Protein AF-A0A559KLM0-F1 (afdb_monomer_lite)

Foldseek 3Di:
DDDDDDDDDPPDDQDKDKDKAFADPPDPLVVQQVVLLVQLVVQDPQLSLQAWHFPDWDDDDRIIMTIGHDFQDFQCCQLQVPDVSDDPVSLAAADFPRFCCPDPVSVQLLSNL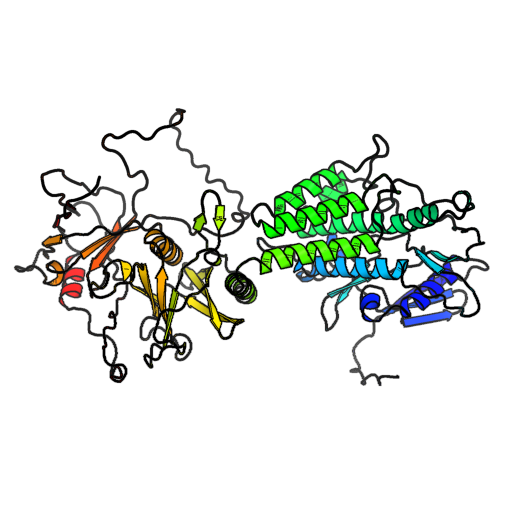SNLQCSQAVGDDPDPPDDFDKGKAQQAQDRRQWTWDQDPVGTHTHGHDSSQMDIDGDDQPDQDAHDDDHYDQALFAPDGQDHSVVRRDPDVQVSLLRQLGVLSSSLVVVLSVLCSRLPHDSVVLCVQSPTYQFDVVVTDGRPSSVVSLVVQLVSCVLPVLSNQLSVLVSVLSCLSRPNPSSSHDGSVRSSVSNVVSVVSSVVVLVVQDQLLNVQVVVCVVPDDQWFWFFDDPDPHTDWQQPAFDKWKWKAFQQQRHTPDPDPDTATKGKTKTKHWDQDPPRDIFMKIKMKMWGDDPNHTDIDIDIDGVVFKDKAQCLLVDDPPDPDCWRKMKIAGDPPPDDPPRGRIIIIMIHNDPVSVQLVVCLVVVWRKDDKAWWQFPAFDQPPDPDGDPLNVFTKIKIFTAHHGGHTRGDDDPPPDDPPDDDDDDDDDDDDDDDDDDDDDDPGDTQWMWMDTDFAWIWIWGDDDDDQDFDDDDWTWGWDWPPDDDDTDIDTDDDDDDDDDPDSPDRDDDDDDPHPVSVVVSVVRVRPTTTTTITGDDPPDDD

pLDDT: mean 70.78, std 21.33, range [21.31, 98.31]

Radius of gyration: 35.07 Å; chains: 1; bounding box: 89×69×97 Å

Structure (mmCIF, N/CA/C/O backbone):
data_AF-A0A559KLM0-F1
#
_entry.id   AF-A0A559KLM0-F1
#
loop_
_atom_site.group_PDB
_atom_site.id
_atom_site.type_symbol
_atom_site.label_atom_id
_atom_site.label_alt_id
_atom_site.label_comp_id
_atom_site.label_asym_id
_atom_site.label_entity_id
_atom_site.label_seq_id
_atom_site.pdbx_PDB_ins_code
_atom_site.Cartn_x
_atom_site.Cartn_y
_atom_site.Cartn_z
_atom_site.occupancy
_atom_site.B_iso_or_equiv
_atom_site.auth_seq_id
_atom_site.auth_comp_id
_atom_site.auth_asym_id
_atom_site.auth_atom_id
_atom_site.pdbx_PDB_model_num
ATOM 1 N N . MET A 1 1 ? 24.019 -26.223 -15.779 1.00 30.78 1 MET A N 1
ATOM 2 C CA . MET A 1 1 ? 23.376 -27.305 -14.999 1.00 30.78 1 MET A CA 1
ATOM 3 C C . MET A 1 1 ? 22.006 -27.590 -15.626 1.00 30.78 1 MET A C 1
ATOM 5 O O . MET A 1 1 ? 21.117 -26.761 -15.515 1.00 30.78 1 MET A O 1
ATOM 9 N N . ARG A 1 2 ? 21.847 -28.670 -16.411 1.00 29.47 2 ARG A N 1
ATOM 10 C CA . ARG A 1 2 ? 20.581 -28.976 -17.115 1.00 29.47 2 ARG A CA 1
ATOM 11 C C . ARG A 1 2 ? 19.594 -29.620 -16.131 1.00 29.47 2 ARG A C 1
ATOM 13 O O . ARG A 1 2 ? 19.721 -30.808 -15.844 1.00 29.47 2 ARG A O 1
ATOM 20 N N . LYS A 1 3 ? 18.629 -28.861 -15.599 1.00 29.83 3 LYS A N 1
ATOM 21 C CA . LYS A 1 3 ? 17.483 -29.450 -14.883 1.00 29.83 3 LYS A CA 1
ATOM 22 C C . LYS A 1 3 ? 16.663 -30.267 -15.889 1.00 29.83 3 LYS A C 1
ATOM 24 O O . LYS A 1 3 ? 16.209 -29.733 -16.896 1.00 29.83 3 LYS A O 1
ATOM 29 N N . ARG A 1 4 ? 16.506 -31.571 -15.633 1.00 29.88 4 ARG A N 1
ATOM 30 C CA . ARG A 1 4 ? 15.588 -32.448 -16.377 1.00 29.88 4 ARG A CA 1
ATOM 31 C C . ARG A 1 4 ? 14.166 -31.901 -16.220 1.00 29.88 4 ARG A C 1
ATOM 33 O O . ARG A 1 4 ? 13.649 -31.885 -15.104 1.00 29.88 4 ARG A O 1
ATOM 40 N N . MET A 1 5 ? 13.551 -31.462 -17.319 1.00 32.47 5 MET A N 1
ATOM 41 C CA . MET A 1 5 ? 12.112 -31.188 -17.358 1.00 32.47 5 MET A CA 1
ATOM 42 C C . MET A 1 5 ? 11.365 -32.488 -17.033 1.00 32.47 5 MET A C 1
ATOM 44 O O . MET A 1 5 ? 11.674 -33.541 -17.596 1.00 32.47 5 MET A O 1
ATOM 48 N N . LYS A 1 6 ? 10.421 -32.427 -16.088 1.00 35.66 6 LYS A N 1
ATOM 49 C CA . LYS A 1 6 ? 9.492 -33.532 -15.824 1.00 35.66 6 LYS A CA 1
ATOM 50 C C . LYS A 1 6 ? 8.566 -33.710 -17.042 1.00 35.66 6 LYS A C 1
ATOM 52 O O . LYS A 1 6 ? 8.265 -32.716 -17.701 1.00 35.66 6 LYS A O 1
ATOM 57 N N . PRO A 1 7 ? 8.123 -34.938 -17.359 1.00 36.59 7 PRO A N 1
ATOM 58 C CA . PRO A 1 7 ? 7.191 -35.164 -18.459 1.00 36.59 7 PRO A CA 1
ATOM 59 C C . PRO A 1 7 ? 5.838 -34.512 -18.137 1.00 36.59 7 PRO A C 1
ATOM 61 O O . PRO A 1 7 ? 5.246 -34.794 -17.096 1.00 36.59 7 PRO A O 1
ATOM 64 N N . TYR A 1 8 ? 5.386 -33.617 -19.016 1.00 48.41 8 TYR A N 1
ATOM 65 C CA . TYR A 1 8 ? 4.086 -32.947 -18.924 1.00 48.41 8 TYR A CA 1
ATOM 66 C C . TYR A 1 8 ? 2.962 -33.873 -19.407 1.00 48.41 8 TYR A C 1
ATOM 68 O O . TYR A 1 8 ? 3.176 -34.732 -20.265 1.00 48.41 8 TYR A O 1
ATOM 76 N N . SER A 1 9 ? 1.761 -33.702 -18.844 1.00 43.91 9 SER A N 1
ATOM 77 C CA . SER A 1 9 ? 0.566 -34.438 -19.268 1.00 43.91 9 SER A CA 1
ATOM 78 C C . SER A 1 9 ? 0.174 -34.059 -20.705 1.00 43.91 9 SER A C 1
ATOM 80 O O . SER A 1 9 ? 0.348 -32.921 -21.136 1.00 43.91 9 SER A O 1
ATOM 82 N N . THR A 1 10 ? -0.342 -35.018 -21.468 1.00 48.59 10 THR A N 1
ATOM 83 C CA . THR A 1 10 ? -0.428 -35.001 -22.940 1.00 48.59 10 THR A CA 1
ATOM 84 C C . THR A 1 10 ? -1.430 -34.014 -23.564 1.00 48.59 10 THR A C 1
ATOM 86 O O . THR A 1 10 ? -1.634 -34.077 -24.771 1.00 48.59 10 THR A O 1
ATOM 89 N N . ASN A 1 11 ? -2.042 -33.101 -22.797 1.00 49.06 11 ASN A N 1
ATOM 90 C CA . ASN A 1 11 ? -3.088 -32.186 -23.289 1.00 49.06 11 ASN A CA 1
ATOM 91 C C . ASN A 1 11 ? -2.858 -30.687 -23.004 1.00 49.06 11 ASN A C 1
ATOM 93 O O . ASN A 1 11 ? -3.698 -29.871 -23.384 1.00 49.06 11 ASN A O 1
ATOM 97 N N . GLU A 1 12 ? -1.744 -30.284 -22.388 1.00 51.97 12 GLU A N 1
ATOM 98 C CA . GLU A 1 12 ? -1.441 -28.858 -22.201 1.00 51.97 12 GLU A CA 1
ATOM 99 C C . GLU A 1 12 ? -0.777 -28.278 -23.458 1.00 51.97 12 GLU A C 1
ATOM 101 O O . GLU A 1 12 ? 0.349 -28.628 -23.816 1.00 51.97 12 GLU A O 1
ATOM 106 N N . LYS A 1 13 ? -1.480 -27.378 -24.157 1.00 61.09 13 LYS A N 1
ATOM 107 C CA . LYS A 1 13 ? -0.882 -26.593 -25.244 1.00 61.09 13 LYS A CA 1
ATOM 108 C C . LYS A 1 13 ? 0.149 -25.639 -24.640 1.00 61.09 13 LYS A C 1
ATOM 110 O O . LYS A 1 13 ? -0.221 -24.700 -23.944 1.00 61.09 13 LYS A O 1
ATOM 115 N N . LEU A 1 14 ? 1.429 -25.853 -24.936 1.00 77.81 14 LEU A N 1
ATOM 116 C CA . LEU A 1 14 ? 2.477 -24.886 -24.611 1.00 77.81 14 LEU A CA 1
ATOM 117 C C . LEU A 1 14 ? 2.347 -23.679 -25.546 1.00 77.81 14 LEU A C 1
ATOM 119 O O . LEU A 1 14 ? 2.505 -23.808 -26.762 1.00 77.81 14 LEU A O 1
ATOM 123 N N . LEU A 1 15 ? 2.030 -22.517 -24.977 1.00 85.44 15 LEU A N 1
ATOM 124 C CA . LEU A 1 15 ? 1.928 -21.257 -25.706 1.00 85.44 15 LEU A CA 1
ATOM 125 C C . LEU A 1 15 ? 3.243 -20.480 -25.598 1.00 85.44 15 LEU A C 1
ATOM 127 O O . LEU A 1 15 ? 3.822 -20.357 -24.520 1.00 85.44 15 LEU A O 1
ATOM 131 N N . PHE A 1 16 ? 3.683 -19.923 -26.724 1.00 89.69 16 PHE A N 1
ATOM 132 C CA . PHE A 1 16 ? 4.866 -19.070 -26.813 1.00 89.69 16 PHE A CA 1
ATOM 133 C C . PHE A 1 16 ? 4.546 -17.819 -27.625 1.00 89.69 16 PHE A C 1
ATOM 135 O O . PHE A 1 16 ? 3.725 -17.863 -28.544 1.00 89.69 16 PHE A O 1
ATOM 142 N N . ALA A 1 17 ? 5.225 -16.719 -27.315 1.00 90.81 17 ALA A N 1
ATOM 143 C CA . ALA A 1 17 ? 5.199 -15.521 -28.139 1.00 90.81 17 ALA A CA 1
ATOM 144 C C . ALA A 1 17 ? 6.374 -15.557 -29.127 1.00 90.81 17 ALA A C 1
ATOM 146 O O . ALA A 1 17 ? 7.518 -15.799 -28.741 1.00 90.81 17 ALA A O 1
ATOM 147 N N . LEU A 1 18 ? 6.090 -15.322 -30.410 1.00 90.94 18 LEU A N 1
ATOM 148 C CA . LEU A 1 18 ? 7.088 -15.314 -31.477 1.00 90.94 18 LEU A CA 1
ATOM 149 C C . LEU A 1 18 ? 7.119 -13.943 -32.155 1.00 90.94 18 LEU A C 1
ATOM 151 O O . LEU A 1 18 ? 6.232 -13.618 -32.946 1.00 90.94 18 LEU A O 1
ATOM 155 N N . LYS A 1 19 ? 8.166 -13.158 -31.898 1.00 88.62 19 LYS A N 1
ATOM 156 C CA . LYS A 1 19 ? 8.429 -11.915 -32.633 1.00 88.62 19 LYS A CA 1
ATOM 157 C C . LYS A 1 19 ? 9.272 -12.247 -33.860 1.00 88.62 19 LYS A C 1
ATOM 159 O O . LYS A 1 19 ? 10.334 -12.853 -33.739 1.00 88.62 19 LYS A O 1
ATOM 164 N N . SER A 1 20 ? 8.783 -11.886 -35.042 1.00 86.50 20 SER A N 1
ATOM 165 C CA . SER A 1 20 ? 9.447 -12.167 -36.320 1.00 86.50 20 SER A CA 1
ATOM 166 C C . SER A 1 20 ? 9.809 -10.858 -37.004 1.00 86.50 20 SER A C 1
ATOM 168 O O . SER A 1 20 ? 8.928 -10.041 -37.260 1.00 86.50 20 SER A O 1
ATOM 170 N N . VAL A 1 21 ? 11.086 -10.667 -37.317 1.00 82.00 21 VAL A N 1
ATOM 171 C CA . VAL A 1 21 ? 11.597 -9.444 -37.942 1.00 82.00 21 VAL A CA 1
ATOM 172 C C . VAL A 1 21 ? 12.304 -9.816 -39.240 1.00 82.00 21 VAL A C 1
ATOM 174 O O . VAL A 1 21 ? 13.202 -10.654 -39.228 1.00 82.00 21 VAL A O 1
ATOM 177 N N . LYS A 1 22 ? 11.893 -9.225 -40.369 1.00 81.25 22 LYS A N 1
ATOM 178 C CA . LYS A 1 22 ? 12.541 -9.467 -41.669 1.00 81.25 22 LYS A CA 1
ATOM 179 C C . LYS A 1 22 ? 13.984 -8.990 -41.622 1.00 81.25 22 LYS A C 1
ATOM 181 O O . LYS A 1 22 ? 14.200 -7.835 -41.303 1.00 81.25 22 LYS A O 1
ATOM 186 N N . ILE A 1 23 ? 14.931 -9.836 -41.996 1.00 74.69 23 ILE A N 1
ATOM 187 C CA . ILE A 1 23 ? 16.349 -9.514 -42.124 1.00 74.69 23 ILE A CA 1
ATOM 188 C C . ILE A 1 23 ? 16.502 -8.539 -43.284 1.00 74.69 23 ILE A C 1
ATOM 190 O O . ILE A 1 23 ? 16.386 -8.908 -44.450 1.00 74.69 23 ILE A O 1
ATOM 194 N N . ILE A 1 24 ? 16.769 -7.287 -42.940 1.00 70.00 24 ILE A N 1
ATOM 195 C CA . ILE A 1 24 ? 17.165 -6.259 -43.892 1.00 70.00 24 ILE A CA 1
ATOM 196 C C . ILE A 1 24 ? 18.697 -6.187 -43.814 1.00 70.00 24 ILE A C 1
ATOM 198 O O . ILE A 1 24 ? 19.219 -6.027 -42.704 1.00 70.00 24 ILE A O 1
ATOM 202 N N . PRO A 1 25 ? 19.427 -6.351 -44.935 1.00 60.38 25 PRO A N 1
ATOM 203 C CA . PRO A 1 25 ? 20.871 -6.130 -44.965 1.00 60.38 25 PRO A CA 1
ATOM 204 C C . PRO A 1 25 ? 21.199 -4.760 -44.355 1.00 60.38 25 PRO A C 1
ATOM 206 O O . PRO A 1 25 ? 20.518 -3.783 -44.649 1.00 60.38 25 PRO A O 1
ATOM 209 N N . ASP A 1 26 ? 22.187 -4.715 -43.461 1.00 56.53 26 ASP A N 1
ATOM 210 C CA . ASP A 1 26 ? 22.660 -3.500 -42.779 1.00 56.53 26 ASP A CA 1
ATOM 211 C C . ASP A 1 26 ? 21.679 -2.807 -41.810 1.00 56.53 26 ASP A C 1
ATOM 213 O O . ASP A 1 26 ? 21.937 -1.681 -41.393 1.00 56.53 26 ASP A O 1
ATOM 217 N N . ALA A 1 27 ? 20.590 -3.457 -41.373 1.00 57.47 27 ALA A N 1
ATOM 218 C CA . ALA A 1 27 ? 19.706 -2.892 -40.344 1.00 57.47 27 ALA A CA 1
ATOM 219 C C . ALA A 1 27 ? 20.290 -3.057 -38.918 1.00 57.47 27 ALA A C 1
ATOM 221 O O . ALA A 1 27 ? 20.264 -4.167 -38.373 1.00 57.47 27 ALA A O 1
ATOM 222 N N . PRO A 1 28 ? 20.742 -1.976 -38.244 1.00 58.75 28 PRO A N 1
ATOM 223 C CA . PRO A 1 28 ? 21.412 -2.067 -36.939 1.00 58.75 28 PRO A CA 1
ATOM 224 C C . PRO A 1 28 ? 20.482 -2.566 -35.822 1.00 58.75 28 PRO A C 1
ATOM 226 O O . PRO A 1 28 ? 20.919 -3.242 -34.894 1.00 58.75 28 PRO A O 1
ATOM 229 N N . LEU A 1 29 ? 19.182 -2.276 -35.944 1.00 55.81 29 LEU A N 1
ATOM 230 C CA . LEU A 1 29 ? 18.163 -2.497 -34.912 1.00 55.81 29 LEU A CA 1
ATOM 231 C C . LEU A 1 29 ? 17.943 -3.984 -34.573 1.00 55.81 29 LEU A C 1
ATOM 233 O O . LEU A 1 29 ? 17.704 -4.323 -33.418 1.00 55.81 29 LEU A O 1
ATOM 237 N N . MET A 1 30 ? 18.064 -4.893 -35.550 1.00 58.47 30 MET A N 1
ATOM 238 C CA . MET A 1 30 ? 17.850 -6.334 -35.320 1.00 58.47 30 MET A CA 1
ATOM 239 C C . MET A 1 30 ? 18.975 -6.987 -34.524 1.00 58.47 30 MET A C 1
ATOM 241 O O . MET A 1 30 ? 18.716 -7.832 -33.667 1.00 58.47 30 MET A O 1
ATOM 245 N N . ASN A 1 31 ? 20.221 -6.603 -34.809 1.00 65.38 31 ASN A N 1
ATOM 246 C CA . ASN A 1 31 ? 21.363 -7.061 -34.024 1.00 65.38 31 ASN A CA 1
ATOM 247 C C . ASN A 1 31 ? 21.279 -6.487 -32.604 1.00 65.38 31 ASN A C 1
ATOM 249 O O . ASN A 1 31 ? 21.525 -7.213 -31.647 1.00 65.38 31 ASN A O 1
ATOM 253 N N . MET A 1 32 ? 20.811 -5.241 -32.468 1.00 67.88 32 MET A N 1
ATOM 254 C CA . MET A 1 32 ? 20.663 -4.562 -31.182 1.00 67.88 32 MET A CA 1
ATOM 255 C C . MET A 1 32 ? 19.704 -5.290 -30.232 1.00 67.88 32 MET A C 1
ATOM 257 O O . MET A 1 32 ? 20.087 -5.566 -29.101 1.00 67.88 32 MET A O 1
ATOM 261 N N . GLU A 1 33 ? 18.507 -5.685 -30.681 1.00 72.38 33 GLU A N 1
ATOM 262 C CA . GLU A 1 33 ? 17.540 -6.392 -29.821 1.00 72.38 33 GLU A CA 1
ATOM 263 C C . GLU A 1 33 ? 18.071 -7.756 -29.343 1.00 72.38 33 GLU A C 1
ATOM 265 O O . GLU A 1 33 ? 17.951 -8.098 -28.164 1.00 72.38 33 GLU A O 1
ATOM 270 N N . ARG A 1 34 ? 18.723 -8.524 -30.230 1.00 74.56 34 ARG A N 1
ATOM 271 C CA . ARG A 1 34 ? 19.375 -9.794 -29.864 1.00 74.56 34 ARG A CA 1
ATOM 272 C C . ARG A 1 34 ? 20.480 -9.579 -28.836 1.00 74.56 34 ARG A C 1
ATOM 274 O O . ARG A 1 34 ? 20.556 -10.317 -27.854 1.00 74.56 34 ARG A O 1
ATOM 281 N N . ASP A 1 35 ? 21.347 -8.608 -29.090 1.00 76.12 35 ASP A N 1
ATOM 282 C CA . ASP A 1 35 ? 22.528 -8.360 -28.273 1.00 76.12 35 ASP A CA 1
ATOM 283 C C . ASP A 1 35 ? 22.111 -7.851 -26.886 1.00 76.12 35 ASP A C 1
ATOM 285 O O . ASP A 1 35 ? 22.595 -8.368 -25.878 1.00 76.12 35 ASP A O 1
ATOM 289 N N . VAL A 1 36 ? 21.132 -6.939 -26.820 1.00 77.25 36 VAL A N 1
ATOM 290 C CA . VAL A 1 36 ? 20.516 -6.465 -25.571 1.00 77.25 36 VAL A CA 1
ATOM 291 C C . VAL A 1 36 ? 19.946 -7.628 -24.765 1.00 77.25 36 VAL A C 1
ATOM 293 O O . VAL A 1 36 ? 20.338 -7.816 -23.615 1.00 77.25 36 VAL A O 1
ATOM 296 N N . LEU A 1 37 ? 19.075 -8.448 -25.360 1.00 78.69 37 LEU A N 1
ATOM 297 C CA . LEU A 1 37 ? 18.447 -9.571 -24.658 1.00 78.69 37 LEU A CA 1
ATOM 298 C C . LEU A 1 37 ? 19.473 -10.614 -24.185 1.00 78.69 37 LEU A C 1
ATOM 300 O O . LEU A 1 37 ? 19.318 -11.187 -23.107 1.00 78.69 37 LEU A O 1
ATOM 304 N N . SER A 1 38 ? 20.547 -10.833 -24.952 1.00 79.25 38 SER A N 1
ATOM 305 C CA . SER A 1 38 ? 21.645 -11.722 -24.554 1.00 79.25 38 SER A CA 1
ATOM 306 C C . SER A 1 38 ? 22.519 -11.158 -23.429 1.00 79.25 38 SER A C 1
ATOM 308 O O . SER A 1 38 ? 23.193 -11.937 -22.748 1.00 79.25 38 SER A O 1
ATOM 310 N N . MET A 1 39 ? 22.595 -9.837 -23.274 1.00 77.50 39 MET A N 1
ATOM 311 C CA . MET A 1 39 ? 23.342 -9.197 -22.190 1.00 77.50 39 MET A CA 1
ATOM 312 C C . MET A 1 39 ? 22.490 -9.083 -20.924 1.00 77.50 39 MET A C 1
ATOM 314 O O . MET A 1 39 ? 22.976 -9.391 -19.841 1.00 77.50 39 MET A O 1
ATOM 318 N N . VAL A 1 40 ? 21.200 -8.767 -21.065 1.00 79.62 40 VAL A N 1
ATOM 319 C CA . VAL A 1 40 ? 20.223 -8.761 -19.966 1.00 79.62 40 VAL A CA 1
ATOM 320 C C . VAL A 1 40 ? 20.175 -10.112 -19.255 1.00 79.62 40 VAL A C 1
ATOM 322 O O . VAL A 1 40 ? 20.112 -10.152 -18.031 1.00 79.62 40 VAL A O 1
ATOM 325 N N . SER A 1 41 ? 20.278 -11.227 -19.989 1.00 77.69 41 SER A N 1
ATOM 326 C CA . SER A 1 41 ? 20.295 -12.570 -19.391 1.00 77.69 41 SER A CA 1
ATOM 327 C C . SER A 1 41 ? 21.527 -12.864 -18.520 1.00 77.69 41 SER A C 1
ATOM 329 O O . SER A 1 41 ? 21.639 -13.968 -17.996 1.00 77.69 41 SER A O 1
ATOM 331 N N . ARG A 1 42 ? 22.498 -11.942 -18.445 1.00 78.50 42 ARG A N 1
ATOM 332 C CA . ARG A 1 42 ? 23.698 -12.040 -17.598 1.00 78.50 42 ARG A CA 1
ATOM 333 C C . ARG A 1 42 ? 23.595 -11.186 -16.334 1.00 78.50 42 ARG A C 1
ATOM 335 O O . ARG A 1 42 ? 24.442 -11.324 -15.458 1.00 78.50 42 ARG A O 1
ATOM 342 N N . ILE A 1 43 ? 22.582 -10.322 -16.236 1.00 79.75 43 ILE A N 1
ATOM 343 C CA . ILE A 1 43 ? 22.247 -9.621 -14.993 1.00 79.75 43 ILE A CA 1
ATOM 344 C C . ILE A 1 43 ? 21.813 -10.669 -13.959 1.00 79.75 43 ILE A C 1
ATOM 346 O O . ILE A 1 43 ? 21.233 -11.691 -14.321 1.00 79.75 43 ILE A O 1
ATOM 350 N N . SER A 1 44 ? 22.099 -10.418 -12.676 1.00 73.31 44 SER A N 1
ATOM 351 C CA . SER A 1 44 ? 21.730 -11.313 -11.571 1.00 73.31 44 SER A CA 1
ATOM 352 C C . SER A 1 44 ? 20.280 -11.815 -11.656 1.00 73.31 44 SER A C 1
ATOM 354 O O . SER A 1 44 ? 19.367 -11.043 -11.969 1.00 73.31 44 SER A O 1
ATOM 356 N N . ASP A 1 45 ? 20.078 -13.094 -11.316 1.00 70.12 45 ASP A N 1
ATOM 357 C CA . ASP A 1 45 ? 18.785 -13.777 -11.455 1.00 70.12 45 ASP A CA 1
ATOM 358 C C . ASP A 1 45 ? 17.640 -12.981 -10.802 1.00 70.12 45 ASP A C 1
ATOM 360 O O . ASP A 1 45 ? 16.623 -12.752 -11.450 1.00 70.12 45 ASP A O 1
ATOM 364 N N . ALA A 1 46 ? 17.841 -12.454 -9.587 1.00 68.38 46 ALA A N 1
ATOM 365 C CA . ALA A 1 46 ? 16.816 -11.718 -8.839 1.00 68.38 46 ALA A CA 1
ATOM 366 C C . ALA A 1 46 ? 16.336 -10.429 -9.533 1.00 68.38 46 ALA A C 1
ATOM 368 O O . ALA A 1 46 ? 15.153 -10.111 -9.494 1.00 68.38 46 ALA A O 1
ATOM 369 N N . VAL A 1 47 ? 17.228 -9.678 -10.188 1.00 68.06 47 VAL A N 1
ATOM 370 C CA . VAL A 1 47 ? 16.838 -8.445 -10.897 1.00 68.06 47 VAL A CA 1
ATOM 371 C C . VAL A 1 47 ? 16.309 -8.751 -12.300 1.00 68.06 47 VAL A C 1
ATOM 373 O O . VAL A 1 47 ? 15.427 -8.057 -12.810 1.00 68.06 47 VAL A O 1
ATOM 376 N N . SER A 1 48 ? 16.801 -9.832 -12.910 1.00 74.19 48 SER A N 1
ATOM 377 C CA . SER A 1 48 ? 16.318 -10.314 -14.205 1.00 74.19 48 SER A CA 1
ATOM 378 C C . SER A 1 48 ? 14.849 -10.767 -14.165 1.00 74.19 48 SER A C 1
ATOM 380 O O . SER A 1 48 ? 14.195 -10.824 -15.207 1.00 74.19 48 SER A O 1
ATOM 382 N N . GLU A 1 49 ? 14.283 -11.019 -12.975 1.00 85.69 49 GLU A N 1
ATOM 383 C CA . GLU A 1 49 ? 12.872 -11.377 -12.809 1.00 85.69 49 GLU A CA 1
ATOM 384 C C . GLU A 1 49 ? 11.910 -10.299 -13.316 1.00 85.69 49 GLU A C 1
ATOM 386 O O . GLU A 1 49 ? 10.838 -10.645 -13.809 1.00 85.69 49 GLU A O 1
ATOM 391 N N . ASN A 1 50 ? 12.279 -9.018 -13.279 1.00 93.00 50 ASN A N 1
ATOM 392 C CA . ASN A 1 50 ? 11.451 -7.928 -13.804 1.00 93.00 50 ASN A CA 1
ATOM 393 C C . ASN A 1 50 ? 11.809 -7.536 -15.252 1.00 93.00 50 ASN A C 1
ATOM 395 O O . ASN A 1 50 ? 11.387 -6.485 -15.737 1.00 93.00 50 ASN A O 1
ATOM 399 N N . ILE A 1 51 ? 12.543 -8.386 -15.978 1.00 90.94 51 ILE A N 1
ATOM 400 C CA . ILE A 1 51 ? 12.828 -8.228 -17.410 1.00 90.94 51 ILE A CA 1
ATOM 401 C C . ILE A 1 51 ? 12.373 -9.488 -18.168 1.00 90.94 51 ILE A C 1
ATOM 403 O O . ILE A 1 51 ? 12.398 -10.604 -17.643 1.00 90.94 51 ILE A O 1
ATOM 407 N N . ILE A 1 52 ? 11.881 -9.335 -19.402 1.00 89.50 52 ILE A N 1
ATOM 408 C CA . ILE A 1 52 ? 11.463 -10.477 -20.222 1.00 89.50 52 ILE A CA 1
ATOM 409 C C . ILE A 1 52 ? 12.657 -11.375 -20.572 1.00 89.50 52 ILE A C 1
ATOM 411 O O . ILE A 1 52 ? 13.726 -10.915 -20.972 1.00 89.50 52 ILE A O 1
ATOM 415 N N . THR A 1 53 ? 12.462 -12.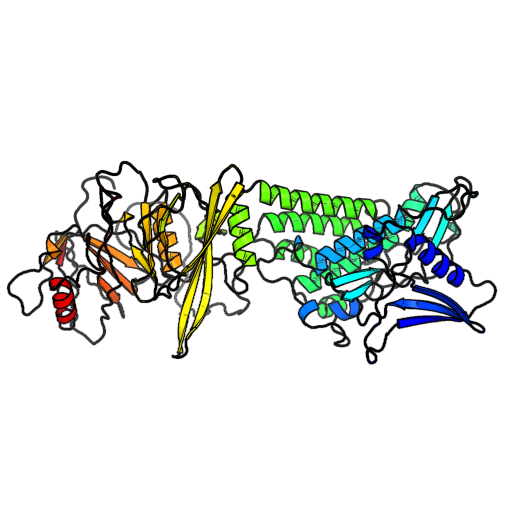686 -20.456 1.00 85.06 53 THR A N 1
ATOM 416 C CA . THR A 1 53 ? 13.486 -13.680 -20.786 1.00 85.06 53 THR A CA 1
ATOM 417 C C . THR A 1 53 ? 13.345 -14.123 -22.239 1.00 85.06 53 THR A C 1
ATOM 419 O O . THR A 1 53 ? 12.310 -14.658 -22.635 1.00 85.06 53 THR A O 1
ATOM 422 N N . LEU A 1 54 ? 14.403 -13.959 -23.032 1.00 86.69 54 LEU A N 1
ATOM 423 C CA . LEU A 1 54 ? 14.501 -14.549 -24.366 1.00 86.69 54 LEU A CA 1
ATOM 424 C C . LEU A 1 54 ? 14.764 -16.058 -24.242 1.00 86.69 54 LEU A C 1
ATOM 426 O O . LEU A 1 54 ? 15.806 -16.467 -23.736 1.00 86.69 54 LEU A O 1
ATOM 430 N N . MET A 1 55 ? 13.832 -16.895 -24.706 1.00 86.62 55 MET A N 1
ATOM 431 C CA . MET A 1 55 ? 13.961 -18.359 -24.621 1.00 86.62 55 MET A CA 1
ATOM 432 C C . MET A 1 55 ? 14.850 -18.918 -25.727 1.00 86.62 55 MET A C 1
ATOM 434 O O . MET A 1 55 ? 15.655 -19.819 -25.499 1.00 86.62 55 MET A O 1
ATOM 438 N N . ALA A 1 56 ? 14.667 -18.407 -26.944 1.00 87.06 56 ALA A N 1
ATOM 439 C CA . ALA A 1 56 ? 15.442 -18.800 -28.107 1.00 87.06 56 ALA A CA 1
ATOM 440 C C . ALA A 1 56 ? 15.450 -17.683 -29.148 1.00 87.06 56 ALA A C 1
ATOM 442 O O . ALA A 1 56 ? 14.496 -16.918 -29.278 1.00 87.06 56 ALA A O 1
ATOM 443 N N . CYS A 1 57 ? 16.517 -17.636 -29.933 1.00 85.62 57 CYS A N 1
ATOM 444 C CA . CYS A 1 57 ? 16.654 -16.744 -31.071 1.00 85.62 57 CYS A CA 1
ATOM 445 C C . CYS A 1 57 ? 17.171 -17.568 -32.248 1.00 85.62 57 CYS A C 1
ATOM 447 O O . CYS A 1 57 ? 18.174 -18.270 -32.111 1.00 85.62 57 CYS A O 1
ATOM 449 N N . TYR A 1 58 ? 16.477 -17.536 -33.382 1.00 86.56 58 TYR A N 1
ATOM 450 C CA . TYR A 1 58 ? 16.866 -18.310 -34.558 1.00 86.56 58 TYR A CA 1
ATOM 451 C C . TYR A 1 58 ? 16.545 -17.573 -35.852 1.00 86.56 58 TYR A C 1
ATOM 453 O O . TYR A 1 58 ? 15.620 -16.768 -35.930 1.00 86.56 58 TYR A O 1
ATOM 461 N N . LYS A 1 59 ? 17.325 -17.868 -36.888 1.00 87.56 59 LYS A N 1
ATOM 462 C CA . LYS A 1 59 ? 17.072 -17.396 -38.246 1.00 87.56 59 LYS A CA 1
ATOM 463 C C . LYS A 1 59 ? 16.251 -18.440 -38.990 1.00 87.56 59 LYS A C 1
ATOM 465 O O . LYS A 1 59 ? 16.611 -19.616 -38.995 1.00 87.56 59 LYS A O 1
ATOM 470 N N . TRP A 1 60 ? 15.185 -18.010 -39.653 1.00 88.81 60 TRP A N 1
ATOM 471 C CA . TRP A 1 60 ? 14.421 -18.855 -40.562 1.00 88.81 60 TRP A CA 1
ATOM 472 C C . TRP A 1 60 ? 14.000 -18.048 -41.787 1.00 88.81 60 TRP A C 1
ATOM 474 O O . TRP A 1 60 ? 13.381 -16.991 -41.674 1.00 88.81 60 TRP A O 1
ATOM 484 N N . LYS A 1 61 ? 14.360 -18.546 -42.977 1.00 89.06 61 LYS A N 1
ATOM 485 C CA . LYS A 1 61 ? 14.244 -17.805 -44.244 1.00 89.06 61 LYS A CA 1
ATOM 486 C C . LYS A 1 61 ? 14.895 -16.412 -44.132 1.00 89.06 61 LYS A C 1
ATOM 488 O O . LYS A 1 61 ? 16.023 -16.284 -43.654 1.00 89.06 61 LYS A O 1
ATOM 493 N N . GLU A 1 62 ? 14.181 -15.385 -44.575 1.00 87.50 62 GLU A N 1
ATOM 494 C CA . GLU A 1 62 ? 14.584 -13.981 -44.556 1.00 87.50 62 GLU A CA 1
ATOM 495 C C . GLU A 1 62 ? 14.173 -13.277 -43.257 1.00 87.50 62 GLU A C 1
ATOM 497 O O . GLU A 1 62 ? 14.027 -12.064 -43.255 1.00 87.50 62 GLU A O 1
ATOM 502 N N . SER A 1 63 ? 13.959 -14.004 -42.156 1.00 85.88 63 SER A N 1
ATOM 503 C CA . SER A 1 63 ? 13.534 -13.420 -40.882 1.00 85.88 63 SER A CA 1
ATOM 504 C C . SER A 1 63 ? 14.371 -13.921 -39.708 1.00 85.88 63 SER A C 1
ATOM 506 O O . SER A 1 63 ? 14.785 -15.083 -39.650 1.00 85.88 63 SER A O 1
ATOM 508 N N . MET A 1 64 ? 14.604 -13.026 -38.752 1.00 83.81 64 MET A N 1
ATOM 509 C CA . MET A 1 64 ? 15.056 -13.363 -37.412 1.00 83.81 64 MET A CA 1
ATOM 510 C C . MET A 1 64 ? 13.834 -13.543 -36.516 1.00 83.81 64 MET A C 1
ATOM 512 O O . MET A 1 64 ? 12.890 -12.753 -36.563 1.00 83.81 64 MET A O 1
ATOM 516 N N . HIS A 1 65 ? 13.852 -14.591 -35.708 1.00 87.12 65 HIS A N 1
ATOM 517 C CA . HIS A 1 65 ? 12.756 -14.964 -34.834 1.00 87.12 65 HIS A CA 1
ATOM 518 C C . HIS A 1 65 ? 13.224 -14.987 -33.384 1.00 87.12 65 HIS A C 1
ATOM 520 O O . HIS A 1 65 ? 14.229 -15.621 -33.056 1.00 87.12 65 HIS A O 1
ATOM 526 N N . PHE A 1 66 ? 12.464 -14.322 -32.521 1.00 87.31 66 PHE A N 1
ATOM 527 C CA . PHE A 1 66 ? 12.688 -14.252 -31.084 1.00 87.31 66 PHE A CA 1
ATOM 528 C C . PHE A 1 66 ? 11.523 -14.938 -30.380 1.00 87.31 66 PHE A C 1
ATOM 530 O O . PHE A 1 66 ? 10.363 -14.562 -30.566 1.00 87.31 66 PHE A O 1
ATOM 537 N N . LEU A 1 67 ? 11.841 -15.980 -29.618 1.00 90.06 67 LEU A N 1
ATOM 538 C CA . LEU A 1 67 ? 10.880 -16.787 -28.885 1.00 90.06 67 LEU A CA 1
ATOM 539 C C . LEU A 1 67 ? 10.879 -16.366 -27.416 1.00 90.06 67 LEU A C 1
ATOM 541 O O . LEU A 1 67 ? 11.915 -16.421 -26.751 1.00 90.06 67 LEU A O 1
ATOM 545 N N . PHE A 1 68 ? 9.709 -16.000 -26.912 1.00 90.12 68 PHE A N 1
ATOM 546 C CA . PHE A 1 68 ? 9.490 -15.553 -25.541 1.00 90.12 68 PHE A CA 1
ATOM 547 C C . PHE A 1 68 ? 8.401 -16.395 -24.864 1.00 90.12 68 PHE A C 1
ATOM 549 O O . PHE A 1 68 ? 7.579 -17.015 -25.557 1.00 90.12 68 PHE A O 1
ATOM 556 N N . PRO A 1 69 ? 8.336 -16.386 -23.520 1.00 88.31 69 PRO A N 1
ATOM 557 C CA . PRO A 1 69 ? 7.155 -16.852 -22.810 1.00 88.31 69 PRO A CA 1
ATOM 558 C C . PRO A 1 69 ? 5.917 -16.109 -23.322 1.00 88.31 69 PRO A C 1
ATOM 560 O O . PRO A 1 69 ? 5.962 -14.899 -23.547 1.00 88.31 69 PRO A O 1
ATOM 563 N N . PHE A 1 70 ? 4.818 -16.831 -23.531 1.00 87.12 70 PHE A N 1
ATOM 564 C CA . PHE A 1 70 ? 3.548 -16.192 -23.856 1.00 87.12 70 PHE A CA 1
ATOM 565 C C . PHE A 1 70 ? 2.994 -15.476 -22.622 1.00 87.12 70 PHE A C 1
ATOM 567 O O . PHE A 1 70 ? 2.944 -16.061 -21.540 1.00 87.12 70 PHE A O 1
ATOM 574 N N . VAL A 1 71 ? 2.578 -14.221 -22.794 1.00 87.44 71 VAL A N 1
ATOM 575 C CA . VAL A 1 71 ? 1.960 -13.409 -21.743 1.00 87.44 71 VAL A CA 1
ATOM 576 C C . VAL A 1 71 ? 0.681 -12.791 -22.292 1.00 87.44 71 VAL A C 1
ATOM 578 O O . VAL A 1 71 ? 0.681 -12.243 -23.392 1.00 87.44 71 VAL A O 1
ATOM 581 N N . GLU A 1 72 ? -0.411 -12.911 -21.541 1.00 83.00 72 GLU A N 1
ATOM 582 C CA . GLU A 1 72 ? -1.756 -12.555 -22.011 1.00 83.00 72 GLU A CA 1
ATOM 583 C C . GLU A 1 72 ? -2.076 -11.061 -21.918 1.00 83.00 72 GLU A C 1
ATOM 585 O O . GLU A 1 72 ? -2.907 -10.570 -22.684 1.00 83.00 72 GLU A O 1
ATOM 590 N N . ALA A 1 73 ? -1.446 -10.349 -20.983 1.00 89.12 73 ALA A N 1
ATOM 591 C CA . ALA A 1 73 ? -1.748 -8.955 -20.690 1.00 89.12 73 ALA A CA 1
ATOM 592 C C . ALA A 1 73 ? -0.479 -8.136 -20.436 1.00 89.12 73 ALA A C 1
ATOM 594 O O . ALA A 1 73 ? 0.530 -8.634 -19.931 1.00 89.12 73 ALA A O 1
ATOM 595 N N . ASP A 1 74 ? -0.572 -6.849 -20.741 1.00 92.56 74 ASP A N 1
ATOM 596 C CA . ASP A 1 74 ? 0.401 -5.831 -20.369 1.00 92.56 74 ASP A CA 1
ATOM 597 C C . ASP A 1 74 ? -0.189 -4.860 -19.330 1.00 92.56 74 ASP A C 1
ATOM 599 O O . ASP A 1 74 ? -1.363 -4.936 -18.948 1.00 92.56 74 ASP A O 1
ATOM 603 N N . LEU A 1 75 ? 0.642 -3.956 -18.818 1.00 94.69 75 LEU A N 1
ATOM 604 C CA . LEU A 1 75 ? 0.235 -2.987 -17.812 1.00 94.69 75 LEU A CA 1
ATOM 605 C C . LEU A 1 75 ? -0.798 -1.999 -18.378 1.00 94.69 75 LEU A C 1
ATOM 607 O O . LEU A 1 75 ? -1.652 -1.531 -17.633 1.00 94.69 75 LEU A O 1
ATOM 611 N N . SER A 1 76 ? -0.798 -1.714 -19.684 1.00 92.88 76 SER A N 1
ATOM 612 C CA . SER A 1 76 ? -1.845 -0.891 -20.308 1.00 92.88 76 SER A CA 1
ATOM 613 C C . SER A 1 76 ? -3.213 -1.578 -20.233 1.00 92.88 76 SER A C 1
ATOM 615 O O . SER A 1 76 ? -4.197 -0.958 -19.820 1.00 92.88 76 SER A O 1
ATOM 617 N N . ASP A 1 77 ? -3.267 -2.872 -20.568 1.00 90.25 77 ASP A N 1
ATOM 618 C CA . ASP A 1 77 ? -4.467 -3.709 -20.457 1.00 90.25 77 ASP A CA 1
ATOM 619 C C . ASP A 1 77 ? -4.969 -3.803 -19.003 1.00 90.25 77 ASP A C 1
ATOM 621 O O . ASP A 1 77 ? -6.186 -3.802 -18.765 1.00 90.25 77 ASP A O 1
ATOM 625 N N . LEU A 1 78 ? -4.051 -3.869 -18.030 1.00 90.69 78 LEU A N 1
ATOM 626 C CA . LEU A 1 78 ? -4.375 -3.868 -16.600 1.00 90.69 78 LEU A CA 1
ATOM 627 C C . LEU A 1 78 ? -4.984 -2.533 -16.161 1.00 90.69 78 LEU A C 1
ATOM 629 O O . LEU A 1 78 ? -6.058 -2.521 -15.559 1.00 90.69 78 LEU A O 1
ATOM 633 N N . LEU A 1 79 ? -4.326 -1.419 -16.492 1.00 91.25 79 LEU A N 1
ATOM 634 C CA . LEU A 1 79 ? -4.700 -0.090 -16.010 1.00 91.25 79 LEU A CA 1
ATOM 635 C C . LEU A 1 79 ? -6.009 0.427 -16.626 1.00 91.25 79 LEU A C 1
ATOM 637 O O . LEU A 1 79 ? -6.787 1.083 -15.932 1.00 91.25 79 LEU A O 1
ATOM 641 N N . ARG A 1 80 ? -6.259 0.135 -17.911 1.00 87.12 80 ARG A N 1
ATOM 642 C CA . ARG A 1 80 ? -7.376 0.713 -18.691 1.00 87.12 80 ARG A CA 1
ATOM 643 C C . ARG A 1 80 ? -8.525 -0.247 -18.977 1.00 87.12 80 ARG A C 1
ATOM 645 O O . ARG A 1 80 ? -9.578 0.184 -19.426 1.00 87.12 80 ARG A O 1
ATOM 652 N N . ASN A 1 81 ? -8.356 -1.544 -18.715 1.00 76.69 81 ASN A N 1
ATOM 653 C CA . ASN A 1 81 ? -9.369 -2.564 -19.005 1.00 76.69 81 ASN A CA 1
ATOM 654 C C . ASN A 1 81 ? -9.846 -2.569 -20.478 1.00 76.69 81 ASN A C 1
ATOM 656 O O . ASN A 1 81 ? -11.002 -2.865 -20.770 1.00 76.69 81 ASN A O 1
ATOM 660 N N . ASN A 1 82 ? -8.955 -2.284 -21.428 1.00 65.75 82 ASN A N 1
ATOM 661 C CA . ASN A 1 82 ? -9.350 -2.147 -22.832 1.00 65.75 82 ASN A CA 1
ATOM 662 C C . ASN A 1 82 ? -9.880 -3.455 -23.450 1.00 65.75 82 ASN A C 1
ATOM 664 O O . ASN A 1 82 ? -10.699 -3.401 -24.360 1.00 65.75 82 ASN A O 1
ATOM 668 N N . ASN A 1 83 ? -9.450 -4.626 -22.954 1.00 60.91 83 ASN A N 1
ATOM 669 C CA . ASN A 1 83 ? -9.685 -5.904 -23.643 1.00 60.91 83 ASN A CA 1
ATOM 670 C C . ASN A 1 83 ? -10.145 -7.078 -22.753 1.00 60.91 83 ASN A C 1
ATOM 672 O O . ASN A 1 83 ? -10.159 -8.212 -23.221 1.00 60.91 83 ASN A O 1
ATOM 676 N N . SER A 1 84 ? -10.481 -6.863 -21.470 1.00 63.81 84 SER A N 1
ATOM 677 C CA . SER A 1 84 ? -10.825 -7.937 -20.499 1.00 63.81 84 SER A CA 1
ATOM 678 C C . SER A 1 84 ? -9.799 -9.083 -20.359 1.00 63.81 84 SER A C 1
ATOM 680 O O . SER A 1 84 ? -10.094 -10.092 -19.728 1.00 63.81 84 SER A O 1
ATOM 682 N N . ARG A 1 85 ? -8.585 -8.929 -20.909 1.00 69.69 85 ARG A N 1
ATOM 683 C CA . ARG A 1 85 ? -7.521 -9.952 -20.895 1.00 69.69 85 ARG A CA 1
ATOM 684 C C . ARG A 1 85 ? -6.905 -10.166 -19.518 1.00 69.69 85 ARG A C 1
ATOM 686 O O . ARG A 1 85 ? -6.373 -11.229 -19.240 1.00 69.69 85 ARG A O 1
ATOM 693 N N . CYS A 1 86 ? -6.966 -9.151 -18.661 1.00 71.25 86 CYS A N 1
ATOM 694 C CA . CYS A 1 86 ? -6.389 -9.214 -17.328 1.00 71.25 86 CYS A CA 1
ATOM 695 C C . CYS A 1 86 ? -7.445 -9.731 -16.327 1.00 71.25 86 CYS A C 1
ATOM 697 O O . CYS A 1 86 ? -8.538 -9.154 -16.264 1.00 71.25 86 CYS A O 1
ATOM 699 N N . PRO A 1 87 ? -7.153 -10.787 -15.544 1.00 71.81 87 PRO A N 1
ATOM 700 C CA . PRO A 1 87 ? -8.076 -11.314 -14.546 1.00 71.81 87 PRO A CA 1
ATOM 701 C C . PRO A 1 87 ? -8.581 -10.241 -13.560 1.00 71.81 87 PRO A C 1
ATOM 703 O O . PRO A 1 87 ? -7.786 -9.420 -13.100 1.00 71.81 87 PRO A O 1
ATOM 706 N N . PRO A 1 88 ? -9.868 -10.259 -13.150 1.00 73.25 88 PRO A N 1
ATOM 707 C CA . PRO A 1 88 ? -10.435 -9.225 -12.275 1.00 73.25 88 PRO A CA 1
ATOM 708 C C . PRO A 1 88 ? -9.709 -9.038 -10.937 1.00 73.25 88 PRO A C 1
ATOM 710 O O . PRO A 1 88 ? -9.628 -7.920 -10.441 1.00 73.25 88 PRO A O 1
ATOM 713 N N . HIS A 1 89 ? -9.153 -10.109 -10.365 1.00 75.56 89 HIS A N 1
ATOM 714 C CA . HIS A 1 89 ? -8.426 -10.059 -9.091 1.00 75.56 8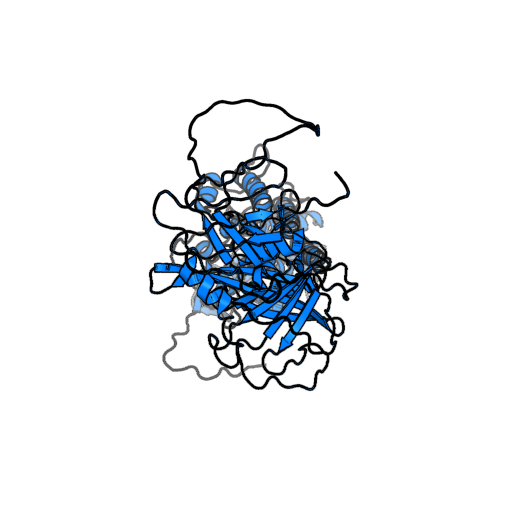9 HIS A CA 1
ATOM 715 C C . HIS A 1 89 ? -7.084 -9.309 -9.185 1.00 75.56 89 HIS A C 1
ATOM 717 O O . HIS A 1 89 ? -6.586 -8.820 -8.179 1.00 75.56 89 HIS A O 1
ATOM 723 N N . LEU A 1 90 ? -6.513 -9.168 -10.388 1.00 77.19 90 LEU A N 1
ATOM 724 C CA . LEU A 1 90 ? -5.319 -8.345 -10.622 1.00 77.19 90 LEU A CA 1
ATOM 725 C C . LEU A 1 90 ? -5.651 -6.857 -10.746 1.00 77.19 90 LEU A C 1
ATOM 727 O O . LEU A 1 90 ? -4.764 -6.033 -10.891 1.00 77.19 90 LEU A O 1
ATOM 731 N N . ARG A 1 91 ? -6.928 -6.489 -10.704 1.00 76.31 91 ARG A N 1
ATOM 732 C CA . ARG A 1 91 ? -7.382 -5.096 -10.806 1.00 76.31 91 ARG A CA 1
ATOM 733 C C . ARG A 1 91 ? -7.883 -4.571 -9.472 1.00 76.31 91 ARG A C 1
ATOM 735 O O . ARG A 1 91 ? -8.636 -3.599 -9.432 1.00 76.31 91 ARG A O 1
ATOM 742 N N . GLU A 1 92 ? -7.540 -5.261 -8.386 1.00 79.94 92 GLU A N 1
ATOM 743 C CA . GLU A 1 92 ? -7.838 -4.769 -7.052 1.00 79.94 92 GLU A CA 1
ATOM 744 C C . GLU A 1 92 ? -7.173 -3.401 -6.878 1.00 79.94 92 GLU A C 1
ATOM 746 O O . GLU A 1 92 ? -5.966 -3.249 -7.053 1.00 79.94 92 GLU A O 1
ATOM 751 N N . LYS A 1 93 ? -8.010 -2.404 -6.590 1.00 85.94 93 LYS A N 1
ATOM 752 C CA . LYS A 1 93 ? -7.580 -1.072 -6.179 1.00 85.94 93 LYS A CA 1
ATOM 753 C C . LYS A 1 93 ? -7.190 -1.101 -4.708 1.00 85.94 93 LYS A C 1
ATOM 755 O O . LYS A 1 93 ? -7.598 -2.007 -3.971 1.00 85.94 93 LYS A O 1
ATOM 760 N N . LEU A 1 94 ? -6.469 -0.073 -4.275 1.00 84.62 94 LEU A N 1
ATOM 761 C CA . LEU A 1 94 ? -6.117 0.084 -2.874 1.00 84.62 94 LEU A CA 1
ATOM 762 C C . LEU A 1 94 ? -7.392 0.317 -2.053 1.00 84.62 94 LEU A C 1
ATOM 764 O O . LEU A 1 94 ? -8.153 1.253 -2.310 1.00 84.62 94 LEU A O 1
ATOM 768 N N . LYS A 1 95 ? -7.659 -0.543 -1.068 1.00 76.50 95 LYS A N 1
ATOM 769 C CA . LYS A 1 95 ? -8.826 -0.382 -0.187 1.00 76.50 95 LYS A CA 1
ATOM 770 C C . LYS A 1 95 ? -8.513 0.606 0.934 1.00 76.50 95 LYS A C 1
ATOM 772 O O . LYS A 1 95 ? -7.366 0.790 1.331 1.00 76.50 95 LYS A O 1
ATOM 777 N N . ALA A 1 96 ? -9.556 1.211 1.504 1.00 66.00 96 ALA A N 1
ATOM 778 C CA . ALA A 1 96 ? -9.404 2.132 2.628 1.00 66.00 96 ALA A CA 1
ATOM 779 C C . ALA A 1 96 ? -8.657 1.466 3.802 1.00 66.00 96 ALA A C 1
ATOM 781 O O . ALA A 1 96 ? -9.129 0.476 4.366 1.00 66.00 96 ALA A O 1
ATOM 782 N N . GLY A 1 97 ? -7.511 2.038 4.179 1.00 63.00 97 GLY A N 1
ATOM 783 C CA . GLY A 1 97 ? -6.655 1.533 5.254 1.00 63.00 97 GLY A CA 1
ATOM 784 C C . GLY A 1 97 ? -5.659 0.441 4.845 1.00 63.00 97 GLY A C 1
ATOM 785 O O . GLY A 1 97 ? -4.941 -0.041 5.718 1.00 63.00 97 GLY A O 1
ATOM 786 N N . GLU A 1 98 ? -5.597 0.048 3.567 1.00 71.69 98 GLU A N 1
ATOM 787 C CA . GLU A 1 98 ? -4.467 -0.730 3.041 1.00 71.69 98 GLU A CA 1
ATOM 788 C C . GLU A 1 98 ? -3.229 0.173 2.899 1.00 71.69 98 GLU A C 1
ATOM 790 O O . GLU A 1 98 ? -3.340 1.387 2.709 1.00 71.69 98 GLU A O 1
ATOM 795 N N . VAL A 1 99 ? -2.042 -0.423 3.036 1.00 79.88 99 VAL A N 1
ATOM 796 C CA . VAL A 1 99 ? -0.763 0.283 2.908 1.00 79.88 99 VAL A CA 1
ATOM 797 C C . VAL A 1 99 ? -0.288 0.186 1.465 1.00 79.88 99 VAL A C 1
ATOM 799 O O . VAL A 1 99 ? -0.169 -0.923 0.947 1.00 79.88 99 VAL A O 1
ATOM 802 N N . LEU A 1 100 ? 0.021 1.318 0.821 1.00 87.25 100 LEU A N 1
ATOM 803 C CA . LEU A 1 100 ? 0.503 1.316 -0.569 1.00 87.25 100 LEU A CA 1
ATOM 804 C C . LEU A 1 100 ? 1.732 0.405 -0.755 1.00 87.25 100 LEU A C 1
ATOM 806 O O . LEU A 1 100 ? 1.784 -0.367 -1.708 1.00 87.25 100 LEU A O 1
ATOM 810 N N . LEU A 1 101 ? 2.680 0.456 0.189 1.00 86.56 101 LEU A N 1
ATOM 811 C CA . LEU A 1 101 ? 3.898 -0.368 0.214 1.00 86.56 101 LEU A CA 1
ATOM 812 C C . LEU A 1 101 ? 3.617 -1.882 0.138 1.00 86.56 101 LEU A C 1
ATOM 814 O O . LEU A 1 101 ? 4.422 -2.647 -0.396 1.00 86.56 101 LEU A O 1
ATOM 818 N N . ASP A 1 102 ? 2.478 -2.312 0.681 1.00 84.75 102 ASP A N 1
ATOM 819 C CA . ASP A 1 102 ? 2.078 -3.718 0.760 1.00 84.75 102 ASP A CA 1
ATOM 820 C C . ASP A 1 102 ? 1.225 -4.141 -0.454 1.00 84.75 102 ASP A C 1
ATOM 822 O O . ASP A 1 102 ? 0.913 -5.322 -0.619 1.00 84.75 102 ASP A O 1
ATOM 826 N N . HIS A 1 103 ? 0.851 -3.198 -1.327 1.00 88.75 103 HIS A N 1
ATOM 827 C CA . HIS A 1 103 ? 0.060 -3.489 -2.515 1.00 88.75 103 HIS A CA 1
ATOM 828 C C . HIS A 1 103 ? 0.924 -4.129 -3.609 1.00 88.75 103 HIS A C 1
ATOM 830 O O . HIS A 1 103 ? 1.915 -3.550 -4.058 1.00 88.75 103 HIS A O 1
ATOM 836 N N . TRP A 1 104 ? 0.503 -5.298 -4.104 1.00 89.62 104 TRP A N 1
ATOM 837 C CA . TRP A 1 104 ? 1.283 -6.109 -5.048 1.00 89.62 104 TRP A CA 1
ATOM 838 C C . TRP A 1 104 ? 1.730 -5.315 -6.291 1.00 89.62 104 TRP A C 1
ATOM 840 O O . TRP A 1 104 ? 2.882 -5.412 -6.704 1.00 89.62 104 TRP A O 1
ATOM 850 N N . LEU A 1 105 ? 0.844 -4.487 -6.867 1.00 93.25 105 LEU A N 1
ATOM 851 C CA . LEU A 1 105 ? 1.158 -3.716 -8.076 1.00 93.25 105 LEU A CA 1
ATOM 852 C C . LEU A 1 105 ? 2.251 -2.675 -7.811 1.00 93.25 105 LEU A C 1
ATOM 854 O O . LEU A 1 105 ? 3.124 -2.472 -8.651 1.00 93.25 105 LEU A O 1
ATOM 858 N N . TRP A 1 106 ? 2.229 -2.041 -6.635 1.00 95.12 106 TRP A N 1
ATOM 859 C CA . TRP A 1 106 ? 3.231 -1.048 -6.259 1.00 95.12 106 TRP A CA 1
ATOM 860 C C . TRP A 1 106 ? 4.585 -1.706 -5.974 1.00 95.12 106 TRP A C 1
ATOM 862 O O . TRP A 1 106 ? 5.604 -1.258 -6.493 1.00 95.12 106 TRP A O 1
ATOM 872 N N . GLN A 1 107 ? 4.590 -2.845 -5.274 1.00 91.75 107 GLN A N 1
ATOM 873 C CA . GLN A 1 107 ? 5.797 -3.658 -5.076 1.00 91.75 107 GLN A CA 1
ATOM 874 C C . GLN A 1 107 ? 6.436 -4.072 -6.406 1.00 91.75 107 GLN A C 1
ATOM 876 O O . GLN A 1 107 ? 7.655 -4.002 -6.568 1.00 91.75 107 GLN A O 1
ATOM 881 N N . GLN A 1 108 ? 5.619 -4.455 -7.391 1.00 93.62 108 GLN A N 1
ATOM 882 C CA . GLN A 1 108 ? 6.120 -4.784 -8.721 1.00 93.62 108 GLN A CA 1
ATOM 883 C C . GLN A 1 108 ? 6.656 -3.562 -9.475 1.00 93.62 108 GLN A C 1
ATOM 885 O O . GLN A 1 108 ? 7.629 -3.699 -10.211 1.00 93.62 108 GLN A O 1
ATOM 890 N N . MET A 1 109 ? 6.103 -2.363 -9.268 1.00 97.00 109 MET A N 1
ATOM 891 C CA . MET A 1 109 ? 6.682 -1.134 -9.826 1.00 97.00 109 MET A CA 1
ATOM 892 C C . MET A 1 109 ? 8.041 -0.785 -9.207 1.00 97.00 109 MET A C 1
ATOM 894 O O . MET A 1 109 ? 8.933 -0.318 -9.921 1.00 97.00 109 MET A O 1
ATOM 898 N N . GLU A 1 110 ? 8.257 -1.057 -7.917 1.00 94.19 110 GLU A N 1
ATOM 899 C CA . GLU A 1 110 ? 9.607 -0.982 -7.342 1.00 94.19 110 GLU A CA 1
ATOM 900 C C . GLU A 1 110 ? 10.553 -2.000 -8.001 1.00 94.19 110 GLU A C 1
ATOM 902 O O . GLU A 1 110 ? 11.688 -1.662 -8.334 1.00 94.19 110 GLU A O 1
ATOM 907 N N . GLY A 1 111 ? 10.082 -3.228 -8.252 1.00 93.12 111 GLY A N 1
ATOM 908 C CA . GLY A 1 111 ? 10.822 -4.251 -9.003 1.00 93.12 111 GLY A CA 1
ATOM 909 C C . GLY A 1 111 ? 11.216 -3.790 -10.411 1.00 93.12 111 GLY A C 1
ATOM 910 O O . GLY A 1 111 ? 12.385 -3.863 -10.786 1.00 93.12 111 GLY A O 1
ATOM 911 N N . VAL A 1 112 ? 10.277 -3.205 -11.161 1.00 96.81 112 VAL A N 1
ATOM 912 C CA . VAL A 1 112 ? 10.530 -2.585 -12.478 1.00 96.81 112 VAL A CA 1
ATOM 913 C C . VAL A 1 112 ? 11.584 -1.477 -12.381 1.00 96.81 112 VAL A C 1
ATOM 915 O O . VAL A 1 112 ? 12.445 -1.364 -13.252 1.00 96.81 112 VAL A O 1
ATOM 918 N N . SER A 1 113 ? 11.572 -0.691 -11.302 1.00 96.38 113 SER A N 1
ATOM 919 C CA . SER A 1 113 ? 12.555 0.377 -11.076 1.00 96.38 113 SER A CA 1
ATOM 920 C C . SER A 1 113 ? 13.957 -0.182 -10.826 1.00 96.38 113 SER A C 1
ATOM 922 O O . SER A 1 113 ? 14.936 0.325 -11.377 1.00 96.38 113 SER A O 1
ATOM 924 N N . ARG A 1 114 ? 14.057 -1.271 -10.052 1.00 94.25 114 ARG A N 1
ATOM 925 C CA . ARG A 1 114 ? 15.310 -2.012 -9.831 1.00 94.25 114 ARG A CA 1
ATOM 926 C C . ARG A 1 114 ? 15.820 -2.658 -11.119 1.00 94.25 114 ARG A C 1
ATOM 928 O O . ARG A 1 114 ? 17.010 -2.545 -11.409 1.00 94.25 114 ARG A O 1
ATOM 935 N N . ALA A 1 115 ? 14.936 -3.236 -11.932 1.00 93.25 115 ALA A N 1
ATOM 936 C CA . ALA A 1 115 ? 15.288 -3.755 -13.252 1.00 93.25 115 ALA A CA 1
ATOM 937 C C . ALA A 1 115 ? 15.825 -2.669 -14.186 1.00 93.25 115 ALA A C 1
ATOM 939 O O . ALA A 1 115 ? 16.869 -2.871 -14.802 1.00 93.25 115 ALA A O 1
ATOM 940 N N . LEU A 1 116 ? 15.178 -1.501 -14.253 1.00 94.69 116 LEU A N 1
ATOM 941 C CA . LEU A 1 116 ? 15.674 -0.384 -15.059 1.00 94.69 116 LEU A CA 1
ATOM 942 C C . LEU A 1 116 ? 17.035 0.122 -14.556 1.00 94.69 116 LEU A C 1
ATOM 944 O O . LEU A 1 116 ? 17.935 0.395 -15.347 1.00 94.69 116 LEU A O 1
ATOM 948 N N . SER A 1 117 ? 17.211 0.215 -13.236 1.00 92.75 117 SER A N 1
ATOM 949 C CA . SER A 1 117 ? 18.486 0.591 -12.619 1.00 92.75 117 SER A CA 1
ATOM 950 C C . SER A 1 117 ? 19.609 -0.381 -12.989 1.00 92.75 117 SER A C 1
ATOM 952 O O . SER A 1 117 ? 20.669 0.050 -13.447 1.00 92.75 117 SER A O 1
ATOM 954 N N . ALA A 1 118 ? 19.371 -1.690 -12.892 1.00 89.81 118 ALA A N 1
ATOM 955 C CA . ALA A 1 118 ? 20.352 -2.692 -13.299 1.00 89.81 118 ALA A CA 1
ATOM 956 C C . ALA A 1 118 ? 20.605 -2.686 -14.809 1.00 89.81 118 ALA A C 1
ATOM 958 O O . ALA A 1 118 ? 21.757 -2.779 -15.224 1.00 89.81 118 ALA A O 1
ATOM 959 N N . PHE A 1 119 ? 19.572 -2.494 -15.628 1.00 89.06 119 PHE A N 1
ATOM 960 C CA . PHE A 1 119 ? 19.732 -2.346 -17.072 1.00 89.06 119 PHE A CA 1
ATOM 961 C C . PHE A 1 119 ? 20.666 -1.177 -17.422 1.00 89.06 119 PHE A C 1
ATOM 963 O O . PHE A 1 119 ? 21.560 -1.322 -18.248 1.00 89.06 119 PHE A O 1
ATOM 970 N N . HIS A 1 120 ? 20.535 -0.047 -16.727 1.00 87.88 120 HIS A N 1
ATOM 971 C CA . HIS A 1 120 ? 21.395 1.121 -16.922 1.00 87.88 120 HIS A CA 1
ATOM 972 C C . HIS A 1 120 ? 22.823 0.963 -16.374 1.00 87.88 120 HIS A C 1
ATOM 974 O O . HIS A 1 120 ? 23.730 1.655 -16.840 1.00 87.88 120 HIS A O 1
ATOM 980 N N . THR A 1 121 ? 23.039 0.132 -15.346 1.00 85.50 121 THR A N 1
ATOM 981 C CA . THR A 1 121 ? 24.269 0.199 -14.527 1.00 85.50 121 THR A CA 1
ATOM 982 C C . THR A 1 121 ? 25.054 -1.103 -14.387 1.00 85.50 121 THR A C 1
ATOM 984 O O . THR A 1 121 ? 26.250 -1.036 -14.113 1.00 85.50 121 THR A O 1
ATOM 987 N N . GLN A 1 122 ? 24.423 -2.263 -14.581 1.00 85.56 122 GLN A N 1
ATOM 988 C CA . GLN A 1 122 ? 24.997 -3.593 -14.320 1.00 85.56 122 GLN A CA 1
ATOM 989 C C . GLN A 1 122 ? 25.222 -4.420 -15.593 1.00 85.56 122 GLN A C 1
ATOM 991 O O . GLN A 1 122 ? 25.598 -5.587 -15.514 1.00 85.56 122 GLN A O 1
ATOM 996 N N . MET A 1 123 ? 24.989 -3.846 -16.773 1.00 82.25 123 MET A N 1
ATOM 997 C CA . MET A 1 123 ? 25.278 -4.523 -18.034 1.00 82.25 123 MET A CA 1
ATOM 998 C C . MET A 1 123 ? 26.791 -4.680 -18.207 1.00 82.25 123 MET A C 1
ATOM 1000 O O . MET A 1 123 ? 27.541 -3.705 -18.180 1.00 82.25 123 MET A O 1
ATOM 1004 N N . GLU A 1 124 ? 27.240 -5.918 -18.392 1.00 78.38 124 GLU A N 1
ATOM 1005 C CA . GLU A 1 124 ? 28.652 -6.232 -18.602 1.00 78.38 124 GLU A CA 1
ATOM 1006 C C . GLU A 1 124 ? 28.995 -6.294 -20.086 1.00 78.38 124 GLU A C 1
ATOM 1008 O O . GLU A 1 124 ? 28.218 -6.797 -20.903 1.00 78.38 124 GLU A O 1
ATOM 1013 N N . ASN A 1 125 ? 30.199 -5.833 -20.433 1.00 74.38 125 ASN A N 1
ATOM 1014 C CA . ASN A 1 125 ? 30.702 -5.944 -21.793 1.00 74.38 125 ASN A CA 1
ATOM 1015 C C . ASN A 1 125 ? 30.907 -7.429 -22.148 1.00 74.38 125 ASN A C 1
ATOM 1017 O O . ASN A 1 125 ? 31.734 -8.103 -21.527 1.00 74.38 125 ASN A O 1
ATOM 1021 N N . PRO A 1 126 ? 30.190 -7.966 -23.153 1.00 68.81 126 PRO A N 1
ATOM 1022 C CA . PRO A 1 126 ? 30.321 -9.365 -23.524 1.00 68.81 126 PRO A CA 1
ATOM 1023 C C . PRO A 1 126 ? 31.661 -9.684 -24.206 1.00 68.81 126 PRO A C 1
ATOM 1025 O O . PRO A 1 126 ? 32.004 -10.864 -24.309 1.00 68.81 126 PRO A O 1
ATOM 1028 N N . PHE A 1 127 ? 32.410 -8.672 -24.652 1.00 72.19 127 PHE A N 1
ATOM 1029 C CA . PHE A 1 127 ? 33.698 -8.798 -25.326 1.00 72.19 127 PHE A CA 1
ATOM 1030 C C . PHE A 1 127 ? 34.839 -8.477 -24.354 1.00 72.19 127 PHE A C 1
ATOM 1032 O O . PHE A 1 127 ? 35.156 -7.314 -24.117 1.00 72.19 127 PHE A O 1
ATOM 1039 N N . LYS A 1 128 ? 35.484 -9.520 -23.815 1.00 68.44 128 LYS A N 1
ATOM 1040 C CA . LYS A 1 128 ? 36.577 -9.388 -22.830 1.00 68.44 128 LYS A CA 1
ATOM 1041 C C . LYS A 1 128 ? 37.780 -8.581 -23.337 1.00 68.44 128 LYS A C 1
ATOM 1043 O O . LYS A 1 128 ? 38.497 -8.003 -22.528 1.00 68.44 128 LYS A O 1
ATOM 1048 N N . ASP A 1 129 ? 37.973 -8.535 -24.653 1.00 72.88 129 ASP A N 1
ATOM 1049 C CA . ASP A 1 129 ? 39.109 -7.869 -25.299 1.00 72.88 129 ASP A CA 1
ATOM 1050 C C . ASP A 1 129 ? 38.816 -6.407 -25.686 1.00 72.88 129 ASP A C 1
ATOM 1052 O O . ASP A 1 129 ? 39.701 -5.702 -26.167 1.00 72.88 129 ASP A O 1
ATOM 1056 N N . VAL A 1 130 ? 37.582 -5.931 -25.479 1.00 68.94 130 VAL A N 1
ATOM 1057 C CA . VAL A 1 130 ? 37.184 -4.541 -25.737 1.00 68.94 130 VAL A CA 1
ATOM 1058 C C . VAL A 1 130 ? 37.081 -3.818 -24.397 1.00 68.94 130 VAL A C 1
ATOM 1060 O O . VAL A 1 130 ? 36.294 -4.207 -23.538 1.00 68.94 130 VAL A O 1
ATOM 1063 N N . LYS A 1 131 ? 37.868 -2.759 -24.200 1.00 69.69 131 LYS A N 1
ATOM 1064 C CA . LYS A 1 131 ? 37.716 -1.882 -23.031 1.00 69.69 131 LYS A CA 1
ATOM 1065 C C . LYS A 1 131 ? 36.502 -0.970 -23.223 1.00 69.69 131 LYS A C 1
ATOM 1067 O O . LYS A 1 131 ? 36.178 -0.598 -24.347 1.00 69.69 131 LYS A O 1
ATOM 1072 N N . GLY A 1 132 ? 35.812 -0.663 -22.129 1.00 69.69 132 GLY A N 1
ATOM 1073 C CA . GLY A 1 132 ? 34.691 0.273 -22.128 1.00 69.69 132 GLY A CA 1
ATOM 1074 C C . GLY A 1 132 ? 33.509 -0.177 -21.275 1.00 69.69 132 GLY A C 1
ATOM 1075 O O . GLY A 1 132 ? 33.304 -1.370 -21.029 1.00 69.69 132 GLY A O 1
ATOM 1076 N N . LYS A 1 133 ? 32.724 0.800 -20.818 1.00 73.75 133 LYS A N 1
ATOM 1077 C CA . LYS A 1 133 ? 31.493 0.577 -20.055 1.00 73.75 133 LYS A CA 1
ATOM 1078 C C . LYS A 1 133 ? 30.324 0.373 -21.013 1.00 73.75 133 LYS A C 1
ATOM 1080 O O . LYS A 1 133 ? 30.197 1.086 -22.007 1.00 73.75 133 LYS A O 1
ATOM 1085 N N . VAL A 1 134 ? 29.448 -0.579 -20.697 1.00 77.94 134 VAL A N 1
ATOM 1086 C CA . VAL A 1 134 ? 28.200 -0.756 -21.439 1.00 77.94 134 VAL A CA 1
ATOM 1087 C C . VAL A 1 134 ? 27.177 0.262 -20.965 1.00 77.94 134 VAL A C 1
ATOM 1089 O O . VAL A 1 134 ? 26.920 0.399 -19.770 1.00 77.94 134 VAL A O 1
ATOM 1092 N N . ILE A 1 135 ? 26.570 0.947 -21.921 1.00 77.69 135 ILE A N 1
ATOM 1093 C CA . ILE A 1 135 ? 25.411 1.801 -21.708 1.00 77.69 135 ILE A CA 1
ATOM 1094 C C . ILE A 1 135 ? 24.248 1.179 -22.430 1.00 77.69 135 ILE A C 1
ATOM 1096 O O . ILE A 1 135 ? 24.331 0.944 -23.634 1.00 77.69 135 ILE A O 1
ATOM 1100 N N . ALA A 1 136 ? 23.179 0.929 -21.685 1.00 81.75 136 ALA A N 1
ATOM 1101 C CA . ALA A 1 136 ? 21.944 0.392 -22.212 1.00 81.75 136 ALA A CA 1
ATOM 1102 C C . ALA A 1 136 ? 20.788 1.340 -21.879 1.00 81.75 136 ALA A C 1
ATOM 1104 O O . ALA A 1 136 ? 20.654 1.793 -20.744 1.00 81.75 136 ALA A O 1
ATOM 1105 N N . LEU A 1 137 ? 19.987 1.654 -22.893 1.00 86.00 137 LEU A N 1
ATOM 1106 C CA . LEU A 1 137 ? 18.860 2.584 -22.846 1.00 86.00 137 LEU A CA 1
ATOM 1107 C C . LEU A 1 137 ? 17.672 1.922 -23.526 1.00 86.00 137 LEU A C 1
ATOM 1109 O O . LEU A 1 137 ? 17.831 1.353 -24.605 1.00 86.00 137 LEU A O 1
ATOM 1113 N N . HIS A 1 138 ? 16.496 1.983 -22.918 1.00 89.69 138 HIS A N 1
ATOM 1114 C CA . HIS A 1 138 ? 15.292 1.355 -23.439 1.00 89.69 138 HIS A CA 1
ATOM 1115 C C . HIS A 1 138 ? 14.634 2.206 -24.534 1.00 89.69 138 HIS A C 1
ATOM 1117 O O . HIS A 1 138 ? 14.280 1.682 -25.590 1.00 89.69 138 HIS A O 1
ATOM 1123 N N . PHE A 1 139 ? 14.496 3.515 -24.294 1.00 87.94 139 PHE A N 1
ATOM 1124 C CA . PHE A 1 139 ? 13.940 4.561 -25.168 1.00 87.94 139 PHE A CA 1
ATOM 1125 C C . PHE A 1 139 ? 12.465 4.459 -25.578 1.00 87.94 139 PHE A C 1
ATOM 1127 O O . PHE A 1 139 ? 11.926 5.420 -26.126 1.00 87.94 139 PHE A O 1
ATOM 1134 N N . ASP A 1 140 ? 11.795 3.342 -25.307 1.00 90.00 140 ASP A N 1
ATOM 1135 C CA . ASP A 1 140 ? 10.353 3.195 -25.551 1.00 90.00 140 ASP A CA 1
ATOM 1136 C C . ASP A 1 140 ? 9.608 2.610 -24.341 1.00 90.00 140 ASP A C 1
ATOM 1138 O O . ASP A 1 140 ? 8.769 1.721 -24.476 1.00 90.00 140 ASP A O 1
ATOM 1142 N N . LEU A 1 141 ? 9.945 3.049 -23.123 1.00 94.50 141 LEU A N 1
ATOM 1143 C CA . LEU A 1 141 ? 9.193 2.630 -21.937 1.00 94.50 141 LEU A CA 1
ATOM 1144 C C . LEU A 1 141 ? 7.781 3.229 -21.961 1.00 94.50 141 LEU A C 1
ATOM 1146 O O . LEU A 1 141 ? 7.589 4.440 -22.052 1.00 94.50 141 LEU A O 1
ATOM 1150 N N . LYS A 1 142 ? 6.784 2.352 -21.861 1.00 95.50 142 LYS A N 1
ATOM 1151 C CA . LYS A 1 142 ? 5.353 2.674 -21.794 1.00 95.50 142 LYS A CA 1
ATOM 1152 C C . LYS A 1 142 ? 4.604 1.504 -21.146 1.00 95.50 142 LYS A C 1
ATOM 1154 O O . LYS A 1 142 ? 5.140 0.396 -21.150 1.00 95.50 142 LYS A O 1
ATOM 1159 N N . PRO A 1 143 ? 3.361 1.680 -20.661 1.00 96.00 143 PRO A N 1
ATOM 1160 C CA . PRO A 1 143 ? 2.612 0.591 -20.028 1.00 96.00 143 PRO A CA 1
ATOM 1161 C C . PRO A 1 143 ? 2.459 -0.656 -20.918 1.00 96.00 143 PRO A C 1
ATOM 1163 O O . PRO A 1 143 ? 2.554 -1.773 -20.429 1.00 96.00 143 PRO A O 1
ATOM 1166 N N . ALA A 1 144 ? 2.311 -0.487 -22.237 1.00 94.25 144 ALA A N 1
ATOM 1167 C CA . ALA A 1 144 ? 2.229 -1.611 -23.180 1.00 94.25 144 ALA A CA 1
ATOM 1168 C C . ALA A 1 144 ? 3.538 -2.425 -23.307 1.00 94.25 144 ALA A C 1
ATOM 1170 O O . ALA A 1 144 ? 3.516 -3.559 -23.770 1.00 94.25 144 ALA A O 1
ATOM 1171 N N . ASN A 1 145 ? 4.669 -1.862 -22.869 1.00 96.31 145 ASN A N 1
ATOM 1172 C CA . ASN A 1 145 ? 5.980 -2.516 -22.862 1.00 96.31 145 ASN A CA 1
ATOM 1173 C C . ASN A 1 145 ? 6.355 -3.043 -21.460 1.00 96.31 145 ASN A C 1
ATOM 1175 O O . ASN A 1 145 ? 7.519 -3.334 -21.187 1.00 96.31 145 ASN A O 1
ATOM 1179 N N . ILE A 1 146 ? 5.371 -3.189 -20.565 1.00 97.12 146 ILE A N 1
ATOM 1180 C CA . ILE A 1 146 ? 5.514 -3.861 -19.270 1.00 97.12 146 ILE A CA 1
ATOM 1181 C C . ILE A 1 146 ? 4.479 -4.985 -19.210 1.00 97.12 146 ILE A C 1
ATOM 1183 O O . ILE A 1 146 ? 3.282 -4.738 -19.124 1.00 97.12 146 ILE A O 1
ATOM 1187 N N . LEU A 1 147 ? 4.938 -6.230 -19.269 1.00 94.25 147 LEU A N 1
ATOM 1188 C CA . LEU A 1 147 ? 4.093 -7.422 -19.291 1.00 94.25 147 LEU A CA 1
ATOM 1189 C C . LEU A 1 147 ? 3.630 -7.802 -17.883 1.00 94.25 147 LEU A C 1
ATOM 1191 O O . LEU A 1 147 ? 4.413 -7.721 -16.938 1.00 94.25 147 LEU A O 1
ATOM 1195 N N . VAL A 1 148 ? 2.391 -8.282 -17.754 1.00 92.75 148 VAL A N 1
ATOM 1196 C CA . VAL A 1 148 ? 1.822 -8.799 -16.501 1.00 92.75 148 VAL A CA 1
ATOM 1197 C C . VAL A 1 148 ? 1.855 -10.321 -16.547 1.00 92.75 148 VAL A C 1
ATOM 1199 O O . VAL A 1 148 ? 1.031 -10.957 -17.200 1.00 92.75 148 VAL A O 1
ATOM 1202 N N . THR A 1 149 ? 2.824 -10.917 -15.859 1.00 86.62 149 THR A N 1
ATOM 1203 C CA . THR A 1 149 ? 2.980 -12.375 -15.802 1.00 86.62 149 THR A CA 1
ATOM 1204 C C . THR A 1 149 ? 2.384 -12.941 -14.523 1.00 86.62 149 THR A C 1
ATOM 1206 O O . THR A 1 149 ? 2.531 -12.352 -13.457 1.00 86.62 149 THR A O 1
ATOM 1209 N N . SER A 1 150 ? 1.713 -14.087 -14.617 1.00 79.12 150 SER A N 1
ATOM 1210 C CA . SER A 1 150 ? 1.244 -14.853 -13.459 1.00 79.12 150 SER A CA 1
ATOM 1211 C C . SER A 1 150 ? 1.973 -16.190 -13.422 1.00 79.12 150 SER A C 1
ATOM 1213 O O . SER A 1 150 ? 2.004 -16.912 -14.417 1.00 79.12 150 SER A O 1
ATOM 1215 N N . GLY A 1 151 ? 2.578 -16.506 -12.283 1.00 68.88 151 GLY A N 1
ATOM 1216 C CA . GLY A 1 151 ? 3.326 -17.734 -12.052 1.00 68.88 151 GLY A CA 1
ATOM 1217 C C . GLY A 1 151 ? 2.999 -18.366 -10.696 1.00 68.88 151 GLY A C 1
ATOM 1218 O O . GLY A 1 151 ? 2.178 -17.838 -9.944 1.00 68.88 151 GLY A O 1
ATOM 1219 N N . PRO A 1 152 ? 3.645 -19.498 -10.363 1.00 59.25 152 PRO A N 1
ATOM 1220 C CA . PRO A 1 152 ? 3.470 -20.178 -9.076 1.00 59.25 152 PRO A CA 1
ATOM 1221 C C . PRO A 1 152 ? 3.775 -19.275 -7.873 1.00 59.25 152 PRO A C 1
ATOM 1223 O O . PRO A 1 152 ? 3.150 -19.414 -6.826 1.00 59.25 152 PRO A O 1
ATOM 1226 N N . ASP A 1 153 ? 4.704 -18.336 -8.059 1.00 61.09 153 ASP A N 1
ATOM 1227 C CA . ASP A 1 153 ? 5.204 -17.423 -7.030 1.00 61.09 153 ASP A CA 1
ATOM 1228 C C . ASP A 1 153 ? 4.429 -16.089 -6.978 1.00 61.09 153 ASP A C 1
ATOM 1230 O O . ASP A 1 153 ? 4.784 -15.185 -6.226 1.00 61.09 153 ASP A O 1
ATOM 1234 N N . GLY A 1 154 ? 3.345 -15.962 -7.754 1.00 78.19 154 GLY A N 1
ATOM 1235 C CA . GLY A 1 154 ? 2.486 -14.778 -7.787 1.00 78.19 154 GLY A CA 1
ATOM 1236 C C . GLY A 1 154 ? 2.539 -14.020 -9.112 1.00 78.19 154 GLY A C 1
ATOM 1237 O O . GLY A 1 154 ? 2.646 -14.614 -10.185 1.00 78.19 154 GLY A O 1
ATOM 1238 N N . VAL A 1 155 ? 2.380 -12.698 -9.042 1.00 86.25 155 VAL A N 1
ATOM 1239 C CA . VAL A 1 155 ? 2.251 -11.815 -10.210 1.00 86.25 155 VAL A CA 1
ATOM 1240 C C . VAL A 1 155 ? 3.508 -10.967 -10.341 1.00 86.25 155 VAL A C 1
ATOM 1242 O O . VAL A 1 155 ? 3.897 -10.304 -9.381 1.00 86.25 155 VAL A O 1
ATOM 1245 N N . THR A 1 156 ? 4.103 -10.945 -11.532 1.00 90.38 156 THR A N 1
ATOM 1246 C CA . THR A 1 156 ? 5.355 -10.228 -11.802 1.00 90.38 156 THR A CA 1
ATOM 1247 C C . THR A 1 156 ? 5.218 -9.313 -13.011 1.00 90.38 156 THR A C 1
ATOM 1249 O O . THR A 1 156 ? 4.749 -9.743 -14.070 1.00 90.38 156 THR A O 1
ATOM 1252 N N . LEU A 1 157 ? 5.664 -8.061 -12.871 1.00 94.62 157 LEU A N 1
ATOM 1253 C CA . LEU A 1 157 ? 5.777 -7.124 -13.991 1.00 94.62 157 LEU A CA 1
ATOM 1254 C C . LEU A 1 157 ? 7.134 -7.269 -14.683 1.00 94.62 157 LEU A C 1
ATOM 1256 O O . LEU A 1 157 ? 8.163 -7.281 -14.011 1.00 94.62 157 LEU A O 1
ATOM 1260 N N . LYS A 1 158 ? 7.154 -7.353 -16.017 1.00 93.94 158 LYS A N 1
ATOM 1261 C CA . LYS A 1 158 ? 8.392 -7.532 -16.795 1.00 93.94 158 LYS A CA 1
ATOM 1262 C C . LYS A 1 158 ? 8.543 -6.490 -17.897 1.00 93.94 158 LYS A C 1
ATOM 1264 O O . LYS A 1 158 ? 7.678 -6.400 -18.763 1.00 93.94 158 LYS A O 1
ATOM 1269 N N . ILE A 1 159 ? 9.660 -5.765 -17.913 1.00 95.62 159 ILE A N 1
ATOM 1270 C CA . ILE A 1 159 ? 10.035 -4.874 -19.022 1.00 95.62 159 ILE A CA 1
ATOM 1271 C C . ILE A 1 159 ? 10.258 -5.714 -20.289 1.00 95.62 159 ILE A C 1
ATOM 1273 O O . ILE A 1 159 ? 10.916 -6.757 -20.234 1.00 95.62 159 ILE A O 1
ATOM 1277 N N . THR A 1 160 ? 9.709 -5.271 -21.420 1.00 92.25 160 THR A N 1
ATOM 1278 C CA . THR A 1 160 ? 9.813 -5.942 -22.724 1.00 92.25 160 THR A CA 1
ATOM 1279 C C . THR A 1 160 ? 10.019 -4.949 -23.871 1.00 92.25 160 THR A C 1
ATOM 1281 O O . THR A 1 160 ? 9.941 -3.745 -23.679 1.00 92.25 160 THR A O 1
ATOM 1284 N N . ASP A 1 161 ? 10.192 -5.489 -25.079 1.00 86.25 161 ASP A N 1
ATOM 1285 C CA . ASP A 1 161 ? 10.310 -4.779 -26.357 1.00 86.25 161 ASP A CA 1
ATOM 1286 C C . ASP A 1 161 ? 11.540 -3.867 -26.476 1.00 86.25 161 ASP A C 1
ATOM 1288 O O . ASP A 1 161 ? 11.464 -2.653 -26.658 1.00 86.25 161 ASP A O 1
ATOM 1292 N N . PHE A 1 162 ? 12.708 -4.508 -26.488 1.00 83.62 162 PHE A N 1
ATOM 1293 C CA . PHE A 1 162 ? 14.006 -3.854 -26.657 1.00 83.62 162 PHE A CA 1
ATOM 1294 C C . PHE A 1 162 ? 14.326 -3.463 -28.114 1.00 83.62 162 PHE A C 1
ATOM 1296 O O . PHE A 1 162 ? 15.474 -3.172 -28.448 1.00 83.62 162 PHE A O 1
ATOM 1303 N N . GLY A 1 163 ? 13.333 -3.449 -29.010 1.00 74.56 163 GLY A N 1
ATOM 1304 C CA . GLY A 1 163 ? 13.534 -3.160 -30.436 1.00 74.56 163 GLY A CA 1
ATOM 1305 C C . GLY A 1 163 ? 13.990 -1.725 -30.735 1.00 74.56 163 GLY A C 1
ATOM 1306 O O . GLY A 1 163 ? 14.555 -1.470 -31.796 1.00 74.56 163 GLY A O 1
ATOM 1307 N N . GLN A 1 164 ? 13.754 -0.793 -29.805 1.00 73.00 164 GLN A N 1
ATOM 1308 C CA . GLN A 1 164 ? 14.230 0.599 -29.871 1.00 73.00 164 GLN A CA 1
ATOM 1309 C C . GLN A 1 164 ? 15.370 0.896 -28.893 1.00 73.00 164 GLN A C 1
ATOM 1311 O O . GLN A 1 164 ? 15.860 2.034 -28.832 1.00 73.00 164 GLN A O 1
ATOM 1316 N N . SER A 1 165 ? 15.782 -0.123 -28.138 1.00 78.50 165 SER A N 1
ATOM 1317 C CA . SER A 1 165 ? 16.838 0.010 -27.157 1.00 78.50 165 SER A CA 1
ATOM 1318 C C . SER A 1 165 ? 18.174 0.233 -27.831 1.00 78.50 165 SER A C 1
ATOM 1320 O O . SER A 1 165 ? 18.446 -0.277 -28.915 1.00 78.50 165 SER A O 1
ATOM 1322 N N . ILE A 1 166 ? 19.019 1.001 -27.163 1.00 74.31 166 ILE A N 1
ATOM 1323 C CA . ILE A 1 166 ? 20.388 1.232 -27.585 1.00 74.31 166 ILE A CA 1
ATOM 1324 C C . ILE A 1 166 ? 21.303 0.595 -26.562 1.00 74.31 166 ILE A C 1
ATOM 1326 O O . ILE A 1 166 ? 21.186 0.876 -25.375 1.00 74.31 166 ILE A O 1
ATOM 1330 N N . ILE A 1 167 ? 22.233 -0.221 -27.047 1.00 72.62 167 ILE A N 1
ATOM 1331 C CA . ILE A 1 167 ? 23.384 -0.685 -26.295 1.00 72.62 167 ILE A CA 1
ATOM 1332 C C . ILE A 1 167 ? 24.676 -0.241 -26.966 1.00 72.62 167 ILE A C 1
ATOM 1334 O O . ILE A 1 167 ? 24.854 -0.434 -28.170 1.00 72.62 167 ILE A O 1
ATOM 1338 N N . GLN A 1 168 ? 25.563 0.384 -26.200 1.00 69.62 168 GLN A N 1
ATOM 1339 C CA . GLN A 1 168 ? 26.862 0.847 -26.681 1.00 69.62 168 GLN A CA 1
ATOM 1340 C C . GLN A 1 168 ? 27.947 0.539 -25.664 1.00 69.62 168 GLN A C 1
ATOM 1342 O O . GLN A 1 168 ? 27.732 0.669 -24.463 1.00 69.62 168 GLN A O 1
ATOM 1347 N N . ILE A 1 169 ? 29.114 0.138 -26.160 1.00 70.31 169 ILE A N 1
ATOM 1348 C CA . ILE A 1 169 ? 30.331 0.028 -25.359 1.00 70.31 169 ILE A CA 1
ATOM 1349 C C . ILE A 1 169 ? 31.092 1.324 -25.583 1.00 70.31 169 ILE A C 1
ATOM 1351 O O . ILE A 1 169 ? 31.583 1.568 -26.686 1.00 70.31 169 ILE A O 1
ATOM 1355 N N . ILE A 1 170 ? 31.135 2.158 -24.553 1.00 67.50 170 ILE A N 1
ATOM 1356 C CA . ILE A 1 170 ? 31.830 3.438 -24.598 1.00 67.50 170 ILE A CA 1
ATOM 1357 C C . ILE A 1 170 ? 33.196 3.245 -23.957 1.00 67.50 170 ILE A C 1
ATOM 1359 O O . ILE A 1 170 ? 33.296 2.842 -22.797 1.00 67.50 170 ILE A O 1
ATOM 1363 N N . ASP A 1 171 ? 34.221 3.493 -24.762 1.00 66.00 171 ASP A N 1
ATOM 1364 C CA . ASP A 1 171 ? 35.606 3.674 -24.332 1.00 66.00 171 ASP A CA 1
ATOM 1365 C C . ASP A 1 171 ? 35.863 5.184 -24.213 1.00 66.00 171 ASP A C 1
ATOM 1367 O O . ASP A 1 171 ? 35.168 5.955 -24.882 1.00 66.00 171 ASP A O 1
ATOM 1371 N N . ASP A 1 172 ? 36.832 5.609 -23.402 1.00 58.69 172 ASP A N 1
ATOM 1372 C CA . ASP A 1 172 ? 37.033 7.027 -23.038 1.00 58.69 172 ASP A CA 1
ATOM 1373 C C . ASP A 1 172 ? 37.275 7.953 -24.261 1.00 58.69 172 ASP A C 1
ATOM 1375 O O . ASP A 1 172 ? 37.069 9.162 -24.170 1.00 58.69 172 ASP A O 1
ATOM 1379 N N . ASP A 1 173 ? 37.619 7.381 -25.423 1.00 54.75 173 ASP A N 1
ATOM 1380 C CA . ASP A 1 173 ? 37.976 8.084 -26.665 1.00 54.75 173 ASP A CA 1
ATOM 1381 C C . ASP A 1 173 ? 36.934 7.982 -27.812 1.00 54.75 173 ASP A C 1
ATOM 1383 O O . ASP A 1 173 ? 37.236 8.370 -28.945 1.00 54.75 173 ASP A O 1
ATOM 1387 N N . LYS A 1 174 ? 35.729 7.418 -27.599 1.00 53.16 174 LYS A N 1
ATOM 1388 C CA . LYS A 1 174 ? 34.752 7.177 -28.693 1.00 53.16 174 LYS A CA 1
ATOM 1389 C C . LYS A 1 174 ? 33.484 8.033 -28.628 1.00 53.16 174 LYS A C 1
ATOM 1391 O O . LYS A 1 174 ? 32.761 8.018 -27.637 1.00 53.16 174 LYS A O 1
ATOM 1396 N N . ASP A 1 175 ? 33.150 8.652 -29.765 1.00 55.00 175 ASP A N 1
ATOM 1397 C CA . ASP A 1 175 ? 31.880 9.353 -29.993 1.00 55.00 175 ASP A CA 1
ATOM 1398 C C . ASP A 1 175 ? 30.668 8.404 -29.944 1.00 55.00 175 ASP A C 1
ATOM 1400 O O . ASP A 1 175 ? 30.656 7.319 -30.538 1.00 55.00 175 ASP A O 1
ATOM 1404 N N . ILE A 1 176 ? 29.600 8.853 -29.281 1.00 57.47 176 ILE A N 1
ATOM 1405 C CA . ILE A 1 176 ? 28.342 8.109 -29.131 1.00 57.47 176 ILE A CA 1
ATOM 1406 C C . ILE A 1 176 ? 27.472 8.358 -30.371 1.00 57.47 176 ILE A C 1
ATOM 1408 O O . ILE A 1 176 ? 26.889 9.429 -30.550 1.00 57.47 176 ILE A O 1
ATOM 1412 N N . SER A 1 177 ? 27.330 7.358 -31.243 1.00 55.16 177 SER A N 1
ATOM 1413 C CA . SER A 1 177 ? 26.440 7.458 -32.410 1.00 55.16 177 SER A CA 1
ATOM 1414 C C . SER A 1 177 ? 25.050 6.900 -32.090 1.00 55.16 177 SER A C 1
ATOM 1416 O O . SER A 1 177 ? 24.859 5.691 -32.004 1.00 55.16 177 SER A O 1
ATOM 1418 N N . LEU A 1 178 ? 24.046 7.760 -31.889 1.00 58.06 178 LEU A N 1
ATOM 1419 C CA . LEU A 1 178 ? 22.666 7.307 -31.661 1.00 58.06 178 LEU A CA 1
ATOM 1420 C C . LEU A 1 178 ? 21.861 7.277 -32.972 1.00 58.06 178 LEU A C 1
ATOM 1422 O O . LEU A 1 178 ? 21.703 8.329 -33.600 1.00 58.06 178 LEU A O 1
ATOM 1426 N N . PRO A 1 179 ? 21.306 6.120 -33.389 1.00 54.47 179 PRO A N 1
ATOM 1427 C CA . PRO A 1 179 ? 20.344 6.071 -34.485 1.00 54.47 179 PRO A CA 1
ATOM 1428 C C . PRO A 1 179 ? 19.080 6.884 -34.164 1.00 54.47 179 PRO A C 1
ATOM 1430 O O . PRO A 1 179 ? 18.584 6.906 -33.035 1.00 54.47 179 PRO A O 1
ATOM 1433 N N . HIS A 1 180 ? 18.552 7.558 -35.186 1.00 50.72 180 HIS A N 1
ATOM 1434 C CA . HIS A 1 180 ? 17.430 8.485 -35.065 1.00 50.72 180 HIS A CA 1
ATOM 1435 C C . HIS A 1 180 ? 16.092 7.744 -35.204 1.00 50.72 180 HIS A C 1
ATOM 1437 O O . HIS A 1 180 ? 15.567 7.607 -36.301 1.00 50.72 180 HIS A O 1
ATOM 1443 N N . ASN A 1 181 ? 15.539 7.267 -34.086 1.00 54.31 181 ASN A N 1
ATOM 1444 C CA . ASN A 1 181 ? 14.151 6.798 -33.999 1.00 54.31 181 ASN A CA 1
ATOM 1445 C C . ASN A 1 181 ? 13.430 7.530 -32.859 1.00 54.31 181 ASN A C 1
ATOM 1447 O O . ASN A 1 181 ? 14.001 7.731 -31.785 1.00 54.31 181 ASN A O 1
ATOM 1451 N N . THR A 1 182 ? 12.175 7.923 -33.060 1.00 56.56 182 THR A N 1
ATOM 1452 C CA . THR A 1 182 ? 11.365 8.569 -32.018 1.00 56.56 182 THR A CA 1
ATOM 1453 C C . THR A 1 182 ? 10.653 7.514 -31.167 1.00 56.56 182 THR A C 1
ATOM 1455 O O . THR A 1 182 ? 9.948 6.662 -31.704 1.00 56.56 182 THR A O 1
ATOM 1458 N N . GLY A 1 183 ? 10.850 7.558 -29.843 1.00 63.22 183 GLY A N 1
ATOM 1459 C CA . GLY A 1 183 ? 10.061 6.780 -28.879 1.00 63.22 183 GLY A CA 1
ATOM 1460 C C . GLY A 1 183 ? 8.611 7.268 -28.805 1.00 63.22 183 GLY A C 1
ATOM 1461 O O . GLY A 1 183 ? 8.238 8.247 -29.462 1.00 63.22 183 GLY A O 1
ATOM 1462 N N . HIS A 1 184 ? 7.769 6.601 -28.013 1.00 77.62 184 HIS A N 1
ATOM 1463 C CA . HIS A 1 184 ? 6.356 6.960 -27.921 1.00 77.62 184 HIS A CA 1
ATOM 1464 C C . HIS A 1 184 ? 6.147 8.413 -27.419 1.00 77.62 184 HIS A C 1
ATOM 1466 O O . HIS A 1 184 ? 6.503 8.737 -26.282 1.00 77.62 184 HIS A O 1
ATOM 1472 N N . PRO A 1 185 ? 5.482 9.297 -28.193 1.00 81.75 185 PRO A N 1
ATOM 1473 C CA . PRO A 1 185 ? 5.463 10.745 -27.934 1.00 81.75 185 PRO A CA 1
ATOM 1474 C C . PRO A 1 185 ? 4.754 11.147 -26.631 1.00 81.75 185 PRO A C 1
ATOM 1476 O O . PRO A 1 185 ? 4.995 12.229 -26.107 1.00 81.75 185 PRO A O 1
ATOM 1479 N N . ARG A 1 186 ? 3.881 10.284 -26.096 1.00 90.81 186 ARG A N 1
ATOM 1480 C CA . ARG A 1 186 ? 3.190 10.503 -24.811 1.00 90.81 186 ARG A CA 1
ATOM 1481 C C . ARG A 1 186 ? 4.106 10.354 -23.590 1.00 90.81 186 ARG A C 1
ATOM 1483 O O . ARG A 1 186 ? 3.937 11.097 -22.629 1.00 90.81 186 ARG A O 1
ATOM 1490 N N . TYR A 1 187 ? 5.018 9.384 -23.625 1.00 93.81 187 TYR A N 1
ATOM 1491 C CA . TYR A 1 187 ? 5.870 9.021 -22.486 1.00 93.81 187 TYR A CA 1
ATOM 1492 C C . TYR A 1 187 ? 7.274 9.621 -22.603 1.00 93.81 187 TYR A C 1
ATOM 1494 O O . TYR A 1 187 ? 8.037 9.561 -21.650 1.00 93.81 187 TYR A O 1
ATOM 1502 N N . GLY A 1 188 ? 7.600 10.238 -23.743 1.00 89.62 188 GLY A N 1
ATOM 1503 C CA . GLY A 1 188 ? 8.863 10.936 -23.935 1.00 89.62 188 GLY A CA 1
ATOM 1504 C C . GLY A 1 188 ? 8.979 12.223 -23.096 1.00 89.62 188 GLY A C 1
ATOM 1505 O O . GLY A 1 188 ? 7.975 12.916 -22.888 1.00 89.62 188 GLY A O 1
ATOM 1506 N N . PRO A 1 189 ? 10.195 12.564 -22.639 1.00 89.62 189 PRO A N 1
ATOM 1507 C CA . PRO A 1 189 ? 10.492 13.806 -21.935 1.00 89.62 189 PRO A CA 1
ATOM 1508 C C . PRO A 1 189 ? 10.387 15.057 -22.837 1.00 89.62 189 PRO A C 1
ATOM 1510 O O . PRO A 1 189 ? 10.196 14.937 -24.053 1.00 89.62 189 PRO A O 1
ATOM 1513 N N . PRO A 1 190 ? 10.458 16.274 -22.257 1.00 86.44 190 PRO A N 1
ATOM 1514 C CA . PRO A 1 190 ? 10.400 17.533 -23.005 1.00 86.44 190 PRO A CA 1
ATOM 1515 C C . PRO A 1 190 ? 11.570 17.753 -23.954 1.00 86.44 190 PRO A C 1
ATOM 1517 O O . PRO A 1 190 ? 11.394 18.338 -25.027 1.00 86.44 190 PRO A O 1
ATOM 1520 N N . GLU A 1 191 ? 12.755 17.268 -23.599 1.00 79.44 191 GLU A N 1
ATOM 1521 C CA . GLU A 1 191 ? 13.859 17.206 -24.535 1.00 79.44 191 GLU A CA 1
ATOM 1522 C C . GLU A 1 191 ? 13.604 16.148 -25.617 1.00 79.44 191 GLU A C 1
ATOM 1524 O O . GLU A 1 191 ? 13.136 15.037 -25.363 1.00 79.44 191 GLU A O 1
ATOM 1529 N N . SER A 1 192 ? 13.933 16.489 -26.863 1.00 64.94 192 SER A N 1
ATOM 1530 C CA . SER A 1 192 ? 13.976 15.483 -27.924 1.00 64.94 192 SER A CA 1
ATOM 1531 C C . SER A 1 192 ? 15.082 14.470 -27.626 1.00 64.94 192 SER A C 1
ATOM 1533 O O . SER A 1 192 ? 16.070 14.807 -26.969 1.00 64.94 192 SER A O 1
ATOM 1535 N N . ARG A 1 193 ? 14.938 13.236 -28.132 1.00 64.12 193 ARG A N 1
ATOM 1536 C CA . ARG A 1 193 ? 16.010 12.229 -28.065 1.00 64.12 193 ARG A CA 1
ATOM 1537 C C . ARG A 1 193 ? 17.300 12.882 -28.589 1.00 64.12 193 ARG A C 1
ATOM 1539 O O . ARG A 1 193 ? 17.254 13.412 -29.704 1.00 64.12 193 ARG A O 1
ATOM 1546 N N . PRO A 1 194 ? 18.409 12.895 -27.825 1.00 56.56 194 PRO A N 1
ATOM 1547 C CA . PRO A 1 194 ? 19.626 13.561 -28.273 1.00 56.56 194 PRO A CA 1
ATOM 1548 C C . PRO A 1 194 ? 20.059 12.992 -29.627 1.00 56.56 194 PRO A C 1
ATOM 1550 O O . PRO A 1 194 ? 20.161 11.776 -29.789 1.00 56.56 194 PRO A O 1
ATOM 1553 N N . SER A 1 195 ? 20.245 13.852 -30.630 1.00 52.78 195 SER A N 1
ATOM 1554 C CA . SER A 1 195 ? 20.834 13.441 -31.906 1.00 52.78 195 SER A CA 1
ATOM 1555 C C . SER A 1 195 ? 22.311 13.107 -31.712 1.00 52.78 195 SER A C 1
ATOM 1557 O O . SER A 1 195 ? 22.962 13.675 -30.838 1.00 52.78 195 SER A O 1
ATOM 1559 N N . SER A 1 196 ? 22.864 12.248 -32.571 1.00 50.50 196 SER A N 1
ATOM 1560 C CA . SER A 1 196 ? 24.298 11.906 -32.593 1.00 50.50 196 SER A CA 1
ATOM 1561 C C . SER A 1 196 ? 25.224 13.133 -32.590 1.00 50.50 196 SER A C 1
ATOM 1563 O O . SER A 1 196 ? 26.295 13.086 -32.001 1.00 50.50 196 SER A O 1
ATOM 1565 N N . GLN A 1 197 ? 24.786 14.259 -33.166 1.00 45.00 197 GLN A N 1
ATOM 1566 C CA . GLN A 1 197 ? 25.523 15.532 -33.174 1.00 45.00 197 GLN A CA 1
ATOM 1567 C C . GLN A 1 197 ? 25.684 16.192 -31.790 1.00 45.00 197 GLN A C 1
ATOM 1569 O O . GLN A 1 197 ? 26.550 17.042 -31.630 1.00 45.00 197 GLN A O 1
ATOM 1574 N N . HIS A 1 198 ? 24.867 15.829 -30.794 1.00 45.75 198 HIS A N 1
ATOM 1575 C CA . HIS A 1 198 ? 24.961 16.362 -29.427 1.00 45.75 198 HIS A CA 1
ATOM 1576 C C . HIS A 1 198 ? 25.898 15.552 -28.522 1.00 45.75 198 HIS A C 1
ATOM 1578 O O . HIS A 1 198 ? 26.056 15.907 -27.363 1.00 45.75 198 HIS A O 1
ATOM 1584 N N . LEU A 1 199 ? 26.492 14.467 -29.027 1.00 49.12 199 LEU A N 1
ATOM 1585 C CA . LEU A 1 199 ? 27.269 13.519 -28.224 1.00 49.12 199 LEU A CA 1
ATOM 1586 C C . LEU A 1 199 ? 28.730 13.401 -28.677 1.00 49.12 199 LEU A C 1
ATOM 1588 O O . LEU A 1 199 ? 29.435 12.486 -28.261 1.00 49.12 199 LEU A O 1
ATOM 1592 N N . THR A 1 200 ? 29.174 14.325 -29.532 1.00 43.50 200 THR A N 1
ATOM 1593 C CA . THR A 1 200 ? 30.532 14.386 -30.097 1.00 43.50 200 THR A CA 1
ATOM 1594 C C . THR A 1 200 ? 31.547 15.062 -29.171 1.00 43.50 200 THR A C 1
ATOM 1596 O O . THR A 1 200 ? 32.662 15.368 -29.578 1.00 43.50 200 THR A O 1
ATOM 1599 N N . GLN A 1 201 ? 31.156 15.398 -27.940 1.00 42.66 201 GLN A N 1
ATOM 1600 C CA . GLN A 1 201 ? 32.076 15.870 -26.910 1.00 42.66 201 GLN A CA 1
ATOM 1601 C C . GLN A 1 201 ? 31.773 15.065 -25.657 1.00 42.66 201 GLN A C 1
ATOM 1603 O O . GLN A 1 201 ? 30.774 15.325 -25.002 1.00 42.66 201 GLN A O 1
ATOM 1608 N N . GLY A 1 202 ? 32.584 14.039 -25.387 1.00 42.78 202 GLY A N 1
ATOM 1609 C CA . GLY A 1 202 ? 32.411 13.049 -24.319 1.00 42.78 202 GLY A CA 1
ATOM 1610 C C . GLY A 1 202 ? 32.460 13.617 -22.898 1.00 42.78 202 GLY A C 1
ATOM 1611 O O . GLY A 1 202 ? 33.287 13.213 -22.085 1.00 42.78 202 GLY A O 1
ATOM 1612 N N . SER A 1 203 ? 31.574 14.554 -22.568 1.00 50.47 203 SER A N 1
ATOM 1613 C CA . SER A 1 203 ? 31.350 14.984 -21.201 1.00 50.47 203 SER A CA 1
ATOM 1614 C C . SER A 1 203 ? 30.485 13.934 -20.495 1.00 50.47 203 SER A C 1
ATOM 1616 O O . SER A 1 203 ? 29.491 13.443 -21.036 1.00 50.47 203 SER A O 1
ATOM 1618 N N . GLY A 1 204 ? 30.836 13.576 -19.257 1.00 55.91 204 GLY A N 1
ATOM 1619 C CA . GLY A 1 204 ? 30.026 12.659 -18.444 1.00 55.91 204 GLY A CA 1
ATOM 1620 C C . GLY A 1 204 ? 28.586 13.148 -18.205 1.00 55.91 204 GLY A C 1
ATOM 1621 O O . GLY A 1 204 ? 27.739 12.360 -17.786 1.00 55.91 204 GLY A O 1
ATOM 1622 N N . ASP A 1 205 ? 28.299 14.421 -18.493 1.00 56.22 205 ASP A N 1
ATOM 1623 C CA . ASP A 1 205 ? 26.988 15.056 -18.360 1.00 56.22 205 ASP A CA 1
ATOM 1624 C C . ASP A 1 205 ? 26.036 14.750 -19.527 1.00 56.22 205 ASP A C 1
ATOM 1626 O O . ASP A 1 205 ? 24.832 14.607 -19.307 1.00 56.22 205 ASP A O 1
ATOM 1630 N N . ASP A 1 206 ? 26.543 14.487 -20.732 1.00 61.66 206 ASP A N 1
ATOM 1631 C CA . ASP A 1 206 ? 25.700 14.090 -21.870 1.00 61.66 206 ASP A CA 1
ATOM 1632 C C . ASP A 1 206 ? 25.195 12.643 -21.745 1.00 61.66 206 ASP A C 1
ATOM 1634 O O . ASP A 1 206 ? 24.058 12.313 -22.096 1.00 61.66 206 ASP A O 1
ATOM 1638 N N . LEU A 1 207 ? 26.011 11.784 -21.132 1.00 66.25 207 LEU A N 1
ATOM 1639 C CA . LEU A 1 207 ? 25.655 10.415 -20.756 1.00 66.25 207 LEU A CA 1
ATOM 1640 C C . LEU A 1 207 ? 24.499 10.369 -19.748 1.00 66.25 207 LEU A C 1
ATOM 1642 O O . LEU A 1 207 ? 23.579 9.553 -19.844 1.00 66.25 207 LEU A O 1
ATOM 1646 N N . LYS A 1 208 ? 24.572 11.264 -18.760 1.00 65.56 208 LYS A N 1
ATOM 1647 C CA . LYS A 1 208 ? 23.589 11.424 -17.689 1.00 65.56 208 LYS A CA 1
ATOM 1648 C C . LYS A 1 208 ? 22.234 11.843 -18.256 1.00 65.56 208 LYS A C 1
ATOM 1650 O O . LYS A 1 208 ? 21.210 11.278 -17.878 1.00 65.56 208 LYS A O 1
ATOM 1655 N N . VAL A 1 209 ? 22.236 12.761 -19.223 1.00 68.25 209 VAL A N 1
ATOM 1656 C CA . VAL A 1 209 ? 21.030 13.198 -19.941 1.00 68.25 209 VAL A CA 1
ATOM 1657 C C . VAL A 1 209 ? 20.331 12.039 -20.658 1.00 68.25 209 VAL A C 1
ATOM 1659 O O . VAL A 1 209 ? 19.104 11.969 -20.645 1.00 68.25 209 VAL A O 1
ATOM 1662 N N . LEU A 1 210 ? 21.084 11.116 -21.260 1.00 75.56 210 LEU A N 1
ATOM 1663 C CA . LEU A 1 210 ? 20.509 9.984 -21.990 1.00 75.56 210 LEU A CA 1
ATOM 1664 C C . LEU A 1 210 ? 19.770 9.005 -21.071 1.00 75.56 210 LEU A C 1
ATOM 1666 O O . LEU A 1 210 ? 18.638 8.626 -21.367 1.00 75.56 210 LEU A O 1
ATOM 1670 N N . LEU A 1 211 ? 20.376 8.644 -19.937 1.00 79.19 211 LEU A N 1
ATOM 1671 C CA . LEU A 1 211 ? 19.790 7.725 -18.949 1.00 79.19 211 LEU A CA 1
ATOM 1672 C C . LEU A 1 211 ? 18.507 8.285 -18.318 1.00 79.19 211 LEU A C 1
ATOM 1674 O O . LEU A 1 211 ? 17.599 7.539 -17.947 1.00 79.19 211 LEU A O 1
ATOM 1678 N N . ASN A 1 212 ? 18.408 9.611 -18.245 1.00 88.19 212 ASN A N 1
ATOM 1679 C CA . ASN A 1 212 ? 17.263 10.327 -17.695 1.00 88.19 212 ASN A CA 1
ATOM 1680 C C . ASN A 1 212 ? 16.012 10.269 -18.593 1.00 88.19 212 ASN A C 1
ATOM 1682 O O . ASN A 1 212 ? 14.919 10.608 -18.128 1.00 88.19 212 ASN A O 1
ATOM 1686 N N . TYR A 1 213 ? 16.134 9.814 -19.846 1.00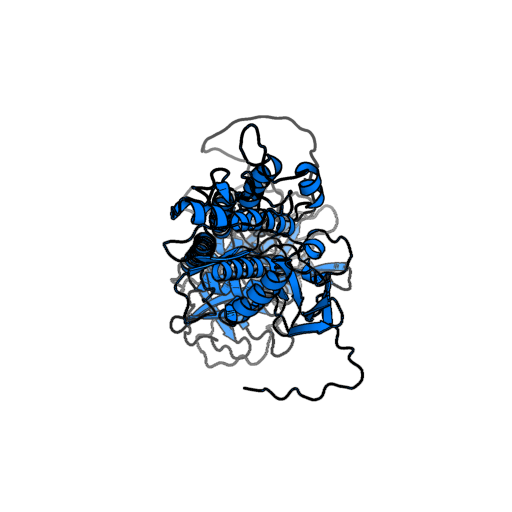 89.81 213 TYR A N 1
ATOM 1687 C CA . TYR A 1 213 ? 14.996 9.622 -20.753 1.00 89.81 213 TYR A CA 1
ATOM 1688 C C . TYR A 1 213 ? 14.051 8.519 -20.255 1.00 89.81 213 TYR A C 1
ATOM 1690 O O . TYR A 1 213 ? 12.837 8.713 -20.135 1.00 89.81 213 TYR A O 1
ATOM 1698 N N . ASP A 1 214 ? 14.614 7.359 -19.920 1.00 92.38 214 ASP A N 1
ATOM 1699 C CA . ASP A 1 214 ? 13.843 6.216 -19.432 1.00 92.38 214 ASP A CA 1
ATOM 1700 C C . ASP A 1 214 ? 13.281 6.474 -18.030 1.00 92.38 214 ASP A C 1
ATOM 1702 O O . ASP A 1 214 ? 12.179 6.026 -17.716 1.00 92.38 214 ASP A O 1
ATOM 1706 N N . VAL A 1 215 ? 13.983 7.265 -17.208 1.00 95.31 215 VAL A N 1
ATOM 1707 C CA . VAL A 1 215 ? 13.489 7.675 -15.884 1.00 95.31 215 VAL A CA 1
ATOM 1708 C C . VAL A 1 215 ? 12.243 8.553 -15.995 1.00 95.31 215 VAL A C 1
ATOM 1710 O O . VAL A 1 215 ? 11.282 8.325 -15.262 1.00 95.31 215 VAL A O 1
ATOM 1713 N N . TRP A 1 216 ? 12.216 9.512 -16.927 1.00 95.69 216 TRP A N 1
ATOM 1714 C CA . TRP A 1 216 ? 11.007 10.299 -17.189 1.00 95.69 216 TRP A CA 1
ATOM 1715 C C . TRP A 1 216 ? 9.842 9.391 -17.597 1.00 95.69 216 TRP A C 1
ATOM 1717 O O . TRP A 1 216 ? 8.750 9.475 -17.032 1.00 95.69 216 TRP A O 1
ATOM 1727 N N . SER A 1 217 ? 10.099 8.479 -18.5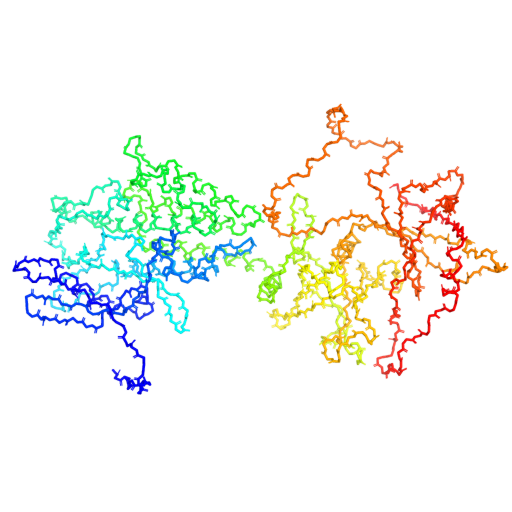38 1.00 96.12 217 SER A N 1
ATOM 1728 C CA . SER A 1 217 ? 9.098 7.531 -19.035 1.00 96.12 217 SER A CA 1
ATOM 1729 C C . SER A 1 217 ? 8.535 6.664 -17.901 1.00 96.12 217 SER A C 1
ATOM 1731 O O . SER A 1 217 ? 7.318 6.509 -17.781 1.00 96.12 217 SER A O 1
ATOM 1733 N N . LEU A 1 218 ? 9.398 6.161 -17.010 1.00 97.94 218 LEU A N 1
ATOM 1734 C CA . LEU A 1 218 ? 8.994 5.418 -15.815 1.00 97.94 218 LEU A CA 1
ATOM 1735 C C . LEU A 1 218 ? 8.184 6.284 -14.838 1.00 97.94 218 LEU A C 1
ATOM 1737 O O . LEU A 1 218 ? 7.194 5.806 -14.287 1.00 97.94 218 LEU A O 1
ATOM 1741 N N . GLY A 1 219 ? 8.546 7.558 -14.664 1.00 98.06 219 GLY A N 1
ATOM 1742 C CA . GLY A 1 219 ? 7.798 8.509 -13.840 1.00 98.06 219 GLY A CA 1
ATOM 1743 C C . GLY A 1 219 ? 6.362 8.693 -14.335 1.00 98.06 219 GLY A C 1
ATOM 1744 O O . GLY A 1 219 ? 5.421 8.626 -13.545 1.00 98.06 219 GLY A O 1
ATOM 1745 N N . CYS A 1 220 ? 6.168 8.828 -15.651 1.00 98.00 220 CYS A N 1
ATOM 1746 C CA . CYS A 1 220 ? 4.836 8.874 -16.259 1.00 98.00 220 CYS A CA 1
ATOM 1747 C C . CYS A 1 220 ? 4.024 7.600 -15.972 1.00 98.00 220 CYS A C 1
ATOM 1749 O O . CYS A 1 220 ? 2.843 7.682 -15.640 1.00 98.00 220 CYS A O 1
ATOM 1751 N N . ILE A 1 221 ? 4.655 6.425 -16.073 1.00 98.31 221 ILE A N 1
ATOM 1752 C CA . ILE A 1 221 ? 4.008 5.132 -15.803 1.00 98.31 221 ILE A CA 1
ATOM 1753 C C . ILE A 1 221 ? 3.604 5.022 -14.328 1.00 98.31 221 ILE A C 1
ATOM 1755 O O . ILE A 1 221 ? 2.476 4.631 -14.035 1.00 98.31 221 ILE A O 1
ATOM 1759 N N . MET A 1 222 ? 4.486 5.399 -13.398 1.00 98.25 222 MET A N 1
ATOM 1760 C CA . MET A 1 222 ? 4.195 5.371 -11.961 1.00 98.25 222 MET A CA 1
ATOM 1761 C C . MET A 1 222 ? 3.032 6.292 -11.580 1.00 98.25 222 MET A C 1
ATOM 1763 O O . MET A 1 222 ? 2.209 5.909 -10.751 1.00 98.25 222 MET A O 1
ATOM 1767 N N . VAL A 1 223 ? 2.912 7.462 -12.218 1.00 97.50 223 VAL A N 1
ATOM 1768 C CA . VAL A 1 223 ? 1.742 8.339 -12.046 1.00 97.50 223 VAL A CA 1
ATOM 1769 C C . VAL A 1 223 ? 0.457 7.628 -12.468 1.00 97.50 223 VAL A C 1
ATOM 1771 O O . VAL A 1 223 ? -0.500 7.614 -11.700 1.00 97.50 223 VAL A O 1
ATOM 1774 N N . GLU A 1 224 ? 0.424 6.996 -13.646 1.00 96.75 224 GLU A N 1
ATOM 1775 C CA . GLU A 1 224 ? -0.767 6.263 -14.107 1.00 96.75 224 GLU A CA 1
ATOM 1776 C C . GLU A 1 224 ? -1.124 5.084 -13.185 1.00 96.75 224 GLU A C 1
ATOM 1778 O O . GLU A 1 224 ? -2.305 4.840 -12.928 1.00 96.75 224 GLU A O 1
ATOM 1783 N N . VAL A 1 225 ? -0.121 4.385 -12.641 1.00 96.69 225 VAL A N 1
ATOM 1784 C CA . VAL A 1 225 ? -0.324 3.310 -11.656 1.00 96.69 225 VAL A CA 1
ATOM 1785 C C . VAL A 1 225 ? -0.944 3.847 -10.366 1.00 96.69 225 VAL A C 1
ATOM 1787 O O . VAL A 1 225 ? -1.903 3.259 -9.872 1.00 96.69 225 VAL A O 1
ATOM 1790 N N . LEU A 1 226 ? -0.450 4.965 -9.827 1.00 95.88 226 LEU A N 1
ATOM 1791 C CA . LEU A 1 226 ? -1.009 5.559 -8.606 1.00 95.88 226 LEU A CA 1
ATOM 1792 C C . LEU A 1 226 ? -2.442 6.060 -8.807 1.00 95.88 226 LEU A C 1
ATOM 1794 O O . LEU A 1 226 ? -3.288 5.806 -7.954 1.00 95.88 226 LEU A O 1
ATOM 1798 N N . ILE A 1 227 ? -2.741 6.692 -9.947 1.00 94.00 227 ILE A N 1
ATOM 1799 C CA . ILE A 1 227 ? -4.111 7.096 -10.320 1.00 94.00 227 ILE A CA 1
ATOM 1800 C C . ILE A 1 227 ? -5.038 5.875 -10.314 1.00 94.00 227 ILE A C 1
ATOM 1802 O O . ILE A 1 227 ? -6.098 5.898 -9.689 1.00 94.00 227 ILE A O 1
ATOM 1806 N N . HIS A 1 228 ? -4.615 4.781 -10.954 1.00 92.88 228 HIS A N 1
ATOM 1807 C CA . HIS A 1 228 ? -5.389 3.542 -10.987 1.00 92.88 228 HIS A CA 1
ATOM 1808 C C . HIS A 1 228 ? -5.623 2.953 -9.585 1.00 92.88 228 HIS A C 1
ATOM 1810 O O . HIS A 1 228 ? -6.746 2.553 -9.266 1.00 92.88 228 HIS A O 1
ATOM 1816 N N . LEU A 1 229 ? -4.581 2.906 -8.747 1.00 93.12 229 LEU A N 1
ATOM 1817 C CA . LEU A 1 229 ? -4.650 2.331 -7.401 1.00 93.12 229 LEU A CA 1
ATOM 1818 C C . LEU A 1 229 ? -5.524 3.142 -6.443 1.00 93.12 229 LEU A C 1
ATOM 1820 O O . LEU A 1 229 ? -6.213 2.543 -5.621 1.00 93.12 229 LEU A O 1
ATOM 1824 N N . LEU A 1 230 ? -5.514 4.470 -6.553 1.00 89.00 230 LEU A N 1
ATOM 1825 C CA . LEU A 1 230 ? -6.221 5.386 -5.650 1.00 89.00 230 LEU A CA 1
ATOM 1826 C C . LEU A 1 230 ? -7.649 5.724 -6.110 1.00 89.00 230 LEU A C 1
ATOM 1828 O O . LEU A 1 230 ? -8.249 6.679 -5.624 1.00 89.00 230 LEU A O 1
ATOM 1832 N N . ASP A 1 231 ? -8.207 4.903 -7.003 1.00 69.56 231 ASP A N 1
ATOM 1833 C CA . ASP A 1 231 ? -9.591 4.992 -7.486 1.00 69.56 231 ASP A CA 1
ATOM 1834 C C . ASP A 1 231 ? -9.920 6.272 -8.273 1.00 69.56 231 ASP A C 1
ATOM 1836 O O . ASP A 1 231 ? -11.068 6.708 -8.333 1.00 69.56 231 ASP A O 1
ATOM 1840 N N . GLU A 1 232 ? -8.928 6.845 -8.953 1.00 64.56 232 GLU A N 1
ATOM 1841 C CA . GLU A 1 232 ? -9.166 7.891 -9.945 1.00 64.56 232 GLU A CA 1
ATOM 1842 C C . GLU A 1 232 ? -9.535 7.262 -11.302 1.00 64.56 232 GLU A C 1
ATOM 1844 O O . GLU A 1 232 ? -9.012 6.215 -11.703 1.00 64.56 232 GLU A O 1
ATOM 1849 N N . ASP A 1 233 ? -10.473 7.883 -12.024 1.00 78.56 233 ASP A N 1
ATOM 1850 C CA . ASP A 1 233 ? -10.818 7.459 -13.382 1.00 78.56 233 ASP A CA 1
ATOM 1851 C C . ASP A 1 233 ? -9.653 7.793 -14.322 1.00 78.56 233 ASP A C 1
ATOM 1853 O O . ASP A 1 233 ? -9.480 8.930 -14.768 1.00 78.56 233 ASP A O 1
ATOM 1857 N N . LEU A 1 234 ? -8.834 6.785 -14.625 1.00 88.19 234 LEU A N 1
ATOM 1858 C CA . LEU A 1 234 ? -7.702 6.927 -15.536 1.00 88.19 234 LEU A CA 1
ATOM 1859 C C . LEU A 1 234 ? -8.146 7.394 -16.935 1.00 88.19 234 LEU A C 1
ATOM 1861 O O . LEU A 1 234 ? -7.368 8.047 -17.626 1.00 88.19 234 LEU A O 1
ATOM 1865 N N . ASN A 1 235 ? -9.396 7.136 -17.343 1.00 87.88 235 ASN A N 1
ATOM 1866 C CA . ASN A 1 235 ? -9.925 7.657 -18.605 1.00 87.88 235 ASN A CA 1
ATOM 1867 C C . ASN A 1 235 ? -10.150 9.172 -18.539 1.00 87.88 235 ASN A C 1
ATOM 1869 O O . ASN A 1 235 ? -9.860 9.877 -19.505 1.00 87.88 235 ASN A O 1
ATOM 1873 N N . ASP A 1 236 ? -10.621 9.692 -17.402 1.00 89.69 236 ASP A N 1
ATOM 1874 C CA . ASP A 1 236 ? -10.729 11.134 -17.167 1.00 89.69 236 ASP A CA 1
ATOM 1875 C C . ASP A 1 236 ? -9.339 11.786 -17.170 1.00 89.69 236 ASP A C 1
ATOM 1877 O O . ASP A 1 236 ? -9.139 12.801 -17.845 1.00 89.69 236 ASP A O 1
ATOM 1881 N N . PHE A 1 237 ? -8.349 11.167 -16.518 1.00 92.50 237 PHE A N 1
ATOM 1882 C CA . PHE A 1 237 ? -6.961 11.631 -16.586 1.00 92.50 237 PHE A CA 1
ATOM 1883 C C . PHE A 1 237 ? -6.429 11.648 -18.026 1.00 92.50 237 PHE A C 1
ATOM 1885 O O . PHE A 1 237 ? -5.922 12.678 -18.472 1.00 92.50 237 PHE A O 1
ATOM 1892 N N . ASP A 1 238 ? -6.606 10.560 -18.780 1.00 91.56 238 ASP A N 1
ATOM 1893 C CA . ASP A 1 238 ? -6.211 10.458 -20.190 1.00 91.56 238 ASP A CA 1
ATOM 1894 C C . ASP A 1 238 ? -6.868 11.553 -21.043 1.00 91.56 238 ASP A C 1
ATOM 1896 O O . ASP A 1 238 ? -6.204 12.201 -21.861 1.00 91.56 238 ASP A O 1
ATOM 1900 N N . SER A 1 239 ? -8.161 11.801 -20.807 1.00 91.62 239 SER A N 1
ATOM 1901 C CA . SER A 1 239 ? -8.941 12.810 -21.523 1.00 91.62 239 SER A CA 1
ATOM 1902 C C . SER A 1 239 ? -8.453 14.236 -21.268 1.00 91.62 239 SER A C 1
ATOM 1904 O O . SER A 1 239 ? -8.532 15.069 -22.169 1.00 91.62 239 SER A O 1
ATOM 1906 N N . LYS A 1 240 ? -7.928 14.514 -20.068 1.00 92.94 240 LYS A N 1
ATOM 1907 C CA . LYS A 1 240 ? -7.339 15.807 -19.688 1.00 92.94 240 LYS A CA 1
ATOM 1908 C C . LYS A 1 240 ? -5.891 15.929 -20.134 1.00 92.94 240 LYS A C 1
ATOM 1910 O O . LYS A 1 240 ? -5.428 17.032 -20.413 1.00 92.94 240 LYS A O 1
ATOM 1915 N N . LEU A 1 241 ? -5.173 14.810 -20.169 1.00 92.88 241 LEU A N 1
ATOM 1916 C CA . LEU A 1 241 ? -3.765 14.781 -20.511 1.00 92.88 241 LEU A CA 1
ATOM 1917 C C . LEU A 1 241 ? -3.545 15.129 -21.984 1.00 92.88 241 LEU A C 1
ATOM 1919 O O . LEU A 1 241 ? -2.750 16.022 -22.241 1.00 92.88 241 LEU A O 1
ATOM 1923 N N . GLN A 1 242 ? -4.222 14.467 -22.931 1.00 87.75 242 GLN A N 1
ATOM 1924 C CA . GLN A 1 242 ? -4.106 14.703 -24.388 1.00 87.75 242 GLN A CA 1
ATOM 1925 C C . GLN A 1 242 ? -2.656 14.948 -24.863 1.00 87.75 242 GLN A C 1
ATOM 1927 O O . GLN A 1 242 ? -2.216 16.085 -25.067 1.00 87.75 242 GLN A O 1
ATOM 1932 N N . GLY A 1 243 ? -1.876 13.875 -25.014 1.00 89.31 243 GLY A N 1
ATOM 1933 C CA . GLY A 1 243 ? -0.474 13.936 -25.451 1.00 89.31 243 GLY A CA 1
ATOM 1934 C C . GLY A 1 243 ? 0.522 13.812 -24.288 1.00 89.31 243 GLY A C 1
ATOM 1935 O O . GLY A 1 243 ? 0.274 13.010 -23.391 1.00 89.31 243 GLY A O 1
ATOM 1936 N N . PRO A 1 244 ? 1.657 14.540 -24.291 1.00 92.81 244 PRO A N 1
ATOM 1937 C CA . PRO A 1 244 ? 2.719 14.352 -23.298 1.00 92.81 244 PRO A CA 1
ATOM 1938 C C . PRO A 1 244 ? 2.340 14.882 -21.908 1.00 92.81 244 PRO A C 1
ATOM 1940 O O . PRO A 1 244 ? 1.415 15.683 -21.778 1.00 92.81 244 PRO A O 1
ATOM 1943 N N . PHE A 1 245 ? 3.103 14.490 -20.883 1.00 95.00 245 PHE A N 1
ATOM 1944 C CA . PHE A 1 245 ? 2.936 14.908 -19.476 1.00 95.00 245 PHE A CA 1
ATOM 1945 C C . PHE A 1 245 ? 3.308 16.367 -19.183 1.00 95.00 245 PHE A C 1
ATOM 1947 O O . PHE A 1 245 ? 3.023 16.876 -18.097 1.00 95.00 245 PHE A O 1
ATOM 1954 N N . TYR A 1 246 ? 3.888 17.061 -20.155 1.00 93.31 246 TYR A N 1
ATOM 1955 C CA . TYR A 1 246 ? 4.362 18.431 -20.021 1.00 93.31 246 TYR A CA 1
ATOM 1956 C C . TYR A 1 246 ? 3.675 19.382 -21.011 1.00 93.31 246 TYR A C 1
ATOM 1958 O O . TYR A 1 246 ? 3.078 18.975 -22.012 1.00 93.31 246 TYR A O 1
ATOM 1966 N N . ILE A 1 247 ? 3.774 20.670 -20.708 1.00 89.62 247 ILE A N 1
ATOM 1967 C CA . ILE A 1 247 ? 3.511 21.798 -21.599 1.00 89.62 247 ILE A CA 1
ATOM 1968 C C . ILE A 1 247 ? 4.846 22.455 -21.947 1.00 89.62 247 ILE A C 1
ATOM 1970 O O . ILE A 1 247 ? 5.708 22.600 -21.084 1.00 89.62 247 ILE A O 1
ATOM 1974 N N . LYS A 1 248 ? 5.023 22.812 -23.224 1.00 83.31 248 LYS A N 1
ATOM 1975 C CA . LYS A 1 248 ? 6.240 23.485 -23.708 1.00 83.31 248 LYS A CA 1
ATOM 1976 C C . LYS A 1 248 ? 6.286 24.953 -23.291 1.00 83.31 248 LYS A C 1
ATOM 1978 O O . LYS A 1 248 ? 7.354 25.505 -23.095 1.00 83.31 248 LYS A O 1
ATOM 1983 N N . GLU A 1 249 ? 5.133 25.602 -23.163 1.00 78.50 249 GLU A N 1
ATOM 1984 C CA . GLU A 1 249 ? 5.067 27.027 -22.843 1.00 78.50 249 GLU A CA 1
ATOM 1985 C C . GLU A 1 249 ? 3.855 27.319 -21.940 1.00 78.50 249 GLU A C 1
ATOM 1987 O O . GLU A 1 249 ? 2.719 27.092 -22.365 1.00 78.50 249 GLU A O 1
ATOM 1992 N N . PRO A 1 250 ? 4.065 27.803 -20.697 1.00 80.75 250 PRO A N 1
ATOM 1993 C CA . PRO A 1 250 ? 5.345 27.803 -19.978 1.00 80.75 250 PRO A CA 1
ATOM 1994 C C . PRO A 1 250 ? 5.841 26.366 -19.730 1.00 80.75 250 PRO A C 1
ATOM 1996 O O . PRO A 1 250 ? 5.031 25.478 -19.475 1.00 80.75 250 PRO A O 1
ATOM 1999 N N . ASN A 1 251 ? 7.160 26.142 -19.802 1.00 82.06 251 ASN A N 1
ATOM 2000 C CA . ASN A 1 251 ? 7.777 24.841 -19.514 1.00 82.06 251 ASN A CA 1
ATOM 2001 C C . ASN A 1 251 ? 7.315 24.321 -18.145 1.00 82.06 251 ASN A C 1
ATOM 2003 O O . ASN A 1 251 ? 7.542 24.966 -17.120 1.00 82.06 251 ASN A O 1
ATOM 2007 N N . GLY A 1 252 ? 6.687 23.149 -18.116 1.00 88.94 252 GLY A N 1
ATOM 2008 C CA . GLY A 1 252 ? 6.221 22.556 -16.868 1.00 88.94 252 GLY A CA 1
ATOM 2009 C C . GLY A 1 252 ? 5.335 21.339 -17.073 1.00 88.94 252 GLY A C 1
ATOM 2010 O O . GLY A 1 252 ? 5.011 20.961 -18.197 1.00 88.94 252 GLY A O 1
ATOM 2011 N N . LEU A 1 253 ? 4.931 20.711 -15.972 1.00 94.06 253 LEU A N 1
ATOM 2012 C CA . LEU A 1 253 ? 3.971 19.612 -16.012 1.00 94.06 253 LEU A CA 1
ATOM 2013 C C . LEU A 1 253 ? 2.565 20.131 -16.304 1.0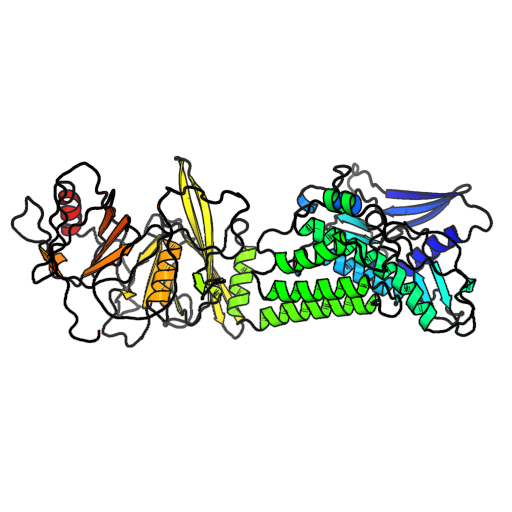0 94.06 253 LEU A C 1
ATOM 2015 O O . LEU A 1 253 ? 2.172 21.212 -15.858 1.00 94.06 253 LEU A O 1
ATOM 2019 N N . LYS A 1 254 ? 1.781 19.339 -17.039 1.00 94.75 254 LYS A N 1
ATOM 2020 C CA . LYS A 1 254 ? 0.363 19.641 -17.248 1.00 94.75 254 LYS A CA 1
ATOM 2021 C C . LYS A 1 254 ? -0.369 19.687 -15.912 1.00 94.75 254 LYS A C 1
ATOM 2023 O O . LYS A 1 254 ? -0.113 18.883 -15.018 1.00 94.75 254 LYS A O 1
ATOM 2028 N N . LYS A 1 255 ? -1.359 20.578 -15.820 1.00 94.25 255 LYS A N 1
ATOM 2029 C CA . LYS A 1 255 ? -2.159 20.769 -14.604 1.00 94.25 255 LYS A CA 1
ATOM 2030 C C . LYS A 1 255 ? -2.809 19.476 -14.099 1.00 94.25 255 LYS A C 1
ATOM 2032 O O . LYS A 1 255 ? -2.876 19.269 -12.898 1.00 94.25 255 LYS A O 1
ATOM 2037 N N . CYS A 1 256 ? -3.260 18.589 -14.989 1.00 93.94 256 CYS A N 1
ATOM 2038 C CA . CYS A 1 256 ? -3.821 17.303 -14.567 1.00 93.94 256 CYS A CA 1
ATOM 2039 C C . CYS A 1 256 ? -2.810 16.441 -13.794 1.00 93.94 256 CYS A C 1
ATOM 2041 O O . CYS A 1 256 ? -3.206 15.786 -12.838 1.00 93.94 256 CYS A O 1
ATOM 2043 N N . VAL A 1 257 ? -1.522 16.492 -14.156 1.00 95.00 257 VAL A N 1
ATOM 2044 C CA . VAL A 1 257 ? -0.436 15.759 -13.489 1.00 95.00 257 VAL A CA 1
ATOM 2045 C C . VAL A 1 257 ? -0.158 16.356 -12.109 1.00 95.00 257 VAL A C 1
ATOM 2047 O O . VAL A 1 257 ? -0.132 15.633 -11.117 1.00 95.00 257 VAL A O 1
ATOM 2050 N N . THR A 1 258 ? -0.007 17.681 -12.020 1.00 94.88 258 THR A N 1
ATOM 2051 C CA . THR A 1 258 ? 0.257 18.352 -10.735 1.00 94.88 258 THR A CA 1
ATOM 2052 C C . THR A 1 258 ? -0.935 18.276 -9.783 1.00 94.88 258 THR A C 1
ATOM 2054 O O . THR A 1 258 ? -0.752 18.104 -8.579 1.00 94.88 258 THR A O 1
ATOM 2057 N N . ASP A 1 259 ? -2.163 18.331 -10.306 1.00 94.31 259 ASP A N 1
ATOM 2058 C CA . ASP A 1 259 ? -3.368 18.108 -9.515 1.00 94.31 259 ASP A CA 1
ATOM 2059 C C . ASP A 1 259 ? -3.410 16.681 -8.941 1.00 94.31 259 ASP A C 1
ATOM 2061 O O . ASP A 1 259 ? -3.860 16.514 -7.808 1.00 94.31 259 ASP A O 1
ATOM 2065 N N . SER A 1 260 ? -2.946 15.665 -9.684 1.00 95.38 260 SER A N 1
ATOM 2066 C CA . SER A 1 260 ? -2.870 14.283 -9.185 1.00 95.38 260 SER A CA 1
ATOM 2067 C C . SER A 1 260 ? -1.865 14.139 -8.043 1.00 95.38 260 SER A C 1
ATOM 2069 O O . SER A 1 260 ? -2.201 13.513 -7.047 1.00 95.38 260 SER A O 1
ATOM 2071 N N . PHE A 1 261 ? -0.705 14.804 -8.085 1.00 95.19 261 PHE A N 1
ATOM 2072 C CA . PHE A 1 261 ? 0.234 14.802 -6.948 1.00 95.19 261 PHE A CA 1
ATOM 2073 C C . PHE A 1 261 ? -0.412 15.277 -5.645 1.00 95.19 261 PHE A C 1
ATOM 2075 O O . PHE A 1 261 ? -0.316 14.606 -4.620 1.00 95.19 261 PHE A O 1
ATOM 2082 N N . ARG A 1 262 ? -1.151 16.390 -5.700 1.00 92.19 262 ARG A N 1
ATOM 2083 C CA . ARG A 1 262 ? -1.883 16.904 -4.535 1.00 92.19 262 ARG A CA 1
ATOM 2084 C C . ARG A 1 262 ? -2.929 15.907 -4.032 1.00 92.19 262 ARG A C 1
ATOM 2086 O O . ARG A 1 262 ? -3.151 15.808 -2.830 1.00 92.19 262 ARG A O 1
ATOM 2093 N N . ARG A 1 263 ? -3.599 15.186 -4.937 1.00 91.06 263 ARG A N 1
ATOM 2094 C CA . ARG A 1 263 ? -4.582 14.158 -4.561 1.00 91.06 263 ARG A CA 1
ATOM 2095 C C . ARG A 1 263 ? -3.917 12.952 -3.911 1.00 91.06 263 ARG A C 1
ATOM 2097 O O . ARG A 1 263 ? -4.449 12.459 -2.922 1.00 91.06 263 ARG A O 1
ATOM 2104 N N . PHE A 1 264 ? -2.755 12.526 -4.405 1.00 92.56 264 PHE A N 1
ATOM 2105 C CA . PHE A 1 264 ? -1.999 11.426 -3.810 1.00 92.56 264 PHE A CA 1
ATOM 2106 C C . PHE A 1 264 ? -1.667 11.724 -2.344 1.00 92.56 264 PHE A C 1
ATOM 2108 O O . PHE A 1 264 ? -1.991 10.920 -1.475 1.00 92.56 264 PHE A O 1
ATOM 2115 N N . GLU A 1 265 ? -1.138 12.914 -2.042 1.00 88.62 265 GLU A N 1
ATOM 2116 C CA . GLU A 1 265 ? -0.856 13.338 -0.659 1.00 88.62 265 GLU A CA 1
ATOM 2117 C C . GLU A 1 265 ? -2.121 13.375 0.217 1.00 88.62 265 GLU A C 1
ATOM 2119 O O . GLU A 1 265 ? -2.093 12.998 1.388 1.00 88.62 265 GLU A O 1
ATOM 2124 N N . GLN A 1 266 ? -3.257 13.791 -0.349 1.00 87.25 266 GLN A N 1
ATOM 2125 C CA . GLN A 1 266 ? -4.538 13.848 0.362 1.00 87.25 266 GLN A CA 1
ATOM 2126 C C . GLN A 1 266 ? -5.153 12.467 0.621 1.00 87.25 266 GLN A C 1
ATOM 2128 O O . GLN A 1 266 ? -5.882 12.309 1.603 1.00 87.25 266 GLN A O 1
ATOM 2133 N N . ALA A 1 267 ? -4.859 11.465 -0.215 1.00 85.19 267 ALA A N 1
ATOM 2134 C CA . ALA A 1 267 ? -5.437 10.125 -0.108 1.00 85.19 267 ALA A CA 1
ATOM 2135 C C . ALA A 1 267 ? -5.110 9.443 1.233 1.00 85.19 267 ALA A C 1
ATOM 2137 O O . ALA A 1 267 ? -5.898 8.633 1.724 1.00 85.19 267 ALA A O 1
ATOM 2138 N N . PHE A 1 268 ? -3.993 9.825 1.861 1.00 80.50 268 PHE A N 1
ATOM 2139 C CA . PHE A 1 268 ? -3.503 9.223 3.100 1.00 80.50 268 PHE A CA 1
ATOM 2140 C C . PHE A 1 268 ? -3.557 10.150 4.314 1.00 80.50 268 PHE A C 1
ATOM 2142 O O . PHE A 1 268 ? -3.135 9.731 5.382 1.00 80.50 268 PHE A O 1
ATOM 2149 N N . GLN A 1 269 ? -4.162 11.342 4.216 1.00 75.25 269 GLN A N 1
ATOM 2150 C CA . GLN A 1 269 ? -4.145 12.394 5.255 1.00 75.25 269 GLN A CA 1
ATOM 2151 C C . GLN A 1 269 ? -4.613 11.971 6.669 1.00 75.25 269 GLN A C 1
ATOM 2153 O O . GLN A 1 269 ? -4.448 12.714 7.636 1.00 75.25 269 GLN A O 1
ATOM 2158 N N . HIS A 1 270 ? -5.267 10.814 6.794 1.00 66.25 270 HIS A N 1
ATOM 2159 C CA . HIS A 1 270 ? -5.760 10.253 8.054 1.00 66.25 270 HIS A CA 1
ATOM 2160 C C . HIS A 1 270 ? -4.837 9.176 8.658 1.00 66.25 270 HIS A C 1
ATOM 2162 O O . HIS A 1 270 ? -5.132 8.669 9.738 1.00 66.25 270 HIS A O 1
ATOM 2168 N N . ASP A 1 271 ? -3.744 8.835 7.978 1.00 69.81 271 ASP A N 1
ATOM 2169 C CA . ASP A 1 271 ? -2.693 7.911 8.404 1.00 69.81 271 ASP A CA 1
ATOM 2170 C C . ASP A 1 271 ? -1.354 8.656 8.315 1.00 69.81 271 ASP A C 1
ATOM 2172 O O . ASP A 1 271 ? -0.845 8.908 7.221 1.00 69.81 271 ASP A O 1
ATOM 2176 N N . SER A 1 272 ? -0.822 9.081 9.466 1.00 72.56 272 SER A N 1
ATOM 2177 C CA . SER A 1 272 ? 0.368 9.941 9.538 1.00 72.56 272 SER A CA 1
ATOM 2178 C C . SER A 1 272 ? 1.565 9.339 8.813 1.00 72.56 272 SER A C 1
ATOM 2180 O O . SER A 1 272 ? 2.272 10.046 8.104 1.00 72.56 272 SER A O 1
ATOM 2182 N N . ASP A 1 273 ? 1.762 8.031 8.938 1.00 79.25 273 ASP A N 1
ATOM 2183 C CA . ASP A 1 273 ? 2.973 7.377 8.451 1.00 79.25 273 ASP A CA 1
ATOM 2184 C C . ASP A 1 273 ? 2.881 7.152 6.942 1.00 79.25 273 ASP A C 1
ATOM 2186 O O . ASP A 1 273 ? 3.838 7.403 6.212 1.00 79.25 273 ASP A O 1
ATOM 2190 N N . GLN A 1 274 ? 1.701 6.761 6.445 1.00 84.44 274 GLN A N 1
ATOM 2191 C CA . GLN A 1 274 ? 1.467 6.694 5.002 1.00 84.44 274 GLN A CA 1
ATOM 2192 C C . GLN A 1 274 ? 1.445 8.072 4.344 1.00 84.44 274 GLN A C 1
ATOM 2194 O O . GLN A 1 274 ? 1.818 8.186 3.179 1.00 84.44 274 GLN A O 1
ATOM 2199 N N . THR A 1 275 ? 1.040 9.118 5.070 1.00 86.25 275 THR A N 1
ATOM 2200 C CA . THR A 1 275 ? 1.136 10.498 4.581 1.00 86.25 275 THR A CA 1
ATOM 2201 C C . THR A 1 275 ? 2.592 10.880 4.331 1.00 86.25 275 THR A C 1
ATOM 2203 O O . THR A 1 275 ? 2.894 11.405 3.264 1.00 86.25 275 THR A O 1
ATOM 2206 N N . GLU A 1 276 ? 3.498 10.598 5.273 1.00 87.00 276 GLU A N 1
ATOM 2207 C CA . GLU A 1 276 ? 4.930 10.874 5.089 1.00 87.00 276 GLU A CA 1
ATOM 2208 C C . GLU A 1 276 ? 5.529 10.025 3.963 1.00 87.00 276 GLU A C 1
ATOM 2210 O O . GLU A 1 276 ? 6.167 10.572 3.067 1.00 87.00 276 GLU A O 1
ATOM 2215 N N . TYR A 1 277 ? 5.213 8.725 3.911 1.00 91.88 277 TYR A N 1
ATOM 2216 C CA . TYR A 1 277 ? 5.623 7.876 2.788 1.00 91.88 277 TYR A CA 1
ATOM 2217 C C . TYR A 1 277 ? 5.152 8.442 1.441 1.00 91.88 277 TYR A C 1
ATOM 2219 O O . TYR A 1 277 ? 5.919 8.520 0.486 1.00 91.88 277 TYR A O 1
ATOM 2227 N N . MET A 1 278 ? 3.897 8.888 1.351 1.00 94.12 278 MET A N 1
ATOM 2228 C CA . MET A 1 278 ? 3.353 9.437 0.112 1.00 94.12 278 MET A CA 1
ATOM 2229 C C . MET A 1 278 ? 4.008 10.762 -0.290 1.00 94.12 278 MET A C 1
ATOM 2231 O O . MET A 1 278 ? 4.213 10.989 -1.481 1.00 94.12 278 MET A O 1
ATOM 2235 N N . LYS A 1 279 ? 4.379 11.619 0.668 1.00 94.31 279 LYS A N 1
ATOM 2236 C CA . LYS A 1 279 ? 5.165 12.829 0.381 1.00 94.31 279 LYS A CA 1
ATOM 2237 C C . LYS A 1 279 ? 6.523 12.476 -0.216 1.00 94.31 279 LYS A C 1
ATOM 2239 O O . LYS A 1 279 ? 6.916 13.094 -1.205 1.00 94.31 279 LYS A O 1
ATOM 2244 N N . ASP A 1 280 ? 7.197 11.457 0.318 1.00 95.44 280 ASP A N 1
ATOM 2245 C CA . ASP A 1 280 ? 8.465 10.968 -0.234 1.00 95.44 280 ASP A CA 1
ATOM 2246 C C . ASP A 1 280 ? 8.281 10.460 -1.677 1.00 95.44 280 ASP A C 1
ATOM 2248 O O . ASP A 1 280 ? 9.061 10.813 -2.569 1.00 95.44 280 ASP A O 1
ATOM 2252 N N . ILE A 1 281 ? 7.205 9.707 -1.947 1.00 96.88 281 ILE A N 1
ATOM 2253 C CA . ILE A 1 281 ? 6.870 9.236 -3.302 1.00 96.88 281 ILE A CA 1
ATOM 2254 C C . ILE A 1 281 ? 6.553 10.401 -4.249 1.00 96.88 281 ILE A C 1
ATOM 2256 O O . ILE A 1 281 ? 7.048 10.427 -5.378 1.00 96.88 281 ILE A O 1
ATOM 2260 N N . VAL A 1 282 ? 5.770 11.393 -3.824 1.00 97.12 282 VAL A N 1
ATOM 2261 C CA . VAL A 1 282 ? 5.446 12.567 -4.650 1.00 97.12 282 VAL A CA 1
ATOM 2262 C C . VAL A 1 282 ? 6.693 13.402 -4.937 1.00 97.12 282 VAL A C 1
ATOM 2264 O O . VAL A 1 282 ? 6.916 13.786 -6.089 1.00 97.12 282 VAL A O 1
ATOM 2267 N N . ALA A 1 283 ? 7.553 13.623 -3.942 1.00 97.06 283 ALA A N 1
ATOM 2268 C CA . ALA A 1 283 ? 8.831 14.302 -4.130 1.00 97.06 283 ALA A CA 1
ATOM 2269 C C . ALA A 1 283 ? 9.739 13.533 -5.104 1.00 97.06 283 ALA A C 1
ATOM 2271 O O . ALA A 1 283 ? 10.422 14.131 -5.942 1.00 97.06 283 ALA A O 1
ATOM 2272 N N . LEU A 1 284 ? 9.744 12.199 -5.047 1.00 97.62 284 LEU A N 1
ATOM 2273 C CA . LEU A 1 284 ? 10.450 11.366 -6.016 1.00 97.62 284 LEU A CA 1
ATOM 2274 C C . LEU A 1 284 ? 9.882 11.536 -7.435 1.00 97.62 284 LEU A C 1
ATOM 2276 O O . LEU A 1 284 ? 10.653 11.790 -8.359 1.00 97.62 284 LEU A O 1
ATOM 2280 N N . LEU A 1 285 ? 8.560 11.480 -7.615 1.00 97.81 285 LEU A N 1
ATOM 2281 C CA . LEU A 1 285 ? 7.917 11.666 -8.923 1.00 97.81 285 LEU A CA 1
ATOM 2282 C C . LEU A 1 285 ? 8.199 13.047 -9.520 1.00 97.81 285 LEU A C 1
ATOM 2284 O O . LEU A 1 285 ? 8.460 13.154 -10.717 1.00 97.81 285 LEU A O 1
ATOM 2288 N N . GLN A 1 286 ? 8.218 14.097 -8.698 1.00 96.50 286 GLN A N 1
ATOM 2289 C CA . GLN A 1 286 ? 8.616 15.441 -9.124 1.00 96.50 286 GLN A CA 1
ATOM 2290 C C . GLN A 1 286 ? 10.074 15.485 -9.606 1.00 96.50 286 GLN A C 1
ATOM 2292 O O . GLN A 1 286 ? 10.366 16.132 -10.609 1.00 96.50 286 GLN A O 1
ATOM 2297 N N . ASN A 1 287 ? 10.981 14.756 -8.946 1.00 95.19 287 ASN A N 1
ATOM 2298 C CA . ASN A 1 287 ? 12.375 14.638 -9.385 1.00 95.19 287 ASN A CA 1
ATOM 2299 C C . ASN A 1 287 ? 12.519 13.814 -10.675 1.00 95.19 287 ASN A C 1
ATOM 2301 O O . ASN A 1 287 ? 13.361 14.135 -11.509 1.00 95.19 287 ASN A O 1
ATOM 2305 N N . MET A 1 288 ? 11.718 12.762 -10.861 1.00 96.69 288 MET A N 1
ATOM 2306 C CA . MET A 1 288 ? 11.706 11.960 -12.094 1.00 96.69 288 MET A CA 1
ATOM 2307 C C . MET A 1 288 ? 11.113 12.732 -13.276 1.00 96.69 288 MET A C 1
ATOM 2309 O O . MET A 1 288 ? 11.561 12.573 -14.406 1.00 96.69 288 MET A O 1
ATOM 2313 N N . LEU A 1 289 ? 10.127 13.589 -13.016 1.00 95.81 289 LEU A N 1
ATOM 2314 C CA . LEU A 1 289 ? 9.434 14.404 -14.014 1.00 95.81 289 LEU A CA 1
ATOM 2315 C C . LEU A 1 289 ? 9.943 15.854 -14.039 1.00 95.81 289 LEU A C 1
ATOM 2317 O O . LEU A 1 289 ? 9.217 16.779 -14.414 1.00 95.81 289 LEU A O 1
ATOM 2321 N N . ASN A 1 290 ? 11.207 16.062 -13.657 1.00 92.44 290 ASN A N 1
ATOM 2322 C CA . ASN A 1 290 ? 11.838 17.370 -13.735 1.00 92.44 290 ASN A CA 1
ATOM 2323 C C . ASN A 1 290 ? 12.098 17.747 -15.203 1.00 92.44 290 ASN A C 1
ATOM 2325 O O . ASN A 1 290 ? 12.712 16.990 -15.968 1.00 92.44 290 ASN A O 1
ATOM 2329 N N . HIS A 1 291 ? 11.599 18.922 -15.592 1.00 87.12 291 HIS A N 1
ATOM 2330 C CA . HIS A 1 291 ? 11.758 19.471 -16.935 1.00 87.12 291 HIS A CA 1
ATOM 2331 C C . HIS A 1 291 ? 13.220 19.828 -17.233 1.00 87.12 291 HIS A C 1
ATOM 2333 O O . HIS A 1 291 ? 13.653 19.761 -18.383 1.00 87.12 291 HIS A O 1
ATOM 2339 N N . ASP A 1 292 ? 13.991 20.188 -16.206 1.00 86.25 292 ASP A N 1
ATOM 2340 C CA . ASP A 1 292 ? 15.435 20.307 -16.322 1.00 86.25 292 ASP A CA 1
ATOM 2341 C C . ASP A 1 292 ? 16.074 18.919 -16.202 1.00 86.25 292 ASP A C 1
ATOM 2343 O O . ASP A 1 292 ? 16.176 18.333 -15.121 1.00 86.25 292 ASP A O 1
ATOM 2347 N N . LYS A 1 293 ? 16.520 18.405 -17.349 1.00 83.12 293 LYS A N 1
ATOM 2348 C CA . LYS A 1 293 ? 17.186 17.108 -17.494 1.00 83.12 293 LYS A CA 1
ATOM 2349 C C . LYS A 1 293 ? 18.415 16.937 -16.591 1.00 83.12 293 LYS A C 1
ATOM 2351 O O . LYS A 1 293 ? 18.710 15.803 -16.222 1.00 83.12 293 LYS A O 1
ATOM 2356 N N . ASN A 1 294 ? 19.096 18.022 -16.212 1.00 81.44 294 ASN A N 1
ATOM 2357 C CA . ASN A 1 294 ? 20.284 17.973 -15.350 1.00 81.44 294 ASN A CA 1
ATOM 2358 C C . ASN A 1 294 ? 19.923 17.785 -13.870 1.00 81.44 294 ASN A C 1
ATOM 2360 O O . ASN A 1 294 ? 20.717 17.254 -13.099 1.00 81.44 294 ASN A O 1
ATOM 2364 N N . ASN A 1 295 ? 18.710 18.191 -13.492 1.00 85.12 295 ASN A N 1
ATOM 2365 C CA . ASN A 1 295 ? 18.162 18.057 -12.143 1.00 85.12 295 ASN A CA 1
ATOM 2366 C C . ASN A 1 295 ? 17.234 16.838 -12.002 1.00 85.12 295 ASN A C 1
ATOM 2368 O O . ASN A 1 295 ? 16.622 16.639 -10.949 1.00 85.12 295 ASN A O 1
ATOM 2372 N N . ARG A 1 296 ? 17.096 16.028 -13.058 1.00 89.81 296 ARG A N 1
ATOM 2373 C CA . ARG A 1 296 ? 16.289 14.807 -13.040 1.00 89.81 296 ARG A CA 1
ATOM 2374 C C . ARG A 1 296 ? 17.048 13.674 -12.352 1.00 89.81 296 ARG A C 1
ATOM 2376 O O . ARG A 1 296 ? 18.250 13.505 -12.551 1.00 89.81 296 ARG A O 1
ATOM 2383 N N . ALA A 1 297 ? 16.334 12.894 -11.543 1.00 89.44 297 ALA A N 1
ATOM 2384 C CA . ALA A 1 297 ? 16.906 11.739 -10.855 1.00 89.44 297 ALA A CA 1
ATOM 2385 C C . ALA A 1 297 ? 17.400 10.665 -11.843 1.00 89.44 297 ALA A C 1
ATOM 2387 O O . ALA A 1 297 ? 16.767 10.428 -12.869 1.00 89.44 297 ALA A O 1
ATOM 2388 N N . TYR A 1 298 ? 18.478 9.963 -11.485 1.00 90.81 298 TYR A N 1
ATOM 2389 C CA . TYR A 1 298 ? 18.923 8.754 -12.187 1.00 90.81 298 TYR A CA 1
ATOM 2390 C C . TYR A 1 298 ? 18.141 7.529 -11.717 1.00 90.81 298 TYR A C 1
ATOM 2392 O O . TYR A 1 298 ? 17.627 7.511 -10.600 1.00 90.81 298 TYR A O 1
ATOM 2400 N N . SER A 1 299 ? 18.120 6.456 -12.512 1.00 92.56 299 SER A N 1
ATOM 2401 C CA . SER A 1 299 ? 17.451 5.200 -12.136 1.00 92.56 299 SER A CA 1
ATOM 2402 C C . SER A 1 299 ? 17.978 4.605 -10.820 1.00 92.56 299 SER A C 1
ATOM 2404 O O . SER A 1 299 ? 17.190 4.097 -10.027 1.00 92.56 299 SER A O 1
ATOM 2406 N N . SER A 1 300 ? 19.276 4.741 -10.530 1.00 90.31 300 SER A N 1
ATOM 2407 C CA . SER A 1 300 ? 19.868 4.351 -9.242 1.00 90.31 300 SER A CA 1
ATOM 2408 C C . SER A 1 300 ? 19.395 5.224 -8.075 1.00 90.31 300 SER A C 1
ATOM 2410 O O . SER A 1 300 ? 19.102 4.715 -6.995 1.00 90.31 300 SER A O 1
ATOM 2412 N N . THR A 1 301 ? 19.261 6.534 -8.294 1.00 93.06 301 THR A N 1
ATOM 2413 C CA . THR A 1 301 ? 18.694 7.464 -7.307 1.00 93.06 301 THR A CA 1
ATOM 2414 C C . THR A 1 301 ? 17.221 7.163 -7.048 1.00 93.06 301 THR A C 1
ATOM 2416 O O . THR A 1 301 ? 16.775 7.259 -5.911 1.00 93.06 301 THR A O 1
ATOM 2419 N N . VAL A 1 302 ? 16.463 6.766 -8.076 1.00 95.44 302 VAL A N 1
ATOM 2420 C CA . VAL A 1 302 ? 15.064 6.341 -7.925 1.00 95.44 302 VAL A CA 1
ATOM 2421 C C . VAL A 1 302 ? 14.975 5.123 -7.011 1.00 95.44 302 VAL A C 1
ATOM 2423 O O . VAL A 1 302 ? 14.213 5.154 -6.050 1.00 95.44 302 VAL A O 1
ATOM 2426 N N . THR A 1 303 ? 15.783 4.083 -7.249 1.00 93.50 303 THR A N 1
ATOM 2427 C CA . THR A 1 303 ? 15.792 2.893 -6.382 1.00 93.50 303 THR A CA 1
ATOM 2428 C C . THR A 1 303 ? 16.204 3.227 -4.953 1.00 93.50 303 THR A C 1
ATOM 2430 O O . THR A 1 303 ? 15.537 2.798 -4.020 1.00 93.50 303 THR A O 1
ATOM 2433 N N . GLN A 1 304 ? 17.233 4.063 -4.785 1.00 91.94 304 GLN A N 1
ATOM 2434 C CA . GLN A 1 304 ? 17.685 4.503 -3.468 1.00 91.94 304 GLN A CA 1
ATOM 2435 C C . GLN A 1 304 ? 16.577 5.248 -2.712 1.00 91.94 304 GLN A C 1
ATOM 2437 O O . GLN A 1 304 ? 16.297 4.914 -1.570 1.00 91.94 304 GLN A O 1
ATOM 2442 N N . LYS A 1 305 ? 15.914 6.221 -3.347 1.00 95.69 305 LYS A N 1
ATOM 2443 C CA . LYS A 1 305 ? 14.840 6.996 -2.708 1.00 95.69 305 LYS A CA 1
ATOM 2444 C C . LYS A 1 305 ? 13.612 6.148 -2.374 1.00 95.69 305 LYS A C 1
ATOM 2446 O O . LYS A 1 305 ? 12.953 6.417 -1.376 1.00 95.69 305 LYS A O 1
ATOM 2451 N N . LEU A 1 306 ? 13.301 5.129 -3.179 1.00 93.69 306 LEU A N 1
ATOM 2452 C CA . LEU A 1 306 ? 12.249 4.159 -2.851 1.00 93.69 306 LEU A CA 1
ATOM 2453 C C . LEU A 1 306 ? 12.615 3.335 -1.609 1.00 93.69 306 LEU A C 1
ATOM 2455 O O . LEU A 1 306 ? 11.767 3.145 -0.738 1.00 93.69 306 LEU A O 1
ATOM 2459 N N . ASP A 1 307 ? 13.868 2.884 -1.507 1.00 87.50 307 ASP A N 1
ATOM 2460 C CA . ASP A 1 307 ? 14.358 2.138 -0.345 1.00 87.50 307 ASP A CA 1
ATOM 2461 C C . ASP A 1 307 ? 14.445 3.035 0.911 1.00 87.50 307 ASP A C 1
ATOM 2463 O O . ASP A 1 307 ? 14.084 2.595 2.000 1.00 87.50 307 ASP A O 1
ATOM 2467 N N . GLU A 1 308 ? 14.833 4.308 0.769 1.00 90.00 308 GLU A N 1
ATOM 2468 C CA . GLU A 1 308 ? 14.809 5.313 1.845 1.00 90.00 308 GLU A CA 1
ATOM 2469 C C . GLU A 1 308 ? 13.380 5.581 2.336 1.00 90.00 308 GLU A C 1
ATOM 2471 O O . GLU A 1 308 ? 13.127 5.506 3.536 1.00 90.00 308 GLU A O 1
ATOM 2476 N N . ALA A 1 309 ? 12.425 5.821 1.431 1.00 91.06 309 ALA A N 1
ATOM 2477 C CA . ALA A 1 309 ? 11.020 6.031 1.788 1.00 91.06 309 ALA A CA 1
ATOM 2478 C C . ALA A 1 309 ? 10.430 4.801 2.499 1.00 91.06 309 ALA A C 1
ATOM 2480 O O . ALA A 1 309 ? 9.720 4.925 3.499 1.00 91.06 309 ALA A O 1
ATOM 2481 N N . ARG A 1 310 ? 10.759 3.595 2.014 1.00 88.75 310 ARG A N 1
ATOM 2482 C CA . ARG A 1 310 ? 10.412 2.329 2.673 1.00 88.75 310 ARG A CA 1
ATOM 2483 C C . ARG A 1 310 ? 11.003 2.267 4.079 1.00 88.75 310 ARG A C 1
ATOM 2485 O O . ARG A 1 310 ? 10.259 2.017 5.022 1.00 88.75 310 ARG A O 1
ATOM 2492 N N . GLY A 1 311 ? 12.302 2.527 4.220 1.00 79.44 311 GLY A N 1
ATOM 2493 C CA . GLY A 1 311 ? 12.997 2.522 5.505 1.00 79.44 311 GLY A CA 1
ATOM 2494 C C . GLY A 1 311 ? 12.429 3.547 6.487 1.00 79.44 311 GLY A C 1
ATOM 2495 O O . GLY A 1 311 ? 12.258 3.229 7.657 1.00 79.44 311 GLY A O 1
ATOM 2496 N N . ASN A 1 312 ? 12.053 4.738 6.018 1.00 82.25 312 ASN A N 1
ATOM 2497 C CA . ASN A 1 312 ? 11.390 5.761 6.829 1.00 82.25 312 ASN A CA 1
ATOM 2498 C C . ASN A 1 312 ? 10.022 5.283 7.322 1.00 82.25 312 ASN A C 1
ATOM 2500 O O . ASN A 1 312 ? 9.716 5.413 8.504 1.00 82.25 312 ASN A O 1
ATOM 2504 N N . LEU A 1 313 ? 9.206 4.698 6.440 1.00 82.81 313 LEU A N 1
ATOM 2505 C CA . LEU A 1 313 ? 7.904 4.142 6.811 1.00 82.81 313 LEU A CA 1
ATOM 2506 C C . LEU A 1 313 ? 8.052 2.977 7.801 1.00 82.81 313 LEU A C 1
ATOM 2508 O O . LEU A 1 313 ? 7.302 2.891 8.771 1.00 82.81 313 LEU A O 1
ATOM 2512 N N . GLU A 1 314 ? 9.015 2.086 7.576 1.00 75.25 314 GLU A N 1
ATOM 2513 C CA . GLU A 1 314 ? 9.333 0.981 8.482 1.00 75.25 314 GLU A CA 1
ATOM 2514 C C . GLU A 1 314 ? 9.833 1.501 9.835 1.00 75.25 314 GLU A C 1
ATOM 2516 O O . GLU A 1 314 ? 9.314 1.076 10.858 1.00 75.25 314 GLU A O 1
ATOM 2521 N N . ALA A 1 315 ? 10.716 2.501 9.865 1.00 68.94 315 ALA A N 1
ATOM 2522 C CA . ALA A 1 315 ? 11.203 3.129 11.092 1.00 68.94 315 ALA A CA 1
ATOM 2523 C C . ALA A 1 315 ? 10.107 3.892 11.852 1.00 68.94 315 ALA A C 1
ATOM 2525 O O . ALA A 1 315 ? 10.073 3.851 13.080 1.00 68.94 315 ALA A O 1
ATOM 2526 N N . LEU A 1 316 ? 9.186 4.562 11.151 1.00 66.81 316 LEU A N 1
ATOM 2527 C CA . LEU A 1 316 ? 8.005 5.181 11.760 1.00 66.81 316 LEU A CA 1
ATOM 2528 C C . LEU A 1 316 ? 7.102 4.121 12.398 1.00 66.81 316 LEU A C 1
ATOM 2530 O O . LEU A 1 316 ? 6.619 4.323 13.512 1.00 66.81 316 LEU A O 1
ATOM 2534 N N . ARG A 1 317 ? 6.936 2.966 11.741 1.00 64.50 317 ARG A N 1
ATOM 2535 C CA . ARG A 1 317 ? 6.196 1.819 12.287 1.00 64.50 317 ARG A CA 1
ATOM 2536 C C . ARG A 1 317 ? 6.935 1.180 13.466 1.00 64.50 317 ARG A C 1
ATOM 2538 O O . ARG A 1 317 ? 6.291 0.919 14.473 1.00 64.50 317 ARG A O 1
ATOM 2545 N N . ASP A 1 318 ? 8.248 0.992 13.384 1.00 53.56 318 ASP A N 1
ATOM 2546 C CA . ASP A 1 318 ? 9.097 0.381 14.419 1.00 53.56 318 ASP A CA 1
ATOM 2547 C C . ASP A 1 318 ? 9.309 1.295 15.636 1.00 53.56 318 ASP A C 1
ATOM 2549 O O . ASP A 1 318 ? 9.477 0.818 16.761 1.00 53.56 318 ASP A O 1
ATOM 2553 N N . GLY A 1 319 ? 9.261 2.615 15.433 1.00 49.53 319 GLY A N 1
ATOM 2554 C CA . GLY A 1 319 ? 9.226 3.621 16.493 1.00 49.53 319 GLY A CA 1
ATOM 2555 C C . GLY A 1 319 ? 7.914 3.608 17.282 1.00 49.53 319 GLY A C 1
ATOM 2556 O O . GLY A 1 319 ? 7.875 4.082 18.421 1.00 49.53 319 GLY A O 1
ATOM 2557 N N . ARG A 1 320 ? 6.844 3.012 16.733 1.00 56.88 320 ARG A N 1
ATOM 2558 C CA . ARG A 1 320 ? 5.668 2.634 17.524 1.00 56.88 320 ARG A CA 1
ATOM 2559 C C . ARG A 1 320 ? 6.003 1.358 18.292 1.00 56.88 320 ARG A C 1
ATOM 2561 O O . ARG A 1 320 ? 6.529 0.404 17.733 1.00 56.88 320 ARG A O 1
ATOM 2568 N N . ASN A 1 321 ? 5.666 1.329 19.583 1.00 70.25 321 ASN A N 1
ATOM 2569 C CA . ASN A 1 321 ? 5.850 0.176 20.474 1.00 70.25 321 ASN A CA 1
ATOM 2570 C C . ASN A 1 321 ? 5.575 -1.154 19.731 1.00 70.25 321 ASN A C 1
ATOM 2572 O O . ASN A 1 321 ? 4.494 -1.314 19.171 1.00 70.25 321 ASN A O 1
ATOM 2576 N N . GLN A 1 322 ? 6.520 -2.105 19.726 1.00 77.25 322 GLN A N 1
ATOM 2577 C CA . GLN A 1 322 ? 6.433 -3.351 18.938 1.00 77.25 322 GLN A CA 1
ATOM 2578 C C . GLN A 1 322 ? 5.120 -4.128 19.150 1.00 77.25 322 GLN A C 1
ATOM 2580 O O . GLN A 1 322 ? 4.646 -4.819 18.246 1.00 77.25 322 GLN A O 1
ATOM 2585 N N . LEU A 1 323 ? 4.485 -3.989 20.319 1.00 81.69 323 LEU A N 1
ATOM 2586 C CA . LEU A 1 323 ? 3.169 -4.564 20.602 1.00 81.69 323 LEU A CA 1
ATOM 2587 C C . LEU A 1 323 ? 2.047 -3.913 19.771 1.00 81.69 323 LEU A C 1
ATOM 2589 O O . LEU A 1 323 ? 1.132 -4.614 19.348 1.00 81.69 323 LEU A O 1
ATOM 2593 N N . VAL A 1 324 ? 2.118 -2.601 19.510 1.00 82.31 324 VAL A N 1
ATOM 2594 C CA . VAL A 1 324 ? 1.201 -1.851 18.625 1.00 82.31 324 VAL A CA 1
ATOM 2595 C C . VAL A 1 324 ? 1.312 -2.385 17.204 1.00 82.31 324 VAL A C 1
ATOM 2597 O O . VAL A 1 324 ? 0.307 -2.776 16.613 1.00 82.31 324 VAL A O 1
ATOM 2600 N N . VAL A 1 325 ? 2.535 -2.498 16.681 1.00 75.94 325 VAL A N 1
ATOM 2601 C CA . VAL A 1 325 ? 2.780 -3.057 15.343 1.00 75.94 325 VAL A CA 1
ATOM 2602 C C . VAL A 1 325 ? 2.231 -4.479 15.242 1.00 75.94 325 VAL A C 1
ATOM 2604 O O . VAL A 1 325 ? 1.556 -4.818 14.268 1.00 75.94 325 VAL A O 1
ATOM 2607 N N . ALA A 1 326 ? 2.465 -5.300 16.268 1.00 81.94 326 ALA A N 1
ATOM 2608 C CA . ALA A 1 326 ? 2.034 -6.689 16.297 1.00 81.94 326 ALA A CA 1
ATOM 2609 C C . ALA A 1 326 ? 0.500 -6.840 16.276 1.00 81.94 326 ALA A C 1
ATOM 2611 O O . ALA A 1 326 ? -0.019 -7.615 15.467 1.00 81.94 326 ALA A O 1
ATOM 2612 N N . VAL A 1 327 ? -0.243 -6.076 17.095 1.00 84.69 327 VAL A N 1
ATOM 2613 C CA . VAL A 1 327 ? -1.721 -6.142 17.087 1.00 84.69 327 VAL A CA 1
ATOM 2614 C C . VAL A 1 327 ? -2.341 -5.582 15.814 1.00 84.69 327 VAL A C 1
ATOM 2616 O O . VAL A 1 327 ? -3.408 -6.042 15.400 1.00 84.69 327 VAL A O 1
ATOM 2619 N N . GLU A 1 328 ? -1.700 -4.591 15.195 1.00 81.00 328 GLU A N 1
ATOM 2620 C CA . GLU A 1 328 ? -2.174 -3.991 13.952 1.00 81.00 328 GLU A CA 1
ATOM 2621 C C . GLU A 1 328 ? -1.950 -4.951 12.781 1.00 81.00 328 GLU A C 1
ATOM 2623 O O . GLU A 1 328 ? -2.909 -5.331 12.106 1.00 81.00 328 GLU A O 1
ATOM 2628 N N . LYS A 1 329 ? -0.716 -5.441 12.601 1.00 75.88 329 LYS A N 1
ATOM 2629 C CA . LYS A 1 329 ? -0.352 -6.400 11.545 1.00 75.88 329 LYS A CA 1
ATOM 2630 C C . LYS A 1 329 ? -1.221 -7.658 11.583 1.00 75.88 329 LYS A C 1
ATOM 2632 O O . LYS A 1 329 ? -1.683 -8.116 10.537 1.00 75.88 329 LYS A O 1
ATOM 2637 N N . GLN A 1 330 ? -1.464 -8.211 12.773 1.00 74.06 330 GLN A N 1
ATOM 2638 C CA . GLN A 1 330 ? -2.264 -9.428 12.914 1.00 74.06 330 GLN A CA 1
ATOM 2639 C C . GLN A 1 330 ? -3.750 -9.184 12.618 1.00 74.06 330 GLN A C 1
ATOM 2641 O O . GLN A 1 330 ? -4.367 -9.984 11.915 1.00 74.06 330 GLN A O 1
ATOM 2646 N N . GLY A 1 331 ? -4.309 -8.060 13.084 1.00 63.44 331 GLY A N 1
ATOM 2647 C CA . GLY A 1 331 ? -5.702 -7.699 12.811 1.00 63.44 331 GLY A CA 1
ATOM 2648 C C . GLY A 1 331 ? -5.997 -7.575 11.312 1.00 63.44 331 GLY A C 1
ATOM 2649 O O . GLY A 1 331 ? -7.013 -8.086 10.840 1.00 63.44 331 GLY A O 1
ATOM 2650 N N . PHE A 1 332 ? -5.072 -6.989 10.543 1.00 58.09 332 PHE A N 1
ATOM 2651 C CA . PHE A 1 332 ? -5.188 -6.892 9.083 1.00 58.09 332 PHE A CA 1
ATOM 2652 C C . PHE A 1 332 ? -5.144 -8.254 8.374 1.00 58.09 332 PHE A C 1
ATOM 2654 O O . PHE A 1 332 ? -5.871 -8.459 7.402 1.00 58.09 332 PHE A O 1
ATOM 2661 N N . LYS A 1 333 ? -4.316 -9.192 8.851 1.00 60.53 333 LYS A N 1
ATOM 2662 C CA . LYS A 1 333 ? -4.158 -10.517 8.231 1.00 60.53 333 LYS A CA 1
ATOM 2663 C C . LYS A 1 333 ? -5.387 -11.410 8.426 1.00 60.53 333 LYS A C 1
ATOM 2665 O O . LYS A 1 333 ? -5.784 -12.111 7.498 1.00 60.53 333 LYS A O 1
ATOM 2670 N N . ASP A 1 334 ? -5.973 -11.395 9.621 1.00 58.44 334 ASP A N 1
ATOM 2671 C CA . ASP A 1 334 ? -6.992 -12.375 10.011 1.00 58.44 334 ASP A CA 1
ATOM 2672 C C . ASP A 1 334 ? -8.427 -11.947 9.698 1.00 58.44 334 ASP A C 1
ATOM 2674 O O . ASP A 1 334 ? -9.297 -12.796 9.497 1.00 58.44 334 ASP A O 1
ATOM 2678 N N . TRP A 1 335 ? -8.694 -10.641 9.632 1.00 66.88 335 TRP A N 1
ATOM 2679 C CA . TRP A 1 335 ? -10.059 -10.120 9.564 1.00 66.88 335 TRP A CA 1
ATOM 2680 C C . TRP A 1 335 ? -10.349 -9.321 8.301 1.00 66.88 335 TRP A C 1
ATOM 2682 O O . TRP A 1 335 ? -10.908 -8.220 8.333 1.00 66.88 335 TRP A O 1
ATOM 2692 N N . LYS A 1 336 ? -10.058 -9.934 7.149 1.00 60.25 336 LYS A N 1
ATOM 2693 C CA . LYS A 1 336 ? -10.496 -9.438 5.838 1.00 60.25 336 LYS A CA 1
ATOM 2694 C C . LYS A 1 336 ? -12.020 -9.203 5.853 1.00 60.25 336 LYS A C 1
ATOM 2696 O O . LYS A 1 336 ? -12.814 -10.135 5.993 1.00 60.25 336 LYS A O 1
ATOM 2701 N N . GLY A 1 337 ? -12.433 -7.938 5.736 1.00 66.31 337 GLY A N 1
ATOM 2702 C CA . GLY A 1 337 ? -13.839 -7.508 5.756 1.00 66.31 337 GLY A CA 1
ATOM 2703 C C . GLY A 1 337 ? -14.383 -7.017 7.107 1.00 66.31 337 GLY A C 1
ATOM 2704 O O . GLY A 1 337 ? -15.560 -6.661 7.173 1.00 66.31 337 GLY A O 1
ATOM 2705 N N . PHE A 1 338 ? -13.574 -6.971 8.170 1.00 78.62 338 PHE A N 1
ATOM 2706 C CA . PHE A 1 338 ? -13.905 -6.219 9.385 1.00 78.62 338 PHE A CA 1
ATOM 2707 C C . PHE A 1 338 ? -13.433 -4.768 9.249 1.00 78.62 338 PHE A C 1
ATOM 2709 O O . PHE A 1 338 ? -12.454 -4.473 8.567 1.00 78.62 338 PHE A O 1
ATOM 2716 N N . ARG A 1 339 ? -14.114 -3.849 9.935 1.00 82.12 339 ARG A N 1
ATOM 2717 C CA . ARG A 1 339 ? -13.708 -2.445 10.054 1.00 82.12 339 ARG A CA 1
ATOM 2718 C C . ARG A 1 339 ? -13.104 -2.197 11.429 1.00 82.12 339 ARG A C 1
ATOM 2720 O O . ARG A 1 339 ? -13.686 -2.595 12.435 1.00 82.12 339 ARG A O 1
ATOM 2727 N N . LYS A 1 340 ? -11.969 -1.509 11.478 1.00 87.44 340 LYS A N 1
ATOM 2728 C CA . LYS A 1 340 ? -11.263 -1.197 12.725 1.00 87.44 340 LYS A CA 1
ATOM 2729 C C . LYS A 1 340 ? -12.042 -0.191 13.571 1.00 87.44 340 LYS A C 1
ATOM 2731 O O . LYS A 1 340 ? -12.473 0.839 13.052 1.00 87.44 340 LYS A O 1
ATOM 2736 N N . LEU A 1 341 ? -12.208 -0.488 14.856 1.00 88.06 341 LEU A N 1
ATOM 2737 C CA . LEU A 1 341 ? -12.826 0.397 15.840 1.00 88.06 341 LEU A CA 1
ATOM 2738 C C . LEU A 1 341 ? -11.778 1.313 16.480 1.00 88.06 341 LEU A C 1
ATOM 2740 O O . LEU A 1 341 ? -10.626 0.929 16.676 1.00 88.06 341 LEU A O 1
ATOM 2744 N N . GLY A 1 342 ? -12.198 2.524 16.828 1.00 87.69 342 GLY A N 1
ATOM 2745 C CA . GLY A 1 342 ? -11.342 3.533 17.437 1.00 87.69 342 GLY A CA 1
ATOM 2746 C C . GLY A 1 342 ? -12.074 4.419 18.435 1.00 87.69 342 GLY A C 1
ATOM 2747 O O . GLY A 1 342 ? -13.212 4.154 18.821 1.00 87.69 342 GLY A O 1
ATOM 2748 N N . TRP A 1 343 ? -11.408 5.490 18.847 1.00 85.69 343 TRP A N 1
ATOM 2749 C CA . TRP A 1 343 ? -11.929 6.496 19.771 1.00 85.69 343 TRP A CA 1
ATOM 2750 C C . TRP A 1 343 ? -11.371 7.880 19.423 1.00 85.69 343 TRP A C 1
ATOM 2752 O O . TRP A 1 343 ? -10.374 7.989 18.711 1.00 85.69 343 TRP A O 1
ATOM 2762 N N . HIS A 1 344 ? -12.021 8.942 19.903 1.00 79.81 344 HIS A N 1
ATOM 2763 C CA . HIS A 1 344 ? -11.581 10.314 19.646 1.00 79.81 344 HIS A CA 1
ATOM 2764 C C . HIS A 1 344 ? -10.387 10.698 20.524 1.00 79.81 344 HIS A C 1
ATOM 2766 O O . HIS A 1 344 ? -10.545 10.868 21.727 1.00 79.81 344 HIS A O 1
ATOM 2772 N N . LYS A 1 345 ? -9.223 10.917 19.911 1.00 73.56 345 LYS A N 1
ATOM 2773 C CA . LYS A 1 345 ? -8.058 11.547 20.541 1.00 73.56 345 LYS A CA 1
ATOM 2774 C C . LYS A 1 345 ? -7.945 12.972 20.002 1.00 73.56 345 LYS A C 1
ATOM 2776 O O . LYS A 1 345 ? -7.374 13.206 18.937 1.00 73.56 345 LYS A O 1
ATOM 2781 N N . GLY A 1 346 ? -8.566 13.920 20.703 1.00 76.25 346 GLY A N 1
ATOM 2782 C CA . GLY A 1 346 ? -8.743 15.283 20.199 1.00 76.25 346 GLY A CA 1
ATOM 2783 C C . GLY A 1 346 ? -9.684 15.306 18.990 1.00 76.25 346 GLY A C 1
ATOM 2784 O O . GLY A 1 346 ? -10.836 14.888 19.089 1.00 76.25 346 GLY A O 1
ATOM 2785 N N . THR A 1 347 ? -9.199 15.782 17.842 1.00 68.19 347 THR A N 1
ATOM 2786 C CA . THR A 1 347 ? -9.982 15.882 16.595 1.00 68.19 347 THR A CA 1
ATOM 2787 C C . THR A 1 347 ? -9.950 14.617 15.733 1.00 68.19 347 THR A C 1
ATOM 2789 O O . THR A 1 347 ? -10.761 14.492 14.816 1.00 68.19 347 THR A O 1
ATOM 2792 N N . SER A 1 348 ? -9.066 13.661 16.032 1.00 64.81 348 SER A N 1
ATOM 2793 C CA . SER A 1 348 ? -8.847 12.459 15.217 1.00 64.81 348 SER A CA 1
ATOM 2794 C C . SER A 1 348 ? -9.425 11.206 15.871 1.00 64.81 348 SER A C 1
ATOM 2796 O O . SER A 1 348 ? -9.478 11.101 17.096 1.00 64.81 348 SER A O 1
ATOM 2798 N N . ILE A 1 349 ? -9.840 10.230 15.057 1.00 77.50 349 ILE A N 1
ATOM 2799 C CA . ILE A 1 349 ? -10.207 8.890 15.535 1.00 77.50 349 ILE A CA 1
ATOM 2800 C C . ILE A 1 349 ? -8.985 7.985 15.400 1.00 77.50 349 ILE A C 1
ATOM 2802 O O . ILE A 1 349 ? -8.502 7.774 14.290 1.00 77.50 349 ILE A O 1
ATOM 2806 N N . VAL A 1 350 ? -8.508 7.435 16.515 1.00 80.12 350 VAL A N 1
ATOM 2807 C CA . VAL A 1 350 ? -7.329 6.554 16.558 1.00 80.12 350 VAL A CA 1
ATOM 2808 C C . VAL A 1 350 ? -7.699 5.154 17.044 1.00 80.12 350 VAL A C 1
ATOM 2810 O O . VAL A 1 350 ? -8.718 4.967 17.713 1.00 80.12 350 VAL A O 1
ATOM 2813 N N . SER A 1 351 ? -6.877 4.164 16.693 1.00 87.94 351 SER A N 1
ATOM 2814 C CA . SER A 1 351 ? -7.050 2.767 17.113 1.00 87.94 351 SER A CA 1
ATOM 2815 C C . SER A 1 351 ? -6.950 2.616 18.636 1.00 87.94 351 SER A C 1
ATOM 2817 O O . SER A 1 351 ? -6.320 3.420 19.327 1.00 87.94 351 SER A O 1
ATOM 2819 N N . PHE A 1 352 ? -7.542 1.545 19.169 1.00 89.88 352 PHE A N 1
ATOM 2820 C CA . PHE A 1 352 ? -7.311 1.133 20.557 1.00 89.88 352 PHE A CA 1
ATOM 2821 C C . PHE A 1 352 ? -5.863 0.683 20.809 1.00 89.88 352 PHE A C 1
ATOM 2823 O O . PHE A 1 352 ? -5.432 0.701 21.960 1.00 89.88 352 PHE A O 1
ATOM 2830 N N . SER A 1 353 ? -5.097 0.359 19.762 1.00 89.62 353 SER A N 1
ATOM 2831 C CA . SER A 1 353 ? -3.678 -0.002 19.892 1.00 89.62 353 SER A CA 1
ATOM 2832 C C . SER A 1 353 ? -2.843 1.161 20.430 1.00 89.62 353 SER A C 1
ATOM 2834 O O . SER A 1 353 ? -1.922 0.958 21.216 1.00 89.62 353 SER A O 1
ATOM 2836 N N . GLU A 1 354 ? -3.250 2.389 20.112 1.00 85.69 354 GLU A N 1
ATOM 2837 C CA . GLU A 1 354 ? -2.616 3.628 20.560 1.00 85.69 354 GLU A CA 1
ATOM 2838 C C . GLU A 1 354 ? -2.937 3.971 22.030 1.00 85.69 354 GLU A C 1
ATOM 2840 O O . GLU A 1 354 ? -2.371 4.918 22.579 1.00 85.69 354 GLU A O 1
ATOM 2845 N N . LYS A 1 355 ? -3.847 3.237 22.699 1.00 87.69 355 LYS A N 1
ATOM 2846 C CA . LYS A 1 355 ? -4.131 3.436 24.131 1.00 87.69 355 LYS A CA 1
ATOM 2847 C C . LYS A 1 355 ? -3.077 2.755 24.990 1.00 87.69 355 LYS A C 1
ATOM 2849 O O . LYS A 1 355 ? -2.840 1.553 24.874 1.00 87.69 355 LYS A O 1
ATOM 2854 N N . GLU A 1 356 ? -2.459 3.541 25.863 1.00 87.00 356 GLU A N 1
ATOM 2855 C CA . GLU A 1 356 ? -1.417 3.081 26.777 1.00 87.00 356 GLU A CA 1
ATOM 2856 C C . GLU A 1 356 ? -1.980 2.591 28.104 1.00 87.00 356 GLU A C 1
ATOM 2858 O O . GLU A 1 356 ? -3.116 2.882 28.477 1.00 87.00 356 GLU A O 1
ATOM 2863 N N . GLY A 1 357 ? -1.154 1.842 28.831 1.00 86.94 357 GLY A N 1
ATOM 2864 C CA . GLY A 1 357 ? -1.489 1.407 30.175 1.00 86.94 357 GLY A CA 1
ATOM 2865 C C . GLY A 1 357 ? -2.659 0.433 30.223 1.00 86.94 357 GLY A C 1
ATOM 2866 O O . GLY A 1 357 ? -3.290 0.346 31.262 1.00 86.94 357 GLY A O 1
ATOM 2867 N N . ILE A 1 358 ? -2.985 -0.308 29.166 1.00 92.94 358 ILE A N 1
ATOM 2868 C CA . ILE A 1 358 ? -3.954 -1.408 29.270 1.00 92.94 358 ILE A CA 1
ATOM 2869 C C . ILE A 1 358 ? -3.226 -2.632 29.828 1.00 92.94 358 ILE A C 1
ATOM 2871 O O . ILE A 1 358 ? -2.097 -2.922 29.433 1.00 92.94 358 ILE A O 1
ATOM 2875 N N . THR A 1 359 ? -3.850 -3.340 30.765 1.00 92.50 359 THR A N 1
ATOM 2876 C CA . THR A 1 359 ? -3.342 -4.628 31.256 1.00 92.50 359 THR A CA 1
ATOM 2877 C C . THR A 1 359 ? -4.323 -5.744 30.969 1.00 92.50 359 THR A C 1
ATOM 2879 O O . THR A 1 359 ? -5.529 -5.519 30.985 1.00 92.50 359 THR A O 1
ATOM 2882 N N . LEU A 1 360 ? -3.806 -6.949 30.779 1.00 92.50 360 LEU A N 1
ATOM 2883 C CA . LEU A 1 360 ? -4.569 -8.162 30.544 1.00 92.50 360 LEU A CA 1
ATOM 2884 C C . LEU A 1 360 ? -4.210 -9.209 31.596 1.00 92.50 360 LEU A C 1
ATOM 2886 O O . LEU A 1 360 ? -3.039 -9.477 31.843 1.00 92.50 360 LEU A O 1
ATOM 2890 N N . HIS A 1 361 ? -5.219 -9.855 32.160 1.00 90.38 361 HIS A N 1
ATOM 2891 C CA . HIS A 1 361 ? -5.084 -11.131 32.844 1.00 90.38 361 HIS A CA 1
ATOM 2892 C C . HIS A 1 361 ? -6.023 -12.129 32.165 1.00 90.38 361 HIS A C 1
ATOM 2894 O O . HIS A 1 361 ? -7.222 -11.882 32.046 1.00 90.38 361 HIS A O 1
ATOM 2900 N N . LEU A 1 362 ? -5.459 -13.220 31.647 1.00 89.69 362 LEU A N 1
ATOM 2901 C CA . LEU A 1 362 ? -6.175 -14.190 30.823 1.00 89.69 362 LEU A CA 1
ATOM 2902 C C . LEU A 1 362 ? -6.220 -15.532 31.549 1.00 89.69 362 LEU A C 1
ATOM 2904 O O . LEU A 1 362 ? -5.171 -16.111 31.830 1.00 89.69 362 LEU A O 1
ATOM 2908 N N . ILE A 1 363 ? -7.424 -16.025 31.830 1.00 86.69 363 ILE A N 1
ATOM 2909 C CA . ILE A 1 363 ? -7.656 -17.262 32.586 1.00 86.69 363 ILE A CA 1
ATOM 2910 C C . ILE A 1 363 ? -8.382 -18.269 31.702 1.00 86.69 363 ILE A C 1
ATOM 2912 O O . ILE A 1 363 ? -9.294 -17.906 30.958 1.00 86.69 363 ILE A O 1
ATOM 2916 N N . ARG A 1 364 ? -8.019 -19.549 31.803 1.00 82.69 364 ARG A N 1
ATOM 2917 C CA . ARG A 1 364 ? -8.782 -20.632 31.183 1.00 82.69 364 ARG A CA 1
ATOM 2918 C C . ARG A 1 364 ? -10.056 -20.900 31.980 1.00 82.69 364 ARG A C 1
ATOM 2920 O O . ARG A 1 364 ? -9.982 -21.364 33.111 1.00 82.69 364 ARG A O 1
ATOM 2927 N N . GLN A 1 365 ? -11.227 -20.664 31.394 1.00 77.69 365 GLN A N 1
ATOM 2928 C CA . GLN A 1 365 ? -12.527 -20.747 32.070 1.00 77.69 365 GLN A CA 1
ATOM 2929 C C . GLN A 1 365 ? -12.773 -22.110 32.740 1.00 77.69 365 GLN A C 1
ATOM 2931 O O . GLN A 1 365 ? -13.351 -22.164 33.821 1.00 77.69 365 GLN A O 1
ATOM 2936 N N . ARG A 1 366 ? -12.329 -23.212 32.119 1.00 74.19 366 ARG A N 1
ATOM 2937 C CA . ARG A 1 366 ? -12.554 -24.576 32.631 1.00 74.19 366 ARG A CA 1
ATOM 2938 C C . ARG A 1 366 ? -11.635 -24.963 33.782 1.00 74.19 366 ARG A C 1
ATOM 2940 O O . ARG A 1 366 ? -12.069 -25.666 34.687 1.00 74.19 366 ARG A O 1
ATOM 2947 N N . THR A 1 367 ? -10.363 -24.574 33.706 1.00 75.50 367 THR A N 1
ATOM 2948 C CA . THR A 1 367 ? -9.342 -25.000 34.675 1.00 75.50 367 THR A CA 1
ATOM 2949 C C . THR A 1 367 ? -9.088 -23.950 35.750 1.00 75.50 367 THR A C 1
ATOM 2951 O O . THR A 1 367 ? -8.534 -24.277 36.790 1.00 75.50 367 THR A O 1
ATOM 2954 N N . GLY A 1 368 ? -9.484 -22.695 35.513 1.00 77.31 368 GLY A N 1
ATOM 2955 C CA . GLY A 1 368 ? -9.126 -21.558 36.359 1.00 77.31 368 GLY A CA 1
ATOM 2956 C C . GLY A 1 368 ? -7.649 -21.170 36.256 1.00 77.31 368 GLY A C 1
ATOM 2957 O O . GLY A 1 368 ? -7.208 -20.261 36.954 1.00 77.31 368 GLY A O 1
ATOM 2958 N N . GLU A 1 369 ? -6.874 -21.832 35.393 1.00 80.44 369 GLU A N 1
ATOM 2959 C CA . GLU A 1 369 ? -5.438 -21.597 35.292 1.00 80.44 369 GLU A CA 1
ATOM 2960 C C . GLU A 1 369 ? -5.137 -20.349 34.453 1.00 80.44 369 GLU A C 1
ATOM 2962 O O . GLU A 1 369 ? -5.730 -20.164 33.379 1.00 80.44 369 GLU A O 1
ATOM 2967 N N . PRO A 1 370 ? -4.193 -19.500 34.893 1.00 83.88 370 PRO A N 1
ATOM 2968 C CA . PRO A 1 370 ? -3.740 -18.373 34.097 1.00 83.88 370 PRO A CA 1
ATOM 2969 C C . PRO A 1 370 ? -3.010 -18.875 32.845 1.00 83.88 370 PRO A C 1
ATOM 2971 O O . PRO A 1 370 ? -2.233 -19.829 32.876 1.00 83.88 370 PRO A O 1
ATOM 2974 N N . VAL A 1 371 ? -3.264 -18.223 31.711 1.00 84.94 371 VAL A N 1
ATOM 2975 C CA . VAL A 1 371 ? -2.623 -18.558 30.428 1.00 84.94 371 VAL A CA 1
ATOM 2976 C C . VAL A 1 371 ? -1.151 -18.154 30.428 1.00 84.94 371 VAL A C 1
ATOM 2978 O O . VAL A 1 371 ? -0.307 -18.836 29.846 1.00 84.94 371 VAL A O 1
ATOM 2981 N N . TYR A 1 372 ? -0.840 -17.048 31.099 1.00 83.06 372 TYR A N 1
ATOM 2982 C CA . TYR A 1 372 ? 0.514 -16.543 31.262 1.00 83.06 372 TYR A CA 1
ATOM 2983 C C . TYR A 1 372 ? 1.067 -16.976 32.623 1.00 83.06 372 TYR A C 1
ATOM 2985 O O . TYR A 1 372 ? 0.332 -17.073 33.597 1.00 83.06 372 TYR A O 1
ATOM 2993 N N . LYS A 1 373 ? 2.379 -17.243 32.699 1.00 69.44 373 LYS A N 1
ATOM 2994 C CA . LYS A 1 373 ? 3.025 -17.765 33.922 1.00 69.44 373 LYS A CA 1
ATOM 2995 C C . LYS A 1 373 ? 2.910 -16.828 35.134 1.00 69.44 373 LYS A C 1
ATOM 2997 O O . LYS A 1 373 ? 3.036 -17.299 36.259 1.00 69.44 373 LYS A O 1
ATOM 3002 N N . ASN A 1 374 ? 2.691 -15.532 34.911 1.00 63.84 374 ASN A N 1
ATOM 3003 C CA . ASN A 1 374 ? 2.419 -14.581 35.984 1.00 63.84 374 ASN A CA 1
ATOM 3004 C C . ASN A 1 374 ? 0.946 -14.664 36.391 1.00 63.84 374 ASN A C 1
ATOM 3006 O O . ASN A 1 374 ? 0.058 -14.543 35.554 1.00 63.84 374 ASN A O 1
ATOM 3010 N N . THR A 1 375 ? 0.699 -14.796 37.692 1.00 58.53 375 THR A N 1
ATOM 3011 C CA . THR A 1 375 ? -0.634 -14.759 38.317 1.00 58.53 375 THR A CA 1
ATOM 3012 C C . THR A 1 375 ? -1.218 -13.342 38.423 1.00 58.53 375 THR A C 1
ATOM 3014 O O . THR A 1 375 ? -2.225 -13.135 39.095 1.00 58.53 375 THR A O 1
ATOM 3017 N N . THR A 1 376 ? -0.584 -12.351 37.793 1.00 70.00 376 THR A N 1
ATOM 3018 C CA . THR A 1 376 ? -0.957 -10.933 37.840 1.00 70.00 376 THR A CA 1
ATOM 3019 C C . THR A 1 376 ? -1.239 -10.385 36.443 1.00 70.00 376 THR A C 1
ATOM 3021 O O . THR A 1 376 ? -0.803 -10.940 35.432 1.00 70.00 376 THR A O 1
ATOM 3024 N N . SER A 1 377 ? -1.974 -9.273 36.381 1.00 81.38 377 SER A N 1
ATOM 3025 C CA . SER A 1 377 ? -2.253 -8.550 35.138 1.00 81.38 377 SER A CA 1
ATOM 3026 C C . SER A 1 377 ? -0.963 -8.041 34.488 1.00 81.38 377 SER A C 1
ATOM 3028 O O . SER A 1 377 ? -0.165 -7.359 35.129 1.00 81.38 377 SER A O 1
ATOM 3030 N N . ILE A 1 378 ? -0.775 -8.339 33.203 1.00 89.00 378 ILE A N 1
ATOM 3031 C CA . ILE A 1 378 ? 0.405 -7.948 32.421 1.00 89.00 378 ILE A CA 1
ATOM 3032 C C . ILE A 1 378 ? 0.085 -6.781 31.482 1.00 89.00 378 ILE A C 1
ATOM 3034 O O . ILE A 1 378 ? -1.029 -6.725 30.959 1.00 89.00 378 ILE A O 1
ATOM 3038 N N . PRO A 1 379 ? 1.018 -5.843 31.233 1.00 90.62 379 PRO A N 1
ATOM 3039 C CA . PRO A 1 379 ? 0.827 -4.802 30.228 1.00 90.62 379 PRO A CA 1
ATOM 3040 C C . PRO A 1 379 ? 0.566 -5.401 28.844 1.00 90.62 379 PRO A C 1
ATOM 3042 O O . PRO A 1 379 ? 1.217 -6.365 28.438 1.00 90.62 379 PRO A O 1
ATOM 3045 N N . CYS A 1 380 ? -0.378 -4.823 28.108 1.00 92.62 380 CYS A N 1
ATOM 3046 C CA . CYS A 1 380 ? -0.726 -5.275 26.768 1.00 92.62 380 CYS A CA 1
ATOM 3047 C C . CYS A 1 380 ? -1.118 -4.110 25.856 1.00 92.62 380 CYS A C 1
ATOM 3049 O O . CYS A 1 380 ? -1.502 -3.033 26.318 1.00 92.62 380 CYS A O 1
ATOM 3051 N N . ARG A 1 381 ? -1.097 -4.361 24.547 1.00 93.25 381 ARG A N 1
ATOM 3052 C CA . ARG A 1 381 ? -1.805 -3.547 23.548 1.00 93.25 381 ARG A CA 1
ATOM 3053 C C . ARG A 1 381 ? -2.970 -4.343 22.995 1.00 93.25 381 ARG A C 1
ATOM 3055 O O . ARG A 1 381 ? -2.877 -5.564 22.904 1.00 93.25 381 ARG A O 1
ATOM 3062 N N . ILE A 1 382 ? -4.048 -3.660 22.623 1.00 94.69 382 ILE A N 1
ATOM 3063 C CA . ILE A 1 382 ? -5.232 -4.295 22.039 1.00 94.69 382 ILE A CA 1
ATOM 3064 C C . ILE A 1 382 ? -5.658 -3.584 20.759 1.00 94.69 382 ILE A C 1
ATOM 3066 O O . ILE A 1 382 ? -5.499 -2.376 20.647 1.00 94.69 382 ILE A O 1
ATOM 3070 N N . SER A 1 383 ? -6.245 -4.304 19.808 1.00 92.56 383 SER A N 1
ATOM 3071 C CA . SER A 1 383 ? -6.951 -3.703 18.673 1.00 92.56 383 SER A CA 1
ATOM 3072 C C . SER A 1 383 ? -8.345 -4.312 18.547 1.00 92.56 383 SER A C 1
ATOM 3074 O O . SER A 1 383 ? -8.544 -5.502 18.799 1.00 92.56 383 SER A O 1
ATOM 3076 N N . LEU A 1 384 ? -9.324 -3.472 18.206 1.00 92.69 384 LEU A N 1
ATOM 3077 C CA . LEU A 1 384 ? -10.728 -3.857 18.089 1.00 92.69 384 LEU A CA 1
ATOM 3078 C C . LEU A 1 384 ? -11.208 -3.714 16.649 1.00 92.69 384 LEU A C 1
ATOM 3080 O O . LEU A 1 384 ? -10.922 -2.726 15.972 1.00 92.69 384 LEU A O 1
ATOM 3084 N N . TRP A 1 385 ? -11.992 -4.683 16.204 1.00 90.12 385 TRP A N 1
ATOM 3085 C CA . TRP A 1 385 ? -12.484 -4.796 14.836 1.00 90.12 385 TRP A CA 1
ATOM 3086 C C . TRP A 1 385 ? -13.953 -5.184 14.867 1.00 90.12 385 TRP A C 1
ATOM 3088 O O . TRP A 1 385 ? -14.361 -5.935 15.740 1.00 90.12 385 TRP A O 1
ATOM 3098 N N . ALA A 1 386 ? -14.766 -4.700 13.933 1.00 87.75 386 ALA A N 1
ATOM 3099 C CA . ALA A 1 386 ? -16.189 -5.015 13.889 1.00 87.75 386 ALA A CA 1
ATOM 3100 C C . ALA A 1 386 ? -16.658 -5.386 12.484 1.00 87.75 386 ALA A C 1
ATOM 3102 O O . ALA A 1 386 ? -16.293 -4.734 11.502 1.00 87.75 386 ALA A O 1
ATOM 3103 N N . LYS A 1 387 ? -17.534 -6.387 12.396 1.00 84.31 387 LYS A N 1
ATOM 3104 C CA . LYS A 1 387 ? -18.199 -6.793 11.156 1.00 84.31 387 LYS A CA 1
ATOM 3105 C C . LYS A 1 387 ? -19.694 -6.951 11.380 1.00 84.31 387 LYS A C 1
ATOM 3107 O O . LYS A 1 387 ? -20.132 -7.580 12.339 1.00 84.31 387 LYS A O 1
ATOM 3112 N N . THR A 1 388 ? -20.486 -6.395 10.471 1.00 79.00 388 THR A N 1
ATOM 3113 C CA . THR A 1 388 ? -21.933 -6.622 10.455 1.00 79.00 388 THR A CA 1
ATOM 3114 C C . THR A 1 388 ? -22.221 -8.000 9.872 1.00 79.00 388 THR A C 1
ATOM 3116 O O . THR A 1 388 ? -21.779 -8.313 8.766 1.00 79.00 388 THR A O 1
ATOM 3119 N N . ILE A 1 389 ? -22.992 -8.809 10.592 1.00 72.81 389 ILE A N 1
ATOM 3120 C CA . ILE A 1 389 ? -23.431 -10.131 10.146 1.00 72.81 389 ILE A CA 1
ATOM 3121 C C . ILE A 1 389 ? -24.933 -10.090 9.869 1.00 72.81 389 ILE A C 1
ATOM 3123 O O . ILE A 1 389 ? -25.712 -9.524 10.639 1.00 72.81 389 ILE A O 1
ATOM 3127 N N . ARG A 1 390 ? -25.361 -10.713 8.769 1.00 66.06 390 ARG A N 1
ATOM 3128 C CA . ARG A 1 390 ? -26.780 -10.977 8.502 1.00 66.06 390 ARG A CA 1
ATOM 3129 C C . ARG A 1 390 ? -27.159 -12.314 9.127 1.00 66.06 390 ARG A C 1
ATOM 3131 O O . ARG A 1 390 ? -26.494 -13.309 8.868 1.00 66.06 390 ARG A O 1
ATOM 3138 N N . THR A 1 391 ? -28.211 -12.331 9.938 1.00 56.81 391 THR A N 1
ATOM 3139 C CA . THR A 1 391 ? -28.771 -13.579 10.475 1.00 56.81 391 THR A CA 1
ATOM 3140 C C . THR A 1 391 ? -29.990 -14.013 9.664 1.00 56.81 391 THR A C 1
ATOM 3142 O O . THR A 1 391 ? -30.655 -13.177 9.047 1.00 56.81 391 THR A O 1
ATOM 3145 N N . GLU A 1 392 ? -30.291 -15.315 9.679 1.00 52.09 392 GLU A N 1
ATOM 3146 C CA . GLU A 1 392 ? -31.389 -15.955 8.929 1.00 52.09 392 GLU A CA 1
ATOM 3147 C C . GLU A 1 392 ? -32.778 -15.349 9.221 1.00 52.09 392 GLU A C 1
ATOM 3149 O O . GLU A 1 392 ? -33.703 -15.509 8.432 1.00 52.09 392 GLU A O 1
ATOM 3154 N N . GLN A 1 393 ? -32.925 -14.590 10.315 1.00 49.66 393 GLN A N 1
ATOM 3155 C CA . GLN A 1 393 ? -34.193 -14.020 10.787 1.00 49.66 393 GLN A CA 1
ATOM 3156 C C . GLN A 1 393 ? -34.309 -12.492 10.605 1.00 49.66 393 GLN A C 1
ATOM 3158 O O . GLN A 1 393 ? -34.995 -11.831 11.378 1.00 49.66 393 GLN A O 1
ATOM 3163 N N . THR A 1 394 ? -33.663 -11.892 9.598 1.00 41.69 394 THR A N 1
ATOM 3164 C CA . THR A 1 394 ? -33.717 -10.438 9.274 1.00 41.69 394 THR A CA 1
ATOM 3165 C C . THR A 1 394 ? -33.102 -9.473 10.304 1.00 41.69 394 THR A C 1
ATOM 3167 O O . THR A 1 394 ? -33.104 -8.263 10.081 1.00 41.69 394 THR A O 1
ATOM 3170 N N . GLN A 1 395 ? -32.495 -9.966 11.390 1.00 48.66 395 GLN A N 1
ATOM 3171 C CA . GLN A 1 395 ? -31.752 -9.123 12.334 1.00 48.66 395 GLN A CA 1
ATOM 3172 C C . GLN A 1 395 ? -30.277 -9.003 11.925 1.00 48.66 395 GLN A C 1
ATOM 3174 O O . GLN A 1 395 ? -29.581 -9.998 11.702 1.00 48.66 395 GLN A O 1
ATOM 3179 N N . THR A 1 396 ? -29.780 -7.771 11.833 1.00 57.34 396 THR A N 1
ATOM 3180 C CA . THR A 1 396 ? -28.352 -7.483 11.662 1.00 57.34 396 THR A CA 1
ATOM 3181 C C . THR A 1 396 ? -27.652 -7.615 13.014 1.00 57.34 396 THR A C 1
ATOM 3183 O O . THR A 1 396 ? -27.923 -6.832 13.923 1.00 57.34 396 THR A O 1
ATOM 3186 N N . GLY A 1 397 ? -26.781 -8.613 13.153 1.00 66.12 397 GLY A N 1
ATOM 3187 C CA . GLY A 1 397 ? -25.895 -8.785 14.306 1.00 66.12 397 GLY A CA 1
ATOM 3188 C C . GLY A 1 397 ? -24.525 -8.165 14.045 1.00 66.12 397 GLY A C 1
ATOM 3189 O O . GLY A 1 397 ? -24.224 -7.753 12.921 1.00 66.12 397 GLY A O 1
ATOM 3190 N N . ILE A 1 398 ? -23.685 -8.088 15.075 1.00 76.56 398 ILE A N 1
ATOM 3191 C CA . ILE A 1 398 ? -22.322 -7.567 14.949 1.00 76.56 398 ILE A CA 1
ATOM 3192 C C . ILE A 1 398 ? -21.370 -8.502 15.671 1.00 76.56 398 ILE A C 1
ATOM 3194 O O . ILE A 1 398 ? -21.638 -8.904 16.795 1.00 76.56 398 ILE A O 1
ATOM 3198 N N . GLU A 1 399 ? -20.273 -8.830 15.007 1.00 84.62 399 GLU A N 1
ATOM 3199 C CA . GLU A 1 399 ? -19.146 -9.556 15.580 1.00 84.62 399 GLU A CA 1
ATOM 3200 C C . GLU A 1 399 ? -18.014 -8.578 15.850 1.00 84.62 399 GLU A C 1
ATOM 3202 O O . GLU A 1 399 ? -17.701 -7.744 14.992 1.00 84.62 399 GLU A O 1
ATOM 3207 N N . ILE A 1 400 ? -17.414 -8.679 17.033 1.00 87.88 400 ILE A N 1
ATOM 3208 C CA . ILE A 1 400 ? -16.258 -7.881 17.435 1.00 87.88 400 ILE A CA 1
ATOM 3209 C C . ILE A 1 400 ? -15.028 -8.793 17.471 1.00 87.88 400 ILE A C 1
ATOM 3211 O O . ILE A 1 400 ? -15.015 -9.767 18.208 1.00 87.88 400 ILE A O 1
ATOM 3215 N N . GLY A 1 401 ? -13.976 -8.481 16.724 1.00 89.38 401 GLY A N 1
ATOM 3216 C CA . GLY A 1 401 ? -12.659 -9.102 16.875 1.00 89.38 401 GLY A CA 1
ATOM 3217 C C . GLY A 1 401 ? -11.785 -8.306 17.846 1.00 89.38 401 GLY A C 1
ATOM 3218 O O . GLY A 1 401 ? -11.683 -7.086 17.716 1.00 89.38 401 GLY A O 1
ATOM 3219 N N . LEU A 1 402 ? -11.142 -8.983 18.795 1.00 91.88 402 LEU A N 1
ATOM 3220 C CA . LEU A 1 402 ? -10.106 -8.445 19.679 1.00 91.88 402 LEU A CA 1
ATOM 3221 C C . LEU A 1 402 ? -8.773 -9.125 19.382 1.00 91.88 402 LEU A C 1
ATOM 3223 O O . LEU A 1 402 ? -8.642 -10.334 19.579 1.00 91.88 402 LEU A O 1
ATOM 3227 N N . VAL A 1 403 ? -7.776 -8.347 18.960 1.00 92.75 403 VAL A N 1
ATOM 3228 C CA . VAL A 1 403 ? -6.367 -8.759 19.045 1.00 92.75 403 VAL A CA 1
ATOM 3229 C C . VAL A 1 403 ? -5.788 -8.198 20.328 1.00 92.75 403 VAL A C 1
ATOM 3231 O O . VAL A 1 403 ? -6.075 -7.054 20.679 1.00 92.75 403 VAL A O 1
ATOM 3234 N N . TRP A 1 404 ? -4.921 -8.957 20.982 1.00 93.94 404 TRP A N 1
ATOM 3235 C CA . TRP A 1 404 ? -4.034 -8.428 22.007 1.00 93.94 404 TRP A CA 1
ATOM 3236 C C . TRP A 1 404 ? -2.594 -8.847 21.735 1.00 93.94 404 TRP A C 1
ATOM 3238 O O . TRP A 1 404 ? -2.350 -9.902 21.153 1.00 93.94 404 TRP A O 1
ATOM 3248 N N . ALA A 1 405 ? -1.641 -8.031 22.172 1.00 92.44 405 ALA A N 1
ATOM 3249 C CA . ALA A 1 405 ? -0.232 -8.385 22.199 1.00 92.44 405 ALA A CA 1
ATOM 3250 C C . ALA A 1 405 ? 0.354 -8.093 23.574 1.00 92.44 405 ALA A C 1
ATOM 3252 O O . ALA A 1 405 ? 0.072 -7.052 24.177 1.00 92.44 405 ALA A O 1
ATOM 3253 N N . VAL A 1 406 ? 1.179 -9.020 24.044 1.00 90.88 406 VAL A N 1
ATOM 3254 C CA . VAL A 1 406 ? 1.919 -8.939 25.304 1.00 90.88 406 VAL A CA 1
ATOM 3255 C C . VAL A 1 406 ? 3.390 -9.218 25.044 1.00 90.88 406 VAL A C 1
ATOM 3257 O O . VAL A 1 406 ? 3.741 -9.913 24.091 1.00 90.88 406 VAL A O 1
ATOM 3260 N N . GLU A 1 407 ? 4.265 -8.678 25.880 1.00 85.62 407 GLU A N 1
ATOM 3261 C CA . GLU A 1 407 ? 5.698 -8.920 25.757 1.00 85.62 407 GLU A CA 1
ATOM 3262 C C . GLU A 1 407 ? 6.085 -10.246 26.423 1.00 85.62 407 GLU A C 1
ATOM 3264 O O . GLU A 1 407 ? 5.773 -10.487 27.592 1.00 85.62 407 GLU A O 1
ATOM 3269 N N . LYS A 1 408 ? 6.787 -11.114 25.688 1.00 80.88 408 LYS A N 1
ATOM 3270 C CA . LYS A 1 408 ? 7.309 -12.379 26.209 1.00 80.88 408 LYS A CA 1
ATOM 3271 C C . LYS A 1 408 ? 8.710 -12.639 25.678 1.00 80.88 408 LYS A C 1
ATOM 3273 O O . LYS A 1 408 ? 8.916 -12.834 24.483 1.00 80.88 408 LYS A O 1
ATOM 3278 N N . GLY A 1 409 ? 9.685 -12.645 26.587 1.00 73.56 409 GLY A N 1
ATOM 3279 C CA . GLY A 1 409 ? 11.089 -12.874 26.238 1.00 73.56 409 GLY A CA 1
ATOM 3280 C C . GLY A 1 409 ? 11.648 -11.852 25.240 1.00 73.56 409 GLY A C 1
ATOM 3281 O O . GLY A 1 409 ? 12.451 -12.229 24.396 1.00 73.56 409 GLY A O 1
ATOM 3282 N N . GLY A 1 410 ? 11.185 -10.595 25.294 1.00 69.62 410 GLY A N 1
ATOM 3283 C CA . GLY A 1 410 ? 11.602 -9.524 24.378 1.00 69.62 410 GLY A CA 1
ATOM 3284 C C . GLY A 1 410 ? 10.958 -9.573 22.989 1.00 69.62 410 GLY A C 1
ATOM 3285 O O . GLY A 1 410 ? 11.381 -8.844 22.100 1.00 69.62 410 GLY A O 1
ATOM 3286 N N . THR A 1 411 ? 9.948 -10.426 22.780 1.00 76.12 411 THR A N 1
ATOM 3287 C CA . THR A 1 411 ? 9.186 -10.494 21.523 1.00 76.12 411 THR A CA 1
ATOM 3288 C C . THR A 1 411 ? 7.681 -10.355 21.774 1.00 76.12 411 THR A C 1
ATOM 3290 O O . THR A 1 411 ? 7.202 -10.798 22.825 1.00 76.12 411 THR A O 1
ATOM 3293 N N . PRO A 1 412 ? 6.911 -9.760 20.841 1.00 84.94 412 PRO A N 1
ATOM 3294 C CA . PRO A 1 412 ? 5.454 -9.725 20.938 1.00 84.94 412 PRO A CA 1
ATOM 3295 C C . PRO A 1 412 ? 4.835 -11.123 20.795 1.00 84.94 412 PRO A C 1
ATOM 3297 O O . PRO A 1 412 ? 4.947 -11.755 19.744 1.00 84.94 412 PRO A O 1
ATOM 3300 N N . GLU A 1 413 ? 4.115 -11.585 21.816 1.00 90.25 413 GLU A N 1
ATOM 3301 C CA . GLU A 1 413 ? 3.169 -12.695 21.686 1.00 90.25 413 GLU A CA 1
ATOM 3302 C C . GLU A 1 413 ? 1.778 -12.124 21.402 1.00 90.25 413 GLU A C 1
ATOM 3304 O O . GLU A 1 413 ? 1.266 -11.312 22.175 1.00 90.25 413 GLU A O 1
ATOM 3309 N N . VAL A 1 414 ? 1.165 -12.551 20.297 1.00 90.25 414 VAL A N 1
ATOM 3310 C CA . VAL A 1 414 ? -0.130 -12.039 19.834 1.00 90.25 414 VAL A CA 1
ATOM 3311 C C . VAL A 1 414 ? -1.209 -13.099 19.997 1.00 90.25 414 VAL A C 1
ATOM 3313 O O . VAL A 1 414 ? -1.053 -14.229 19.535 1.00 90.25 414 VAL A O 1
ATOM 3316 N N . GLY A 1 415 ? -2.326 -12.721 20.608 1.00 90.19 415 GLY A N 1
ATOM 3317 C CA . GLY A 1 415 ? -3.534 -13.532 20.668 1.00 90.19 415 GLY A CA 1
ATOM 3318 C C . GLY A 1 415 ? -4.721 -12.838 20.008 1.00 90.19 415 GLY A C 1
ATOM 3319 O O . GLY A 1 415 ? -4.714 -11.628 19.776 1.00 90.19 415 GLY A O 1
ATOM 3320 N N . ARG A 1 416 ? -5.744 -13.623 19.664 1.00 90.44 416 ARG A N 1
ATOM 3321 C CA . ARG A 1 416 ? -6.935 -13.149 18.947 1.00 90.44 416 ARG A CA 1
ATOM 3322 C C . ARG A 1 416 ? -8.197 -13.842 19.436 1.00 90.44 416 ARG A C 1
ATOM 3324 O O . ARG A 1 416 ? -8.164 -15.033 19.756 1.00 90.44 416 ARG A O 1
ATOM 3331 N N . LYS A 1 417 ? -9.311 -13.112 19.464 1.00 87.75 417 LYS A N 1
ATOM 3332 C CA . LYS A 1 417 ? -10.617 -13.665 19.817 1.00 87.75 417 LYS A CA 1
ATOM 3333 C C . LYS A 1 417 ? -11.762 -12.915 19.147 1.00 87.75 417 LYS A C 1
ATOM 3335 O O . LYS A 1 417 ? -11.755 -11.690 19.119 1.00 87.75 417 LYS A O 1
ATOM 3340 N N . ASN A 1 418 ? -12.751 -13.655 18.652 1.00 85.94 418 ASN A N 1
ATOM 3341 C CA . ASN A 1 418 ? -14.015 -13.082 18.201 1.00 85.94 418 ASN A CA 1
ATOM 3342 C C . ASN A 1 418 ? -15.038 -13.127 19.336 1.00 85.94 418 ASN A C 1
ATOM 3344 O O . ASN A 1 418 ? -15.186 -14.139 20.022 1.00 85.94 418 ASN A O 1
ATOM 3348 N N . PHE A 1 419 ? -15.769 -12.035 19.477 1.00 79.94 419 PHE A N 1
ATOM 3349 C CA . PHE A 1 419 ? -16.860 -11.851 20.407 1.00 79.94 419 PHE A CA 1
ATOM 3350 C C . PHE A 1 419 ? -18.154 -11.669 19.621 1.00 79.94 419 PHE A C 1
ATOM 3352 O O . PHE A 1 419 ? -18.325 -10.706 18.870 1.00 79.94 419 PHE A O 1
ATOM 3359 N N . ASP A 1 420 ? -19.088 -12.587 19.836 1.00 76.44 420 ASP A N 1
ATOM 3360 C CA . ASP A 1 420 ? -20.495 -12.361 19.533 1.00 76.44 420 ASP A CA 1
ATOM 3361 C C . ASP A 1 420 ? -21.147 -11.788 20.800 1.00 76.44 420 ASP A C 1
ATOM 3363 O O . ASP A 1 420 ? -21.231 -12.513 21.796 1.00 76.44 420 ASP A O 1
ATOM 3367 N N . PRO A 1 421 ? -21.634 -10.533 20.806 1.00 71.81 421 PRO A N 1
ATOM 3368 C CA . PRO A 1 421 ? -22.297 -9.931 21.965 1.00 71.81 421 PRO A CA 1
ATOM 3369 C C . PRO A 1 421 ? -23.516 -10.713 22.481 1.00 71.81 421 PRO A C 1
ATOM 3371 O O . PRO A 1 421 ? -24.022 -10.409 23.556 1.00 71.81 421 PRO A O 1
ATOM 3374 N N . ARG A 1 422 ? -24.020 -11.700 21.725 1.00 71.88 422 ARG A N 1
ATOM 3375 C CA . ARG A 1 422 ? -25.100 -12.608 22.150 1.00 71.88 422 ARG A CA 1
ATOM 3376 C C . ARG A 1 422 ? -24.607 -13.816 22.944 1.00 71.88 422 ARG A C 1
ATOM 3378 O O . ARG A 1 422 ? -25.422 -14.469 23.576 1.00 71.88 422 ARG A O 1
ATOM 3385 N N . LYS A 1 423 ? -23.314 -14.139 22.859 1.00 73.94 423 LYS A N 1
ATOM 3386 C CA . LYS A 1 423 ? -22.678 -15.290 23.524 1.00 73.94 423 LYS A CA 1
ATOM 3387 C C . LYS A 1 423 ? -21.627 -14.873 24.549 1.00 73.94 423 LYS A C 1
ATOM 3389 O O . LYS A 1 423 ? -21.090 -15.723 25.248 1.00 73.94 423 LYS A O 1
ATOM 3394 N N . TRP A 1 424 ? -21.297 -13.586 24.608 1.00 77.75 424 TRP A N 1
ATOM 3395 C CA . TRP A 1 424 ? -20.264 -13.031 25.474 1.00 77.75 424 TRP A CA 1
ATOM 3396 C C . TRP A 1 424 ? -20.855 -12.031 26.460 1.00 77.75 424 TRP A C 1
ATOM 3398 O O . TRP A 1 424 ? -21.712 -11.218 26.121 1.00 77.75 424 TRP A O 1
ATOM 3408 N N . CYS A 1 425 ? -20.355 -12.090 27.686 1.00 76.94 425 CYS A N 1
ATOM 3409 C CA . CYS A 1 425 ? -20.747 -11.251 28.805 1.00 76.94 425 CYS A CA 1
ATOM 3410 C C . CYS A 1 425 ? -19.668 -10.195 29.082 1.00 76.94 425 CYS A C 1
ATOM 3412 O O . CYS A 1 425 ? -18.476 -10.467 28.933 1.00 76.94 425 CYS A O 1
ATOM 3414 N N . PHE A 1 426 ? -20.092 -9.014 29.540 1.00 82.62 426 PHE A N 1
ATOM 3415 C CA . PHE A 1 426 ? -19.222 -7.945 30.040 1.00 82.62 426 PHE A CA 1
ATOM 3416 C C . PHE A 1 426 ? -19.595 -7.633 31.490 1.00 82.62 426 PHE A C 1
ATOM 3418 O O . PHE A 1 426 ? -20.720 -7.206 31.757 1.00 82.62 426 PHE A O 1
ATOM 3425 N N . ALA A 1 427 ? -18.659 -7.812 32.419 1.00 82.12 427 ALA A N 1
ATOM 3426 C CA . ALA A 1 427 ? -18.827 -7.406 33.809 1.00 82.12 427 ALA A CA 1
ATOM 3427 C C . ALA A 1 427 ? -18.114 -6.062 34.060 1.00 82.12 427 ALA A C 1
ATOM 3429 O O . ALA A 1 427 ? -16.884 -5.999 33.958 1.00 82.12 427 ALA A O 1
ATOM 3430 N N . PRO A 1 428 ? -18.852 -4.987 34.408 1.00 84.25 428 PRO A N 1
ATOM 3431 C CA . PRO A 1 428 ? -18.285 -3.671 34.691 1.00 84.25 428 PRO A CA 1
ATOM 3432 C C . PRO A 1 428 ? -17.731 -3.610 36.126 1.00 84.25 428 PRO A C 1
ATOM 3434 O O . PRO A 1 428 ? -18.252 -2.890 36.975 1.00 84.25 428 PRO A O 1
ATOM 3437 N N . THR A 1 429 ? -16.693 -4.392 36.432 1.00 83.62 429 THR A N 1
ATOM 3438 C CA . THR A 1 429 ? -16.123 -4.485 37.793 1.00 83.62 429 THR A CA 1
ATOM 3439 C C . THR A 1 429 ? -15.602 -3.151 38.329 1.00 83.62 429 THR A C 1
ATOM 3441 O O . THR A 1 429 ? -15.658 -2.927 39.531 1.00 83.62 429 THR A O 1
ATOM 3444 N N . TYR A 1 430 ? -15.213 -2.224 37.452 1.00 84.94 430 TYR A N 1
ATOM 3445 C CA . TYR A 1 430 ? -14.833 -0.851 37.794 1.00 84.94 430 TYR A CA 1
ATOM 3446 C C . TYR A 1 430 ? -15.921 -0.060 38.547 1.00 84.94 430 TYR A C 1
ATOM 3448 O O . TYR A 1 430 ? -15.618 0.955 39.166 1.00 84.94 430 TYR A O 1
ATOM 3456 N N . VAL A 1 431 ? -17.184 -0.496 38.488 1.00 82.75 431 VAL A N 1
ATOM 3457 C CA . VAL A 1 431 ? -18.306 0.115 39.223 1.00 82.75 431 VAL A CA 1
ATOM 3458 C C . VAL A 1 431 ? -18.309 -0.303 40.694 1.00 82.75 431 VAL A C 1
ATOM 3460 O O . VAL A 1 431 ? -18.769 0.446 41.549 1.00 82.75 431 VAL A O 1
ATOM 3463 N N . PHE A 1 432 ? -17.762 -1.480 40.992 1.00 79.69 432 PHE A N 1
ATOM 3464 C CA . PHE A 1 432 ? -17.670 -2.043 42.335 1.00 79.69 432 PHE A CA 1
ATOM 3465 C C . PHE A 1 432 ? -16.195 -2.266 42.682 1.00 79.69 432 PHE A C 1
ATOM 3467 O O . PHE A 1 432 ? -15.757 -3.420 42.737 1.00 79.69 432 PHE A O 1
ATOM 3474 N N . PRO A 1 433 ? -15.410 -1.188 42.868 1.00 67.12 433 PRO A N 1
ATOM 3475 C CA . PRO A 1 433 ? -13.992 -1.319 43.165 1.00 67.12 433 PRO A CA 1
ATOM 3476 C C . PRO A 1 433 ? -13.805 -2.147 44.439 1.00 67.12 433 PRO A C 1
ATOM 3478 O O . PRO A 1 433 ? -14.525 -1.965 45.423 1.00 67.12 433 PRO A O 1
ATOM 3481 N N . ASP A 1 434 ? -12.857 -3.084 44.413 1.00 64.25 434 ASP A N 1
ATOM 3482 C CA . ASP A 1 434 ? -12.517 -3.865 45.598 1.00 64.25 434 ASP A CA 1
ATOM 3483 C C . ASP A 1 434 ? -11.801 -2.946 46.597 1.00 64.25 434 ASP A C 1
ATOM 3485 O O . ASP A 1 434 ? -10.712 -2.467 46.282 1.00 64.25 434 ASP A O 1
ATOM 3489 N N . PRO A 1 435 ? -12.355 -2.696 47.796 1.00 59.19 435 PRO A N 1
ATOM 3490 C CA . PRO A 1 435 ? -11.715 -1.828 48.781 1.00 59.19 435 PRO A CA 1
ATOM 3491 C C . PRO A 1 435 ? -10.361 -2.367 49.270 1.00 59.19 435 PRO A C 1
ATOM 3493 O O . PRO A 1 435 ? -9.565 -1.600 49.805 1.00 59.19 435 PRO A O 1
ATOM 3496 N N . ALA A 1 436 ? -10.087 -3.665 49.087 1.00 52.47 436 ALA A N 1
ATOM 3497 C CA . ALA A 1 436 ? -8.786 -4.268 49.378 1.00 52.47 436 ALA A CA 1
ATOM 3498 C C . ALA A 1 436 ? -7.771 -4.116 48.227 1.00 52.47 436 ALA A C 1
ATOM 3500 O O . ALA A 1 436 ? -6.579 -4.358 48.425 1.00 52.47 436 ALA A O 1
ATOM 3501 N N . SER A 1 437 ? -8.220 -3.721 47.031 1.00 57.78 437 SER A N 1
ATOM 3502 C CA . SER A 1 437 ? -7.343 -3.486 45.891 1.00 57.78 437 SER A CA 1
ATOM 3503 C C . SER A 1 437 ? -6.780 -2.069 45.945 1.00 57.78 437 SER A C 1
ATOM 3505 O O . SER A 1 437 ? -7.493 -1.083 45.779 1.00 57.78 437 SER A O 1
ATOM 3507 N N . SER A 1 438 ? -5.468 -1.959 46.138 1.00 51.59 438 SER A N 1
ATOM 3508 C CA . SER A 1 438 ? -4.729 -0.694 46.053 1.00 51.59 438 SER A CA 1
ATOM 3509 C C . SER A 1 438 ? -4.508 -0.219 44.610 1.00 51.59 438 SER A C 1
ATOM 3511 O O . SER A 1 438 ? -3.819 0.778 44.381 1.00 51.59 438 SER A O 1
ATOM 3513 N N . THR A 1 439 ? -5.048 -0.926 43.611 1.00 56.75 439 THR A N 1
ATOM 3514 C CA . THR A 1 439 ? -4.806 -0.599 42.208 1.00 56.75 439 THR A CA 1
ATOM 3515 C C . THR A 1 439 ? -5.692 0.560 41.772 1.00 56.75 439 THR A C 1
ATOM 3517 O O . THR A 1 439 ? -6.912 0.435 41.730 1.00 56.75 439 THR A O 1
ATOM 3520 N N . ASN A 1 440 ? -5.070 1.666 41.365 1.00 66.12 440 ASN A N 1
ATOM 3521 C CA . ASN A 1 440 ? -5.720 2.849 40.790 1.00 66.12 440 ASN A CA 1
ATOM 3522 C C . ASN A 1 440 ? -6.229 2.580 39.347 1.00 66.12 440 ASN A C 1
ATOM 3524 O O . ASN A 1 440 ? -5.924 3.323 38.416 1.00 66.12 440 ASN A O 1
ATOM 3528 N N . ARG A 1 441 ? -6.886 1.433 39.133 1.00 80.56 441 ARG A N 1
ATOM 3529 C CA . ARG A 1 441 ? -7.208 0.826 37.833 1.00 80.56 441 ARG A CA 1
ATOM 3530 C C . ARG A 1 441 ? -8.709 0.607 37.708 1.00 80.56 441 ARG A C 1
ATOM 3532 O O . ARG A 1 441 ? -9.390 0.321 38.689 1.00 80.56 441 ARG A O 1
ATOM 3539 N N . PHE A 1 442 ? -9.204 0.708 36.481 1.00 88.69 442 PHE A N 1
ATOM 3540 C CA . PHE A 1 442 ? -10.606 0.494 36.146 1.00 88.69 442 PHE A CA 1
ATOM 3541 C C . PHE A 1 442 ? -10.738 -0.808 35.364 1.00 88.69 442 PHE A C 1
ATOM 3543 O O . PHE A 1 442 ? -10.561 -0.833 34.145 1.00 88.69 442 PHE A O 1
ATOM 3550 N N . ASP A 1 443 ? -11.011 -1.894 36.081 1.00 88.56 443 ASP A N 1
ATOM 3551 C CA . ASP A 1 443 ? -11.034 -3.233 35.500 1.00 88.56 443 ASP A CA 1
ATOM 3552 C C . ASP A 1 443 ? -12.413 -3.602 34.941 1.00 88.56 443 ASP A C 1
ATOM 3554 O O . ASP A 1 443 ? -13.458 -3.228 35.483 1.00 88.56 443 ASP A O 1
ATOM 3558 N N . CYS A 1 444 ? -12.431 -4.402 33.880 1.00 88.94 444 CYS A N 1
ATOM 3559 C CA . CYS A 1 444 ? -13.618 -5.087 33.381 1.00 88.94 444 CYS A CA 1
ATOM 3560 C C . CYS A 1 444 ? -13.305 -6.545 33.039 1.00 88.94 444 CYS A C 1
ATOM 3562 O O . CYS A 1 444 ? -12.148 -6.912 32.823 1.00 88.94 444 CYS A O 1
ATOM 3564 N N . ILE A 1 445 ? -14.345 -7.381 32.984 1.00 87.50 445 ILE A N 1
ATOM 3565 C CA . ILE A 1 445 ? -14.199 -8.803 32.656 1.00 87.50 445 ILE A CA 1
ATOM 3566 C C . ILE A 1 445 ? -15.051 -9.154 31.435 1.00 87.50 445 ILE A C 1
ATOM 3568 O O . ILE A 1 445 ? -16.241 -8.842 31.398 1.00 87.50 445 ILE A O 1
ATOM 3572 N N . LEU A 1 446 ? -14.450 -9.834 30.458 1.00 86.75 446 LEU A N 1
ATOM 3573 C CA . LEU A 1 446 ? -15.113 -10.437 29.302 1.00 86.75 446 LEU A CA 1
ATOM 3574 C C . LEU A 1 446 ? -15.033 -11.959 29.385 1.00 86.75 446 LEU A C 1
ATOM 3576 O O . LEU A 1 446 ? -13.951 -12.518 29.559 1.00 86.75 446 LEU A O 1
ATOM 3580 N N . PHE A 1 447 ? -16.163 -12.639 29.226 1.00 83.75 447 PHE A N 1
ATOM 3581 C CA . PHE A 1 447 ? -16.219 -14.100 29.273 1.00 83.75 447 PHE A CA 1
ATOM 3582 C C . PHE A 1 447 ? -17.398 -14.646 28.460 1.00 83.75 447 PHE A C 1
ATOM 3584 O O . PHE A 1 447 ? -18.411 -13.958 28.324 1.00 83.75 447 PHE A O 1
ATOM 3591 N N . PRO A 1 448 ? -17.303 -15.870 27.927 1.00 77.56 448 PRO A N 1
ATOM 3592 C CA . PRO A 1 448 ? -18.398 -16.496 27.204 1.00 77.56 448 PRO A CA 1
ATOM 3593 C C . PRO A 1 448 ? -19.475 -17.019 28.162 1.00 77.56 448 PRO A C 1
ATOM 3595 O O . PRO A 1 448 ? -19.190 -17.457 29.282 1.00 77.56 448 PRO A O 1
ATOM 3598 N N . GLU A 1 449 ? -20.725 -16.987 27.711 1.00 70.88 449 GLU A N 1
ATOM 3599 C CA . GLU A 1 449 ? -21.862 -17.557 28.423 1.00 70.88 449 GLU A CA 1
ATOM 3600 C C . GLU A 1 449 ? -21.758 -19.091 28.460 1.00 70.88 449 GLU A C 1
ATOM 3602 O O . GLU A 1 449 ? -21.471 -19.759 27.464 1.00 70.88 449 GLU A O 1
ATOM 3607 N N . ILE A 1 450 ? -21.970 -19.661 29.648 1.00 64.12 450 ILE A N 1
ATOM 3608 C CA . ILE A 1 450 ? -21.811 -21.097 29.883 1.00 64.12 450 ILE A CA 1
ATOM 3609 C C . ILE A 1 450 ? -22.874 -21.861 29.082 1.00 64.12 450 ILE A C 1
ATOM 3611 O O . ILE A 1 450 ? -24.069 -21.637 29.250 1.00 64.12 450 ILE A O 1
ATOM 3615 N N . GLY A 1 451 ? -22.434 -22.801 28.241 1.00 61.28 451 GLY A N 1
ATOM 3616 C CA . GLY A 1 451 ? -23.320 -23.700 27.492 1.00 61.28 451 GLY A CA 1
ATOM 3617 C C . GLY A 1 451 ? -23.832 -23.162 26.151 1.00 61.28 451 GLY A C 1
ATOM 3618 O O . GLY A 1 451 ? -24.523 -23.895 25.449 1.00 61.28 451 GLY A O 1
ATOM 3619 N N . THR A 1 452 ? -23.476 -21.935 25.753 1.00 60.31 452 THR A N 1
ATOM 3620 C CA . THR A 1 452 ? -23.845 -21.363 24.437 1.00 60.31 452 THR A CA 1
ATOM 3621 C C . THR A 1 452 ? -22.718 -21.437 23.400 1.00 60.31 452 THR A C 1
ATOM 3623 O O . THR A 1 452 ? -22.874 -21.007 22.249 1.00 60.31 452 THR A O 1
ATOM 3626 N N . THR A 1 453 ? -21.585 -22.019 23.793 1.00 56.78 453 THR A N 1
ATOM 3627 C CA . THR A 1 453 ? -20.345 -22.081 23.020 1.00 56.78 453 THR A CA 1
ATOM 3628 C C . THR A 1 453 ? -19.917 -23.516 22.716 1.00 56.78 453 THR A C 1
ATOM 3630 O O . THR A 1 453 ? -20.209 -24.458 23.457 1.00 56.78 453 THR A O 1
ATOM 3633 N N . THR A 1 454 ? -19.238 -23.706 21.583 1.00 55.31 454 THR A N 1
ATOM 3634 C CA . THR A 1 454 ? -18.711 -25.008 21.158 1.00 55.31 454 THR A CA 1
ATOM 3635 C C . THR A 1 454 ? -17.484 -25.398 21.990 1.00 55.31 454 THR A C 1
ATOM 3637 O O . THR A 1 454 ? -16.615 -24.554 22.227 1.00 55.31 454 THR A O 1
ATOM 3640 N N . PRO A 1 455 ? -17.355 -26.668 22.424 1.00 51.50 455 PRO A N 1
ATOM 3641 C CA . PRO A 1 455 ? -16.195 -27.110 23.188 1.00 51.50 455 PRO A CA 1
ATOM 3642 C C . PRO A 1 455 ? -14.876 -26.881 22.434 1.00 51.50 455 PRO A C 1
ATOM 3644 O O . PRO A 1 455 ? -14.711 -27.386 21.328 1.00 51.50 455 PRO A O 1
ATOM 3647 N N . GLY A 1 456 ? -13.939 -26.155 23.053 1.00 55.81 456 GLY A N 1
ATOM 3648 C CA . GLY A 1 456 ? -12.578 -25.929 22.546 1.00 55.81 456 GLY A CA 1
ATOM 3649 C C . GLY A 1 456 ? -12.312 -24.533 21.977 1.00 55.81 456 GLY A C 1
ATOM 3650 O O . GLY A 1 456 ? -11.161 -24.109 21.977 1.00 55.81 456 GLY A O 1
ATOM 3651 N N . ASP A 1 457 ? -13.344 -23.797 21.552 1.00 54.06 457 ASP A N 1
ATOM 3652 C CA . ASP A 1 457 ? -13.150 -22.462 20.972 1.00 54.06 457 ASP A CA 1
ATOM 3653 C C . ASP A 1 457 ? -13.142 -21.363 22.051 1.00 54.06 457 ASP A C 1
ATOM 3655 O O . ASP A 1 457 ? -12.313 -20.458 22.012 1.00 54.06 457 ASP A O 1
ATOM 3659 N N . ASP A 1 458 ? -14.003 -21.446 23.070 1.00 62.12 458 ASP A N 1
ATOM 3660 C CA . ASP A 1 458 ? -14.319 -20.341 23.994 1.00 62.12 458 ASP A CA 1
ATOM 3661 C C . ASP A 1 458 ? -13.844 -20.575 25.441 1.00 62.12 458 ASP A C 1
ATOM 3663 O O . ASP A 1 458 ? -14.580 -20.375 26.398 1.00 62.12 458 ASP A O 1
ATOM 3667 N N . ASP A 1 459 ? -12.590 -20.985 25.622 1.00 70.62 459 ASP A N 1
ATOM 3668 C CA . ASP A 1 459 ? -12.057 -21.358 26.941 1.00 70.62 459 ASP A CA 1
ATOM 3669 C C . ASP A 1 459 ? -11.442 -20.190 27.739 1.00 70.62 459 ASP A C 1
ATOM 3671 O O . ASP A 1 459 ? -10.738 -20.451 28.708 1.00 70.62 459 ASP A O 1
ATOM 3675 N N . PHE A 1 460 ? -11.659 -18.915 27.387 1.00 83.12 460 PHE A N 1
ATOM 3676 C CA . PHE A 1 460 ? -10.956 -17.785 28.024 1.00 83.12 460 PHE A CA 1
ATOM 3677 C C . PHE A 1 460 ? -11.863 -16.784 28.749 1.00 83.12 460 PHE A C 1
ATOM 3679 O O . PHE A 1 460 ? -12.891 -16.359 28.228 1.00 83.12 460 PHE A O 1
ATOM 3686 N N . VAL A 1 461 ? -11.402 -16.336 29.919 1.00 87.12 461 VAL A N 1
ATOM 3687 C CA . VAL A 1 461 ? -11.897 -15.171 30.661 1.00 87.12 461 VAL A CA 1
ATOM 3688 C C . VAL A 1 461 ? -10.831 -14.081 30.589 1.00 87.12 461 VAL A C 1
ATOM 3690 O O . VAL A 1 461 ? -9.686 -14.308 30.985 1.00 87.12 461 VAL A O 1
ATOM 3693 N N . PHE A 1 462 ? -11.201 -12.909 30.082 1.00 90.62 462 PHE A N 1
ATOM 3694 C CA . PHE A 1 462 ? -10.321 -11.751 29.963 1.00 90.62 462 PHE A CA 1
ATOM 3695 C C . PHE A 1 462 ? -10.644 -10.767 31.076 1.00 90.62 462 PHE A C 1
ATOM 3697 O O . PHE A 1 462 ? -11.743 -10.223 31.103 1.00 90.62 462 PHE A O 1
ATOM 3704 N N . THR A 1 463 ? -9.680 -10.474 31.935 1.00 90.94 463 THR A N 1
ATOM 3705 C CA . THR A 1 463 ? -9.735 -9.319 32.830 1.00 90.94 463 THR A CA 1
ATOM 3706 C C . THR A 1 463 ? -8.862 -8.223 32.233 1.00 90.94 463 THR A C 1
ATOM 3708 O O . THR A 1 463 ? -7.649 -8.394 32.105 1.00 90.94 463 THR A O 1
ATOM 3711 N N . LEU A 1 464 ? -9.479 -7.117 31.823 1.00 92.81 464 LEU A N 1
ATOM 3712 C CA . LEU A 1 464 ? -8.807 -5.972 31.212 1.00 92.81 464 LEU A CA 1
ATOM 3713 C C . LEU A 1 464 ? -8.817 -4.794 32.179 1.00 92.81 464 LEU A C 1
ATOM 3715 O O . LEU A 1 464 ? -9.881 -4.382 32.629 1.00 92.81 464 LEU A O 1
ATOM 3719 N N . GLY A 1 465 ? -7.639 -4.246 32.464 1.00 91.69 465 GLY A N 1
ATOM 3720 C CA . GLY A 1 465 ? -7.477 -3.087 33.338 1.00 91.69 465 GLY A CA 1
ATOM 3721 C C . GLY A 1 465 ? -7.115 -1.832 32.565 1.00 91.69 465 GLY A C 1
ATOM 3722 O O . GLY A 1 465 ? -6.205 -1.858 31.732 1.00 91.69 465 GLY A O 1
ATOM 3723 N N . PHE A 1 466 ? -7.800 -0.730 32.865 1.00 93.00 466 PHE A N 1
ATOM 3724 C CA . PHE A 1 466 ? -7.614 0.569 32.216 1.00 93.00 466 PHE A CA 1
ATOM 3725 C C . PHE A 1 466 ? -7.091 1.627 33.203 1.00 93.00 466 PHE A C 1
ATOM 3727 O O . PHE A 1 466 ? -7.347 1.527 34.406 1.00 93.00 466 PHE A O 1
ATOM 3734 N N . PRO A 1 467 ? -6.340 2.642 32.731 1.00 89.12 467 PRO A N 1
ATOM 3735 C CA . PRO A 1 467 ? -5.755 3.663 33.603 1.00 89.12 467 PRO A CA 1
ATOM 3736 C C . PRO A 1 467 ? -6.756 4.745 34.032 1.00 89.12 467 PRO A C 1
ATOM 3738 O O . PRO A 1 467 ? -6.503 5.442 35.009 1.00 89.12 467 PRO A O 1
ATOM 3741 N N . SER A 1 468 ? -7.881 4.893 33.327 1.00 90.81 468 SER A N 1
ATOM 3742 C CA . SER A 1 468 ? -8.909 5.884 33.643 1.00 90.81 468 SER A CA 1
ATOM 3743 C C . SER A 1 468 ? -10.324 5.330 33.459 1.00 90.81 468 SER A C 1
ATOM 3745 O O . SER A 1 468 ? -10.551 4.390 32.689 1.00 90.81 468 SER A O 1
ATOM 3747 N N . LEU A 1 469 ? -11.289 5.944 34.154 1.00 89.00 469 LEU A N 1
ATOM 3748 C CA . LEU A 1 469 ? -12.711 5.635 33.997 1.00 89.00 469 LEU A CA 1
ATOM 3749 C C . LEU A 1 469 ? -13.177 5.904 32.560 1.00 89.00 469 LEU A C 1
ATOM 3751 O O . LEU A 1 469 ? -13.945 5.132 31.997 1.00 89.00 469 LEU A O 1
ATOM 3755 N N . GLU A 1 470 ? -12.694 6.985 31.950 1.00 90.31 470 GLU A N 1
ATOM 3756 C CA . GLU A 1 470 ? -13.027 7.337 30.571 1.00 90.31 470 GLU A CA 1
ATOM 3757 C C . GLU A 1 470 ? -12.623 6.222 29.594 1.00 90.31 470 GLU A C 1
ATOM 3759 O O . GLU A 1 470 ? -13.418 5.826 28.742 1.00 90.31 470 GLU A O 1
ATOM 3764 N N . ASP A 1 471 ? -11.429 5.647 29.759 1.00 91.94 471 ASP A N 1
ATOM 3765 C CA . ASP A 1 471 ? -10.925 4.599 28.870 1.00 91.94 471 ASP A CA 1
ATOM 3766 C C . ASP A 1 471 ? -11.768 3.320 28.910 1.00 91.94 471 ASP A C 1
ATOM 3768 O O . ASP A 1 471 ? -12.088 2.766 27.852 1.00 91.94 471 ASP A O 1
ATOM 3772 N N . VAL A 1 472 ? -12.168 2.865 30.105 1.00 92.50 472 VAL A N 1
ATOM 3773 C CA . VAL A 1 472 ? -13.016 1.668 30.234 1.00 92.50 472 VAL A CA 1
ATOM 3774 C C . VAL A 1 472 ? -14.432 1.923 29.710 1.00 92.50 472 VAL A C 1
ATOM 3776 O O . VAL A 1 472 ? -15.018 1.035 29.090 1.00 92.50 472 VAL A O 1
ATOM 3779 N N . LEU A 1 473 ? -14.972 3.137 29.878 1.00 91.00 473 LEU A N 1
ATOM 3780 C CA . LEU A 1 473 ? -16.281 3.519 29.337 1.00 91.00 473 LEU A CA 1
ATOM 3781 C C . LEU A 1 473 ? -16.261 3.588 27.806 1.00 91.00 473 LEU A C 1
ATOM 3783 O O . LEU A 1 473 ? -17.205 3.129 27.162 1.00 91.00 473 LEU A O 1
ATOM 3787 N N . ILE A 1 474 ? -15.178 4.101 27.214 1.00 90.88 474 ILE A N 1
ATOM 3788 C CA . ILE A 1 474 ? -14.955 4.098 25.761 1.00 90.88 474 ILE A CA 1
ATOM 3789 C C . ILE A 1 474 ? -14.870 2.661 25.236 1.00 90.88 474 ILE A C 1
ATOM 3791 O O . ILE A 1 474 ? -15.500 2.337 24.229 1.00 90.88 474 ILE A O 1
ATOM 3795 N N . PHE A 1 475 ? -14.123 1.789 25.918 1.00 92.50 475 PHE A N 1
ATOM 3796 C CA . PHE A 1 475 ? -14.015 0.377 25.555 1.00 92.50 475 PHE A CA 1
ATOM 3797 C C . PHE A 1 475 ? -15.370 -0.341 25.640 1.00 92.50 475 PHE A C 1
ATOM 3799 O O . PHE A 1 475 ? -15.800 -0.961 24.667 1.00 92.50 475 PHE A O 1
ATOM 3806 N N . GLN A 1 476 ? -16.093 -0.187 26.754 1.00 90.38 476 GLN A N 1
ATOM 3807 C CA . GLN A 1 476 ? -17.452 -0.708 26.919 1.00 90.38 476 GLN A CA 1
ATOM 3808 C C . GLN A 1 476 ? -18.381 -0.187 25.814 1.00 90.38 476 GLN A C 1
ATOM 3810 O O . GLN A 1 476 ? -19.125 -0.953 25.201 1.00 90.38 476 GLN A O 1
ATOM 3815 N N . GLY A 1 477 ? -18.315 1.111 25.521 1.00 87.00 477 GLY A N 1
ATOM 3816 C CA . GLY A 1 477 ? -19.109 1.742 24.475 1.00 87.00 477 GLY A CA 1
ATOM 3817 C C . GLY A 1 477 ? -18.809 1.210 23.077 1.00 87.00 477 GLY A C 1
ATOM 3818 O O . GLY A 1 477 ? -19.735 1.015 22.290 1.00 87.00 477 GLY A O 1
ATOM 3819 N N . ALA A 1 478 ? -17.546 0.901 22.774 1.00 87.69 478 ALA A N 1
ATOM 3820 C CA . ALA A 1 478 ? -17.148 0.288 21.509 1.00 87.69 478 ALA A CA 1
ATOM 3821 C C . ALA A 1 478 ? -17.719 -1.132 21.346 1.00 87.69 478 ALA A C 1
ATOM 3823 O O . ALA A 1 478 ? -18.204 -1.470 20.265 1.00 87.69 478 ALA A O 1
ATOM 3824 N N . LEU A 1 479 ? -17.727 -1.931 22.419 1.00 85.81 479 LEU A N 1
ATOM 3825 C CA . LEU A 1 479 ? -18.298 -3.283 22.420 1.00 85.81 479 LEU A CA 1
ATOM 3826 C C . LEU A 1 479 ? -19.821 -3.277 22.243 1.00 85.81 479 LEU A C 1
ATOM 3828 O O . LEU A 1 479 ? -20.360 -4.059 21.461 1.00 85.81 479 LEU A O 1
ATOM 3832 N N . PHE A 1 480 ? -20.516 -2.381 22.950 1.00 81.50 480 PHE A N 1
ATOM 3833 C CA . PHE A 1 480 ? -21.982 -2.309 22.940 1.00 81.50 480 PHE A CA 1
ATOM 3834 C C . PHE A 1 480 ? -22.564 -1.367 21.890 1.00 81.50 480 PHE A C 1
ATOM 3836 O O . PHE A 1 480 ? -23.782 -1.333 21.713 1.00 81.50 480 PHE A O 1
ATOM 3843 N N . GLN A 1 481 ? -21.715 -0.615 21.192 1.00 79.75 481 GLN A N 1
ATOM 3844 C CA . GLN A 1 481 ? -22.108 0.396 20.208 1.00 79.75 481 GLN A CA 1
ATOM 3845 C C . GLN A 1 481 ? -23.018 1.468 20.799 1.00 79.75 481 GLN A C 1
ATOM 3847 O O . GLN A 1 481 ? -24.103 1.769 20.297 1.00 79.75 481 GLN A O 1
ATOM 3852 N N . ARG A 1 482 ? -22.586 2.004 21.936 1.00 83.31 482 ARG A N 1
ATOM 3853 C CA . ARG A 1 482 ? -23.304 3.017 22.703 1.00 83.31 482 ARG A CA 1
ATOM 3854 C C . ARG A 1 482 ? -22.310 4.017 23.265 1.00 83.31 482 ARG A C 1
ATOM 3856 O O . ARG A 1 482 ? -21.170 3.671 23.554 1.00 83.31 482 ARG A O 1
ATOM 3863 N N . SER A 1 483 ? -22.761 5.245 23.477 1.00 83.88 483 SER A N 1
ATOM 3864 C CA . SER A 1 483 ? -22.034 6.170 24.343 1.00 83.88 483 SER A CA 1
ATOM 3865 C C . SER A 1 483 ? -22.453 5.888 25.785 1.00 83.88 483 SER A C 1
ATOM 3867 O O . SER A 1 483 ? -23.647 5.886 26.092 1.00 83.88 483 SER A O 1
ATOM 3869 N N . ILE A 1 484 ? -21.482 5.578 26.643 1.00 86.44 484 ILE A N 1
ATOM 3870 C CA . ILE A 1 484 ? -21.709 5.169 28.030 1.00 86.44 484 ILE A CA 1
ATOM 3871 C C . ILE A 1 484 ? -21.357 6.338 28.947 1.00 86.44 484 ILE A C 1
ATOM 3873 O O . ILE A 1 484 ? -20.240 6.848 28.897 1.00 86.44 484 ILE A O 1
ATOM 3877 N N . LEU A 1 485 ? -22.305 6.762 29.782 1.00 82.31 485 LEU A N 1
ATOM 3878 C CA . LEU A 1 485 ? -22.071 7.798 30.786 1.00 82.31 485 LEU A CA 1
ATOM 3879 C C . LEU A 1 485 ? -21.491 7.198 32.080 1.00 82.31 485 LEU A C 1
ATOM 3881 O O . LEU A 1 485 ? -21.721 6.015 32.356 1.00 82.31 485 LEU A O 1
ATOM 3885 N N . PRO A 1 486 ? -20.763 7.991 32.890 1.00 84.38 486 PRO A N 1
ATOM 3886 C CA . PRO A 1 486 ? -20.263 7.541 34.184 1.00 84.38 486 PRO A CA 1
ATOM 3887 C C . PRO A 1 486 ? -21.376 6.987 35.090 1.00 84.38 486 PRO A C 1
ATOM 3889 O O . PRO A 1 486 ? -22.498 7.507 35.068 1.00 84.38 486 PRO A O 1
ATOM 3892 N N . PRO A 1 487 ? -21.094 5.930 35.873 1.00 84.56 487 PRO A N 1
ATOM 3893 C CA . PRO A 1 487 ? -22.052 5.379 36.821 1.00 84.56 487 PRO A CA 1
ATOM 3894 C C . PRO A 1 487 ? -22.323 6.373 37.958 1.00 84.56 487 PRO A C 1
ATOM 3896 O O . PRO A 1 487 ? -21.419 7.046 38.446 1.00 84.56 487 PRO A O 1
ATOM 3899 N N . ILE A 1 488 ? -23.572 6.435 38.404 1.00 77.62 488 ILE A N 1
ATOM 3900 C CA . ILE A 1 488 ? -24.023 7.287 39.506 1.00 77.62 488 ILE A CA 1
ATOM 3901 C C . ILE A 1 488 ? -24.371 6.382 40.681 1.00 77.62 488 ILE A C 1
ATOM 3903 O O . ILE A 1 488 ? -25.207 5.491 40.530 1.00 77.62 488 ILE A O 1
ATOM 3907 N N . SER A 1 489 ? -23.753 6.608 41.841 1.00 73.44 489 SER A N 1
ATOM 3908 C CA . SER A 1 489 ? -24.108 5.883 43.065 1.00 73.44 489 SER A CA 1
ATOM 3909 C C . SER A 1 489 ? -25.540 6.210 43.483 1.00 73.44 489 SER A C 1
ATOM 3911 O O . SER A 1 489 ? -25.953 7.376 43.506 1.00 73.44 489 SER A O 1
ATOM 3913 N N . ILE A 1 490 ? -26.312 5.172 43.792 1.00 67.44 490 ILE A N 1
ATOM 3914 C CA . ILE A 1 490 ? -27.708 5.298 44.183 1.00 67.44 490 ILE A CA 1
ATOM 3915 C C . ILE A 1 490 ? -28.022 4.445 45.407 1.00 67.44 490 ILE A C 1
ATOM 3917 O O . ILE A 1 490 ? -27.548 3.323 45.547 1.00 67.44 490 ILE A O 1
ATOM 3921 N N . SER A 1 491 ? -28.906 4.955 46.264 1.00 64.19 491 SER A N 1
ATOM 3922 C CA . SER A 1 491 ? -29.587 4.136 47.264 1.00 64.19 491 SER A CA 1
ATOM 3923 C C . SER A 1 491 ? -31.006 3.849 46.783 1.00 64.19 491 SER A C 1
ATOM 3925 O O . SER A 1 491 ? -31.776 4.768 46.470 1.00 64.19 491 SER A O 1
ATOM 3927 N N . ILE A 1 492 ? -31.352 2.567 46.690 1.00 63.09 492 ILE A N 1
ATOM 3928 C CA . ILE A 1 492 ? -32.679 2.124 46.271 1.00 63.09 492 ILE A CA 1
ATOM 3929 C C . ILE A 1 492 ? -33.517 1.935 47.532 1.00 63.09 492 ILE A C 1
ATOM 3931 O O . ILE A 1 492 ? -33.537 0.883 48.151 1.00 63.09 492 ILE A O 1
ATOM 3935 N N . SER A 1 493 ? -34.224 2.993 47.925 1.00 55.16 493 SER A N 1
ATOM 3936 C CA . SER A 1 493 ? -34.974 3.006 49.189 1.00 55.16 493 SER A CA 1
ATOM 3937 C C . SER A 1 493 ? -36.252 2.158 49.166 1.00 55.16 493 SER A C 1
ATOM 3939 O O . SER A 1 493 ? -36.763 1.792 50.217 1.00 55.16 493 SER A O 1
ATOM 3941 N N . THR A 1 494 ? -36.816 1.869 47.988 1.00 55.19 494 THR A N 1
ATOM 3942 C CA . THR A 1 494 ? -37.971 0.967 47.815 1.00 55.19 494 THR A CA 1
ATOM 3943 C C . THR A 1 494 ? -38.123 0.564 46.348 1.00 55.19 494 THR A C 1
ATOM 3945 O O . THR A 1 494 ? -38.540 1.367 45.514 1.00 55.19 494 THR A O 1
ATOM 3948 N N . LEU A 1 495 ? -37.840 -0.697 46.035 1.00 59.22 495 LEU A N 1
ATOM 3949 C CA . LEU A 1 495 ? -38.240 -1.343 44.784 1.00 59.22 495 LEU A CA 1
ATOM 3950 C C . LEU A 1 495 ? -39.383 -2.304 45.140 1.00 59.22 495 LEU A C 1
ATOM 3952 O O . LEU A 1 495 ? -39.152 -3.474 45.399 1.00 59.22 495 LEU A O 1
ATOM 3956 N N . LYS A 1 496 ? -40.609 -1.784 45.301 1.00 53.91 496 LYS A N 1
ATOM 3957 C CA . LYS A 1 496 ? -41.759 -2.570 45.792 1.00 53.91 496 LYS A CA 1
ATOM 3958 C C . LYS A 1 496 ? -42.620 -3.090 44.634 1.00 53.91 496 LYS A C 1
ATOM 3960 O O . LYS A 1 496 ? -43.231 -2.273 43.935 1.00 53.91 496 LYS A O 1
ATOM 3965 N N . PRO A 1 497 ? -42.743 -4.416 44.443 1.00 51.44 497 PRO A N 1
ATOM 3966 C CA . PRO A 1 497 ? -43.783 -4.987 43.599 1.00 51.44 497 PRO A CA 1
ATOM 3967 C C . PRO A 1 497 ? -45.165 -4.578 44.115 1.00 51.44 497 PRO A C 1
ATOM 3969 O O . PRO A 1 497 ? -45.430 -4.645 45.311 1.00 51.44 497 PRO A O 1
ATOM 3972 N N . LYS A 1 498 ? -46.098 -4.212 43.229 1.00 45.16 498 LYS A N 1
ATOM 3973 C CA . LYS A 1 498 ? -47.456 -3.760 43.611 1.00 45.16 498 LYS A CA 1
ATOM 3974 C C . LYS A 1 498 ? -48.273 -4.800 44.416 1.00 45.16 498 LYS A C 1
ATOM 3976 O O . LYS A 1 498 ? -49.367 -4.479 44.870 1.00 45.16 498 LYS A O 1
ATOM 3981 N N . ARG A 1 499 ? -47.796 -6.045 44.541 1.00 48.69 499 ARG A N 1
ATOM 3982 C CA . ARG A 1 499 ? -48.498 -7.180 45.170 1.00 48.69 499 ARG A CA 1
ATOM 3983 C C . ARG A 1 499 ? -47.744 -7.851 46.328 1.00 48.69 499 ARG A C 1
ATOM 3985 O O . ARG A 1 499 ? -48.280 -8.809 46.870 1.00 48.69 499 ARG A O 1
ATOM 3992 N N . GLU A 1 500 ? -46.566 -7.371 46.725 1.00 51.09 500 GLU A N 1
ATOM 3993 C CA . GLU A 1 500 ? -45.827 -7.925 47.873 1.00 51.09 500 GLU A CA 1
ATOM 3994 C C . GLU A 1 500 ? -45.732 -6.888 49.007 1.00 51.09 500 GLU A C 1
ATOM 3996 O O . GLU A 1 500 ? -45.580 -5.689 48.766 1.00 51.09 500 GLU A O 1
ATOM 4001 N N . ALA A 1 501 ? -45.896 -7.348 50.253 1.00 52.09 501 ALA A N 1
ATOM 4002 C CA . ALA A 1 501 ? -45.908 -6.492 51.443 1.00 52.09 501 ALA A CA 1
ATOM 4003 C C . ALA A 1 501 ? -44.496 -6.029 51.856 1.00 52.09 501 ALA A C 1
ATOM 4005 O O . ALA A 1 501 ? -44.340 -4.943 52.425 1.00 52.09 501 ALA A O 1
ATOM 4006 N N . GLU A 1 502 ? -43.473 -6.818 51.520 1.00 57.16 502 GLU A N 1
ATOM 4007 C CA . GLU A 1 502 ? -42.075 -6.604 51.896 1.00 57.16 502 GLU A CA 1
ATOM 4008 C C . GLU A 1 502 ? -41.228 -6.159 50.697 1.00 57.16 502 GLU A C 1
ATOM 4010 O O . GLU A 1 502 ? -41.540 -6.445 49.542 1.00 57.16 502 GLU A O 1
ATOM 4015 N N . ALA A 1 503 ? -40.185 -5.374 50.970 1.00 58.66 503 ALA A N 1
ATOM 4016 C CA . ALA A 1 503 ? -39.254 -4.921 49.946 1.00 58.66 503 ALA A CA 1
ATOM 4017 C C . ALA A 1 503 ? -38.187 -6.008 49.693 1.00 58.66 503 ALA A C 1
ATOM 4019 O O . ALA A 1 503 ? -37.738 -6.622 50.657 1.00 58.66 503 ALA A O 1
ATOM 4020 N N . PRO A 1 504 ? -37.752 -6.224 48.440 1.00 65.00 504 PRO A N 1
ATOM 4021 C CA . PRO A 1 504 ? -36.711 -7.193 48.116 1.00 65.00 504 PRO A CA 1
ATOM 4022 C C . PRO A 1 504 ? -35.370 -6.788 48.736 1.00 65.00 504 PRO A C 1
ATOM 4024 O O . PRO A 1 504 ? -35.035 -5.596 48.787 1.00 65.00 504 PRO A O 1
ATOM 4027 N N . LYS A 1 505 ? -34.586 -7.784 49.159 1.00 66.06 505 LYS A N 1
ATOM 4028 C CA . LYS A 1 505 ? -33.296 -7.623 49.854 1.00 66.06 505 LYS A CA 1
ATOM 4029 C C . LYS A 1 505 ? -32.242 -6.926 49.002 1.00 66.06 505 LYS A C 1
ATOM 4031 O O . LYS A 1 505 ? -31.331 -6.295 49.529 1.00 66.06 505 LYS A O 1
ATOM 4036 N N . ILE A 1 506 ? -32.388 -6.974 47.677 1.00 63.66 506 ILE A N 1
ATOM 4037 C CA . ILE A 1 506 ? -31.501 -6.284 46.728 1.00 63.66 506 ILE A CA 1
ATOM 4038 C C . ILE A 1 506 ? -31.431 -4.760 46.957 1.00 63.66 506 ILE A C 1
ATOM 4040 O O . ILE A 1 506 ? -30.458 -4.119 46.574 1.00 63.66 506 ILE A O 1
ATOM 4044 N N . ASN A 1 507 ? -32.436 -4.179 47.623 1.00 65.88 507 ASN A N 1
ATOM 4045 C CA . ASN A 1 507 ? -32.490 -2.752 47.956 1.00 65.88 507 ASN A CA 1
ATOM 4046 C C . ASN A 1 507 ? -31.446 -2.320 48.999 1.00 65.88 507 ASN A C 1
ATOM 4048 O O . ASN A 1 507 ? -31.144 -1.134 49.105 1.00 65.88 507 ASN A O 1
ATOM 4052 N N . GLU A 1 508 ? -30.895 -3.264 49.763 1.00 69.00 508 GLU A N 1
ATOM 4053 C CA . GLU A 1 508 ? -29.909 -3.005 50.820 1.00 69.00 508 GLU A CA 1
ATOM 4054 C C . GLU A 1 508 ? -28.460 -3.009 50.297 1.00 69.00 508 GLU A C 1
ATOM 4056 O O . GLU A 1 508 ? -27.521 -2.829 51.069 1.00 69.00 508 GLU A O 1
ATOM 4061 N N . GLN A 1 509 ? -28.258 -3.211 48.989 1.00 69.56 509 GLN A N 1
ATOM 4062 C CA . GLN A 1 509 ? -26.935 -3.352 48.378 1.00 69.56 509 GLN A CA 1
ATOM 4063 C C . GLN A 1 509 ? -26.462 -2.090 47.655 1.00 69.56 509 GLN A C 1
ATOM 4065 O O . GLN A 1 509 ? -27.261 -1.333 47.093 1.00 69.56 509 GLN A O 1
ATOM 4070 N N . ASP A 1 510 ? -25.134 -1.928 47.584 1.00 73.06 510 ASP A N 1
ATOM 4071 C CA . ASP A 1 510 ? -24.483 -0.925 46.737 1.00 73.06 510 ASP A CA 1
ATOM 4072 C C . ASP A 1 510 ? -25.009 -1.043 45.303 1.00 73.06 510 ASP A C 1
ATOM 4074 O O . ASP A 1 510 ? -24.900 -2.092 44.654 1.00 73.06 510 ASP A O 1
ATOM 4078 N N . SER A 1 511 ? -25.595 0.046 44.821 1.00 77.56 511 SER A N 1
ATOM 4079 C CA . SER A 1 511 ? -26.288 0.087 43.543 1.00 77.56 511 SER A CA 1
ATOM 4080 C C . SER A 1 511 ? -25.833 1.301 42.749 1.00 77.56 511 SER A C 1
ATOM 4082 O O . SER A 1 511 ? -25.634 2.387 43.294 1.00 77.56 511 SER A O 1
ATOM 4084 N N . TYR A 1 512 ? -25.692 1.126 41.440 1.00 80.81 512 TYR A N 1
ATOM 4085 C CA . TYR A 1 512 ? -25.250 2.184 40.540 1.00 80.81 512 TYR A CA 1
ATOM 4086 C C . TYR A 1 512 ? -26.173 2.295 39.339 1.00 80.81 512 TYR A C 1
ATOM 4088 O O . TYR A 1 512 ? -26.667 1.305 38.804 1.00 80.81 512 TYR A O 1
ATOM 4096 N N . LEU A 1 513 ? -26.387 3.524 38.892 1.00 79.50 513 LEU A N 1
ATOM 4097 C CA . LEU A 1 513 ? -27.173 3.842 37.713 1.00 79.50 513 LEU A CA 1
ATOM 4098 C C . LEU A 1 513 ? -26.249 4.268 36.577 1.00 79.50 513 LEU A C 1
ATOM 4100 O O . LEU A 1 513 ? -25.473 5.204 36.738 1.00 79.50 513 LEU A O 1
ATOM 4104 N N . GLN A 1 514 ? -26.362 3.626 35.419 1.00 83.75 514 GLN A N 1
ATOM 4105 C CA . GLN A 1 514 ? -25.609 3.980 34.222 1.00 83.75 514 GLN A CA 1
ATOM 4106 C C . GLN A 1 514 ? -26.554 4.284 33.058 1.00 83.75 514 GLN A C 1
ATOM 4108 O O . GLN A 1 514 ? -27.509 3.553 32.801 1.00 83.75 514 GLN A O 1
ATOM 4113 N N . PHE A 1 515 ? -26.282 5.364 32.330 1.00 82.12 515 PHE A N 1
ATOM 4114 C CA . PHE A 1 515 ? -27.078 5.780 31.176 1.00 82.12 515 PHE A CA 1
ATOM 4115 C C . PHE A 1 515 ? -26.311 5.549 29.882 1.00 82.12 515 PHE A C 1
ATOM 4117 O O . PHE A 1 515 ? -25.138 5.905 29.773 1.00 82.12 515 PHE A O 1
ATOM 4124 N N . TRP A 1 516 ? -26.978 4.950 28.899 1.00 84.94 516 TRP A N 1
ATOM 4125 C CA . TRP A 1 516 ? -26.407 4.661 27.591 1.00 84.94 516 TRP A CA 1
ATOM 4126 C C . TRP A 1 516 ? -27.177 5.435 26.519 1.00 84.94 516 TRP A C 1
ATOM 4128 O O . TRP A 1 516 ? -28.403 5.323 26.380 1.00 84.94 516 TRP A O 1
ATOM 4138 N N . ALA A 1 517 ? -26.445 6.223 25.741 1.00 80.19 517 ALA A N 1
ATOM 4139 C CA . ALA A 1 517 ? -26.974 6.977 24.619 1.00 80.19 517 ALA A CA 1
ATOM 4140 C C . ALA A 1 517 ? -26.741 6.224 23.298 1.00 80.19 517 ALA A C 1
ATOM 4142 O O . ALA A 1 517 ? -25.761 5.478 23.166 1.00 80.19 517 ALA A O 1
ATOM 4143 N N . PRO A 1 518 ? -27.629 6.394 22.303 1.00 76.75 518 PRO A N 1
ATOM 4144 C CA . PRO A 1 518 ? -27.363 5.913 20.956 1.00 76.75 518 PRO A CA 1
ATOM 4145 C C . PRO A 1 518 ? -26.111 6.611 20.417 1.00 76.75 518 PRO A C 1
ATOM 4147 O O . PRO A 1 518 ? -26.047 7.839 20.363 1.00 76.75 518 PRO A O 1
ATOM 4150 N N . ASP A 1 519 ? -25.114 5.828 20.016 1.00 75.88 519 ASP A N 1
ATOM 4151 C CA . ASP A 1 519 ? -23.965 6.345 19.284 1.00 75.88 519 ASP A CA 1
ATOM 4152 C C . ASP A 1 519 ? -23.507 5.328 18.243 1.00 75.88 519 ASP A C 1
ATOM 4154 O O . ASP A 1 519 ? -23.577 4.120 18.457 1.00 75.88 519 ASP A O 1
ATOM 4158 N N . LYS A 1 520 ? -23.050 5.822 17.093 1.00 70.88 520 LYS A N 1
ATOM 4159 C CA . LYS A 1 520 ? -22.455 4.956 16.074 1.00 70.88 520 LYS A CA 1
ATOM 4160 C C . LYS A 1 520 ? -21.034 4.592 16.514 1.00 70.88 520 LYS A C 1
ATOM 4162 O O . LYS A 1 520 ? -20.326 5.484 17.001 1.00 70.88 520 LYS A O 1
ATOM 4167 N N . PRO A 1 521 ? -20.585 3.341 16.288 1.00 73.81 521 PRO A N 1
ATOM 4168 C CA . PRO A 1 521 ? -19.199 2.971 16.536 1.00 73.81 521 PRO A CA 1
ATOM 4169 C C . PRO A 1 521 ? -18.267 3.917 15.785 1.00 73.81 521 PRO A C 1
ATOM 4171 O O . PRO A 1 521 ? -18.538 4.297 14.640 1.00 73.81 521 PRO A O 1
ATOM 4174 N N . LYS A 1 522 ? -17.175 4.310 16.435 1.00 81.88 522 LYS A N 1
ATOM 4175 C CA . LYS A 1 522 ? -16.136 5.100 15.781 1.00 81.88 522 LYS A CA 1
ATOM 4176 C C . LYS A 1 522 ? -15.229 4.134 15.039 1.00 81.88 522 LYS A C 1
ATOM 4178 O O . LYS A 1 522 ? -14.707 3.195 15.634 1.00 81.88 522 LYS A O 1
ATOM 4183 N N . TYR A 1 523 ? -15.077 4.360 13.744 1.00 80.25 523 TYR A N 1
ATOM 4184 C CA . TYR A 1 523 ? -14.213 3.558 12.892 1.00 80.25 523 TYR A CA 1
ATOM 4185 C C . TYR A 1 523 ? -12.971 4.363 12.537 1.00 80.25 523 TYR A C 1
ATOM 4187 O O . TYR A 1 523 ? -13.071 5.563 12.287 1.00 80.25 523 TYR A O 1
ATOM 4195 N N . VAL A 1 524 ? -11.819 3.701 12.517 1.00 76.25 524 VAL A N 1
ATOM 4196 C CA . VAL A 1 524 ? -10.568 4.297 12.035 1.00 76.25 524 VAL A CA 1
ATOM 4197 C C . VAL A 1 524 ? -10.597 4.301 10.501 1.00 76.25 524 VAL A C 1
ATOM 4199 O O . VAL A 1 524 ? -10.936 3.281 9.898 1.00 76.25 524 VAL A O 1
ATOM 4202 N N . GLY A 1 525 ? -10.255 5.430 9.875 1.00 61.69 525 GLY A N 1
ATOM 4203 C CA . GLY A 1 525 ? -10.273 5.613 8.415 1.00 61.69 525 GLY A CA 1
ATOM 4204 C C . GLY A 1 525 ? -11.508 6.365 7.884 1.00 61.69 525 GLY A C 1
ATOM 4205 O O . GLY A 1 525 ? -12.418 6.687 8.654 1.00 61.69 525 GLY A O 1
ATOM 4206 N N . PRO A 1 526 ? -11.550 6.693 6.578 1.00 35.53 526 PRO A N 1
ATOM 4207 C CA . PRO A 1 526 ? -12.610 7.520 6.015 1.00 35.53 526 PRO A CA 1
ATOM 4208 C C . PRO A 1 526 ? -13.982 6.830 6.089 1.00 35.53 526 PRO A C 1
ATOM 4210 O O . PRO A 1 526 ? -14.120 5.608 5.980 1.00 35.53 526 PRO A O 1
ATOM 4213 N N . LEU A 1 527 ? -15.016 7.644 6.311 1.00 30.61 527 LEU A N 1
ATOM 4214 C CA . LEU A 1 527 ? -16.420 7.236 6.264 1.00 30.61 527 LEU A CA 1
ATOM 4215 C C . LEU A 1 527 ? -16.731 6.581 4.904 1.00 30.61 527 LEU A C 1
ATOM 4217 O O . LEU A 1 527 ? -16.207 6.996 3.878 1.00 30.61 527 LEU A O 1
ATOM 4221 N N . SER A 1 528 ? -17.577 5.547 4.927 1.00 27.39 528 SER A N 1
ATOM 4222 C CA . SER A 1 528 ? -17.972 4.733 3.765 1.00 27.39 528 SER A CA 1
ATOM 4223 C C . SER A 1 528 ? -18.367 5.581 2.534 1.00 27.39 528 SER A C 1
ATOM 4225 O O . SER A 1 528 ? -18.930 6.659 2.728 1.00 27.39 528 SER A O 1
ATOM 4227 N N . PRO A 1 529 ? -18.201 5.080 1.290 1.00 27.78 529 PRO A N 1
ATOM 4228 C CA . PRO A 1 529 ? -18.403 5.833 0.040 1.00 27.78 529 PRO A CA 1
ATOM 4229 C C . PRO A 1 529 ? -19.864 6.178 -0.288 1.00 27.78 529 PRO A C 1
ATOM 4231 O O . PRO A 1 529 ? -20.141 6.771 -1.330 1.00 27.78 529 PRO A O 1
ATOM 4234 N N . ASP A 1 530 ? -20.818 5.833 0.577 1.00 27.50 530 ASP A N 1
ATOM 4235 C CA . ASP A 1 530 ? -22.212 6.216 0.385 1.00 27.50 530 ASP A CA 1
ATOM 4236 C C . ASP A 1 530 ? -22.384 7.686 0.767 1.00 27.50 530 ASP A C 1
ATOM 4238 O O . ASP A 1 530 ? -22.712 8.037 1.903 1.00 27.50 530 ASP A O 1
ATOM 4242 N N . GLY A 1 531 ? -22.148 8.547 -0.224 1.00 30.12 531 GLY A N 1
ATOM 4243 C CA . GLY A 1 531 ? -22.400 9.982 -0.229 1.00 30.12 531 GLY A CA 1
ATOM 4244 C C . GLY A 1 531 ? -23.864 10.339 0.029 1.00 30.12 531 GLY A C 1
ATOM 4245 O O . GLY A 1 531 ? -24.563 10.864 -0.834 1.00 30.12 531 GLY A O 1
ATOM 4246 N N . LYS A 1 532 ? -24.328 10.118 1.256 1.00 25.44 532 LYS A N 1
ATOM 4247 C CA . LYS A 1 532 ? -25.487 10.792 1.825 1.00 25.44 532 LYS A CA 1
ATOM 4248 C C . LYS A 1 532 ? -25.032 11.487 3.093 1.00 25.44 532 LYS A C 1
ATOM 4250 O O . LYS A 1 532 ? -25.039 10.924 4.183 1.00 25.44 532 LYS A O 1
ATOM 4255 N N . SER A 1 533 ? -24.671 12.761 2.932 1.00 25.98 533 SER A N 1
ATOM 4256 C CA . SER A 1 533 ? -24.860 13.720 4.013 1.00 25.98 533 SER A CA 1
ATOM 4257 C C . SER A 1 533 ? -26.276 13.517 4.543 1.00 25.98 533 SER A C 1
ATOM 4259 O O . SER A 1 533 ? -27.221 13.552 3.746 1.00 25.98 533 SER A O 1
ATOM 4261 N N . ASP A 1 534 ? -26.428 13.313 5.845 1.00 24.64 534 ASP A N 1
ATOM 4262 C CA . ASP A 1 534 ? -27.730 13.321 6.499 1.00 24.64 534 ASP A CA 1
ATOM 4263 C C . ASP A 1 534 ? -28.260 14.768 6.463 1.00 24.64 534 ASP A C 1
ATOM 4265 O O . ASP A 1 534 ? -28.151 15.554 7.403 1.00 24.64 534 ASP A O 1
ATOM 4269 N N . ARG A 1 535 ? -28.730 15.184 5.280 1.00 27.27 535 ARG A N 1
ATOM 4270 C CA . ARG A 1 535 ? -29.490 16.409 5.057 1.00 27.27 535 ARG A CA 1
ATOM 4271 C C . ARG A 1 535 ? -30.928 16.109 5.449 1.00 27.27 535 ARG A C 1
ATOM 4273 O O . ARG A 1 535 ? -31.808 16.007 4.603 1.00 27.27 535 ARG A O 1
ATOM 4280 N N . THR A 1 536 ? -31.176 16.073 6.746 1.00 25.64 536 THR A N 1
ATOM 4281 C CA . THR A 1 536 ? -32.474 16.473 7.284 1.00 25.64 536 THR A CA 1
ATOM 4282 C C . THR A 1 536 ? -32.244 17.609 8.264 1.00 25.64 536 THR A C 1
ATOM 4284 O O . THR A 1 536 ? -32.137 17.410 9.469 1.00 25.64 536 THR A O 1
ATOM 4287 N N . LYS A 1 537 ? -32.161 18.833 7.725 1.00 25.41 537 LYS A N 1
ATOM 4288 C CA . LYS A 1 537 ? -32.537 20.030 8.484 1.00 25.41 537 LYS A CA 1
ATOM 4289 C C . LYS A 1 537 ? -34.045 19.956 8.747 1.00 25.41 537 LYS A C 1
ATOM 4291 O O . LYS A 1 537 ? -34.796 19.800 7.783 1.00 25.41 537 LYS A O 1
ATOM 4296 N N . PRO A 1 538 ? -34.503 20.257 9.966 1.00 24.80 538 PRO A N 1
ATOM 4297 C CA . PRO A 1 538 ? -35.634 21.148 10.135 1.00 24.80 538 PRO A CA 1
ATOM 4298 C C . PRO A 1 538 ? -35.104 22.568 10.343 1.00 24.80 538 PRO A C 1
ATOM 4300 O O . PRO A 1 538 ? -34.113 22.798 11.031 1.00 24.80 538 PRO A O 1
ATOM 4303 N N . ARG A 1 539 ? -35.753 23.517 9.672 1.00 24.59 539 ARG A N 1
ATOM 4304 C CA . ARG A 1 539 ? -35.535 24.964 9.772 1.00 24.59 539 ARG A CA 1
ATOM 4305 C C . ARG A 1 539 ? -35.650 25.459 11.223 1.00 24.59 539 ARG A C 1
ATOM 4307 O O . ARG A 1 539 ? -36.584 25.070 11.913 1.00 24.59 539 ARG A O 1
ATOM 4314 N N . GLY A 1 540 ? -34.790 26.408 11.599 1.00 23.83 540 GLY A N 1
ATOM 4315 C CA . GLY A 1 540 ? -34.942 27.247 12.795 1.00 23.83 540 GLY A CA 1
ATOM 4316 C C . GLY A 1 540 ? -33.649 27.983 13.167 1.00 23.83 540 GLY A C 1
ATOM 4317 O O . GLY A 1 540 ? -32.794 27.391 13.800 1.00 23.83 540 GLY A O 1
ATOM 4318 N N . SER A 1 541 ? -33.520 29.219 12.673 1.00 22.77 541 SER A N 1
ATOM 4319 C CA . SER A 1 541 ? -32.569 30.320 12.965 1.00 22.77 541 SER A CA 1
ATOM 4320 C C . SER A 1 541 ? -31.264 30.087 13.761 1.00 22.77 541 SER A C 1
ATOM 4322 O O . SER A 1 541 ? -31.276 29.807 14.953 1.00 22.77 541 SER A O 1
ATOM 4324 N N . ILE A 1 542 ? -30.151 30.343 13.060 1.00 25.52 542 ILE A N 1
ATOM 4325 C CA . ILE A 1 542 ? -29.043 31.277 13.375 1.00 25.52 542 ILE A CA 1
ATOM 4326 C C . ILE A 1 542 ? -29.028 31.860 14.807 1.00 25.52 542 ILE A C 1
ATOM 4328 O O . ILE A 1 542 ? -29.950 32.587 15.156 1.00 25.52 542 ILE A O 1
ATOM 4332 N N . ASP A 1 543 ? -27.937 31.646 15.559 1.00 22.62 543 ASP A N 1
ATOM 4333 C CA . ASP A 1 543 ? -26.998 32.740 15.868 1.00 22.62 543 ASP A CA 1
ATOM 4334 C C . ASP A 1 543 ? -25.618 32.277 16.370 1.00 22.62 543 ASP A C 1
ATOM 4336 O O . ASP A 1 543 ? -25.421 31.170 16.868 1.00 22.62 543 ASP A O 1
ATOM 4340 N N . SER A 1 544 ? -24.652 33.154 16.118 1.00 26.09 544 SER A N 1
ATOM 4341 C CA . SER A 1 544 ? -23.199 33.039 16.247 1.00 26.09 544 SER A CA 1
ATOM 4342 C C . SER A 1 544 ? -22.631 33.311 17.651 1.00 26.09 544 SER A C 1
ATOM 4344 O O . SER A 1 544 ? -23.266 33.977 18.459 1.00 26.09 544 SER A O 1
ATOM 4346 N N . SER A 1 545 ? -21.348 32.949 17.820 1.00 24.06 545 SER A N 1
ATOM 4347 C CA . SER A 1 545 ? -20.318 33.511 18.731 1.00 24.06 545 SER A CA 1
ATOM 4348 C C . SER A 1 545 ? -19.893 32.698 19.977 1.00 24.06 545 SER A C 1
ATOM 4350 O O . SER A 1 545 ? -20.635 32.483 20.924 1.00 24.06 545 SER A O 1
ATOM 4352 N N . SER A 1 546 ? -18.648 32.209 19.879 1.00 25.23 546 SER A N 1
ATOM 4353 C CA . SER A 1 546 ? -17.512 32.260 20.821 1.00 25.23 546 SER A CA 1
ATOM 4354 C C . SER A 1 546 ? -17.675 32.220 22.354 1.00 25.23 546 SER A C 1
ATOM 4356 O O . SER A 1 546 ? -18.387 33.015 22.953 1.00 25.23 546 SER A O 1
ATOM 4358 N N . THR A 1 547 ? -16.721 31.475 22.942 1.00 24.47 547 THR A N 1
ATOM 4359 C CA . THR A 1 547 ? -15.957 31.735 24.188 1.00 24.47 547 THR A CA 1
ATOM 4360 C C . THR A 1 547 ? -16.623 31.574 25.555 1.00 24.47 547 THR A C 1
ATOM 4362 O O . THR A 1 547 ? -17.649 32.169 25.843 1.00 24.47 547 THR A O 1
ATOM 4365 N N . GLY A 1 548 ? -15.881 30.913 26.453 1.00 21.31 548 GLY A N 1
ATOM 4366 C CA . GLY A 1 548 ? -15.824 31.294 27.865 1.00 21.31 548 GLY A CA 1
ATOM 4367 C C . GLY A 1 548 ? -16.465 30.315 28.841 1.00 21.31 548 GLY A C 1
ATOM 4368 O O . GLY A 1 548 ? -17.679 30.172 28.897 1.00 21.31 548 GLY A O 1
ATOM 4369 N N . LEU A 1 549 ? -15.619 29.706 29.674 1.00 33.16 549 LEU A N 1
ATOM 4370 C CA . LEU A 1 549 ? -15.986 29.226 31.004 1.00 33.16 549 LEU A CA 1
ATOM 4371 C C . LEU A 1 549 ? -16.722 30.340 31.767 1.00 33.16 549 LEU A C 1
ATOM 4373 O O . LEU A 1 549 ? -16.167 31.419 31.962 1.00 33.16 549 LEU A O 1
ATOM 4377 N N . SER A 1 550 ? -17.941 30.066 32.227 1.00 21.53 550 SER A N 1
ATOM 4378 C CA . SER A 1 550 ? -18.587 30.820 33.301 1.00 21.53 550 SER A CA 1
ATOM 4379 C C . SER A 1 550 ? -19.643 29.951 33.982 1.00 21.53 550 SER A C 1
ATOM 4381 O O . SER A 1 550 ? -20.506 29.347 33.344 1.00 21.53 550 SER A O 1
ATOM 4383 N N . GLU A 1 551 ? -19.519 29.873 35.301 1.00 31.83 551 GLU A N 1
ATOM 4384 C CA . GLU A 1 551 ? -20.484 29.317 36.235 1.00 31.83 551 GLU A CA 1
ATOM 4385 C C . GLU A 1 551 ? -21.828 30.059 36.136 1.00 31.83 551 GLU A C 1
ATOM 4387 O O . GLU A 1 551 ? -21.893 31.252 36.406 1.00 31.83 551 GLU A O 1
ATOM 4392 N N . HIS A 1 552 ? -22.910 29.355 35.788 1.00 23.45 552 HIS A N 1
ATOM 4393 C CA . HIS A 1 552 ? -24.197 29.406 36.499 1.00 23.45 552 HIS A CA 1
ATOM 4394 C C . HIS A 1 552 ? -25.270 28.545 35.807 1.00 23.45 552 HIS A C 1
ATOM 4396 O O . HIS A 1 552 ? -25.604 28.721 34.644 1.00 23.45 552 HIS A O 1
ATOM 4402 N N . ASN A 1 553 ? -25.866 27.654 36.606 1.00 25.97 553 ASN A N 1
ATOM 4403 C CA . ASN A 1 553 ? -27.247 27.166 36.548 1.00 25.97 553 ASN A CA 1
ATOM 4404 C C . ASN A 1 553 ? -27.862 26.753 35.191 1.00 25.97 553 ASN A C 1
ATOM 4406 O O . ASN A 1 553 ? -28.492 27.537 34.493 1.00 25.97 553 ASN A O 1
ATOM 4410 N N . GLY A 1 554 ? -27.939 25.431 35.007 1.00 28.08 554 GLY A N 1
ATOM 4411 C CA . GLY A 1 554 ? -29.200 24.783 34.639 1.00 28.08 554 GLY A CA 1
ATOM 4412 C C . GLY A 1 554 ? -29.577 24.782 33.160 1.00 28.08 554 GLY A C 1
ATOM 4413 O O . GLY A 1 554 ? -30.564 25.405 32.794 1.00 28.08 554 GLY A O 1
ATOM 4414 N N . ARG A 1 555 ? -28.879 23.976 32.351 1.00 28.89 555 ARG A N 1
ATOM 4415 C CA . ARG A 1 555 ? -29.423 23.224 31.197 1.00 28.89 555 ARG A CA 1
ATOM 4416 C C . ARG A 1 555 ? -28.295 22.405 30.565 1.00 28.89 555 ARG A C 1
ATOM 4418 O O . ARG A 1 555 ? -27.457 22.949 29.863 1.00 28.89 555 ARG A O 1
ATOM 4425 N N . ALA A 1 556 ? -28.280 21.098 30.802 1.00 27.08 556 ALA A N 1
ATOM 4426 C CA . ALA A 1 556 ? -27.422 20.171 30.070 1.00 27.08 556 ALA A CA 1
ATOM 4427 C C . ALA A 1 556 ? -28.151 18.832 29.920 1.00 27.08 556 ALA A C 1
ATOM 4429 O O . ALA A 1 556 ? -28.360 18.157 30.922 1.00 27.08 556 ALA A O 1
ATOM 4430 N N . LEU A 1 557 ? -28.590 18.508 28.695 1.00 28.48 557 LEU A N 1
ATOM 4431 C CA . LEU A 1 557 ? -28.836 17.159 28.146 1.00 28.48 557 LEU A CA 1
ATOM 4432 C C . LEU A 1 557 ? -29.522 17.302 26.769 1.00 28.48 557 LEU A C 1
ATOM 4434 O O . LEU A 1 557 ? -30.735 17.164 26.651 1.00 28.48 557 LEU A O 1
ATOM 4438 N N . GLU A 1 558 ? -28.756 17.598 25.714 1.00 33.97 558 GLU A N 1
ATOM 4439 C CA . GLU A 1 558 ? -29.279 17.728 24.335 1.00 33.97 558 GLU A CA 1
ATOM 4440 C C . GLU A 1 558 ? -29.200 16.439 23.488 1.00 33.97 558 GLU A C 1
ATOM 4442 O O . GLU A 1 558 ? -29.384 16.468 22.273 1.00 33.97 558 GLU A O 1
ATOM 4447 N N . LYS A 1 559 ? -29.025 15.261 24.102 1.00 42.12 559 LYS A N 1
ATOM 4448 C CA . LYS A 1 559 ? -29.351 13.977 23.452 1.00 42.12 559 LYS A CA 1
ATOM 4449 C C . LYS A 1 559 ? -30.157 13.093 24.408 1.00 42.12 559 LYS A C 1
ATOM 4451 O O . LYS A 1 559 ? -29.687 12.850 25.520 1.00 42.12 559 LYS A O 1
ATOM 4456 N N . PRO A 1 560 ? -31.351 12.604 24.022 1.00 56.00 560 PRO A N 1
ATOM 4457 C CA . PRO A 1 560 ? -32.119 11.709 24.876 1.00 56.00 560 PRO A CA 1
ATOM 4458 C C . PRO A 1 560 ? -31.397 10.359 24.981 1.00 56.00 560 PRO A C 1
ATOM 4460 O O . PRO A 1 560 ? -31.083 9.726 23.975 1.00 56.00 560 PRO A O 1
ATOM 4463 N N . PHE A 1 561 ? -31.115 9.920 26.205 1.00 62.78 561 PHE A N 1
ATOM 4464 C CA . PHE A 1 561 ? -30.636 8.567 26.481 1.00 62.78 561 PHE A CA 1
ATOM 4465 C C . PHE A 1 561 ? -31.753 7.554 26.179 1.00 62.78 561 PHE A C 1
ATOM 4467 O O . PHE A 1 561 ? -32.922 7.779 26.494 1.00 62.78 561 PHE A O 1
ATOM 4474 N N . GLU A 1 562 ? -31.395 6.432 25.555 1.00 70.00 562 GLU A N 1
ATOM 4475 C CA . GLU A 1 562 ? -32.351 5.388 25.154 1.00 70.00 562 GLU A CA 1
ATOM 4476 C C . GLU A 1 562 ? -32.340 4.195 26.103 1.00 70.00 562 GLU A C 1
ATOM 4478 O O . GLU A 1 562 ? -33.265 3.384 26.095 1.00 70.00 562 GLU A O 1
ATOM 4483 N N . THR A 1 563 ? -31.268 4.026 26.877 1.00 75.81 563 THR A N 1
ATOM 4484 C CA . THR A 1 563 ? -31.100 2.871 27.753 1.00 75.81 563 THR A CA 1
ATOM 4485 C C . THR A 1 563 ? -30.598 3.306 29.122 1.00 75.81 563 THR A C 1
ATOM 4487 O O . THR A 1 563 ? -29.672 4.104 29.242 1.00 75.81 563 THR A O 1
ATOM 4490 N N . MET A 1 564 ? -31.242 2.780 30.157 1.00 77.25 564 MET A N 1
ATOM 4491 C CA . MET A 1 564 ? -30.884 2.964 31.557 1.00 77.25 564 MET A CA 1
ATOM 4492 C C . MET A 1 564 ? -30.539 1.596 32.135 1.00 77.25 564 MET A C 1
ATOM 4494 O O . MET A 1 564 ? -31.305 0.649 31.966 1.00 77.25 564 MET A O 1
ATOM 4498 N N . VAL A 1 565 ? -29.396 1.490 32.799 1.00 78.25 565 VAL A N 1
ATOM 4499 C CA . VAL A 1 565 ? -28.894 0.247 33.383 1.00 78.25 565 VAL A CA 1
ATOM 4500 C C . VAL A 1 565 ? -28.723 0.446 34.878 1.00 78.25 565 VAL A C 1
ATOM 4502 O O . VAL A 1 565 ? -27.991 1.335 35.303 1.00 78.25 565 VAL A O 1
ATOM 4505 N N . ILE A 1 566 ? -29.401 -0.373 35.674 1.00 76.69 566 ILE A N 1
ATOM 4506 C CA . ILE A 1 566 ? -29.184 -0.441 37.120 1.00 76.69 566 ILE A CA 1
ATOM 4507 C C . ILE A 1 566 ? -28.254 -1.615 37.385 1.00 76.69 566 ILE A C 1
ATOM 4509 O O . ILE A 1 566 ? -28.563 -2.745 37.010 1.00 76.69 566 ILE A O 1
ATOM 4513 N N . LEU A 1 567 ? -27.113 -1.327 37.996 1.00 79.50 567 LEU A N 1
ATOM 4514 C CA . LEU A 1 567 ? -26.072 -2.276 38.348 1.00 79.50 567 LEU A CA 1
ATOM 4515 C C . LEU A 1 567 ? -26.145 -2.541 39.846 1.00 79.50 567 LEU A C 1
ATOM 4517 O O . LEU A 1 567 ? -26.142 -1.605 40.642 1.00 79.50 567 LEU A O 1
ATOM 4521 N N . PHE A 1 568 ? -26.162 -3.816 40.209 1.00 75.06 568 PHE A N 1
ATOM 4522 C CA . PHE A 1 568 ? -26.195 -4.272 41.590 1.00 75.06 568 PHE A CA 1
ATOM 4523 C C . PHE A 1 568 ? -24.947 -5.098 41.873 1.00 75.06 568 PHE A C 1
ATOM 4525 O O . PHE A 1 568 ? -24.517 -5.905 41.040 1.00 75.06 568 PHE A O 1
ATOM 4532 N N . LYS A 1 569 ? -24.362 -4.917 43.054 1.00 71.38 569 LYS A N 1
ATOM 4533 C CA . LYS A 1 569 ? -23.194 -5.695 43.460 1.00 71.38 569 LYS A CA 1
ATOM 4534 C C . LYS A 1 569 ? -23.567 -7.182 43.508 1.00 71.38 569 LYS A C 1
ATOM 4536 O O . LYS A 1 569 ? -24.505 -7.553 44.195 1.00 71.38 569 LYS A O 1
ATOM 4541 N N . HIS A 1 570 ? -22.858 -8.039 42.772 1.00 66.81 570 HIS A N 1
ATOM 4542 C CA . HIS A 1 570 ? -23.120 -9.490 42.675 1.00 66.81 570 HIS A CA 1
ATOM 4543 C C . HIS A 1 570 ? -24.462 -9.924 42.031 1.00 66.81 570 HIS A C 1
ATOM 4545 O O . HIS A 1 570 ? -24.760 -11.116 42.043 1.00 66.81 570 HIS A O 1
ATOM 4551 N N . HIS A 1 571 ? -25.244 -9.019 41.422 1.00 66.38 571 HIS A N 1
ATOM 4552 C CA . HIS A 1 571 ? -26.609 -9.310 40.937 1.00 66.38 571 HIS A CA 1
ATOM 4553 C C . HIS A 1 571 ? -26.890 -8.755 39.536 1.00 66.38 571 HIS A C 1
ATOM 4555 O O . HIS A 1 571 ? -26.305 -7.746 39.138 1.00 66.38 571 HIS A O 1
ATOM 4561 N N . ARG A 1 572 ? -27.768 -9.435 38.766 1.00 62.09 572 ARG A N 1
ATOM 4562 C CA . ARG A 1 572 ? -28.037 -9.140 37.336 1.00 62.09 572 ARG A CA 1
ATOM 4563 C C . ARG A 1 572 ? -28.392 -7.669 37.109 1.00 62.09 572 ARG A C 1
ATOM 4565 O O . ARG A 1 572 ? -29.237 -7.162 37.847 1.00 62.09 572 ARG A O 1
ATOM 4572 N N . PRO A 1 573 ? -27.834 -6.986 36.082 1.00 70.31 573 PRO A N 1
ATOM 4573 C CA . PRO A 1 573 ? -28.252 -5.637 35.777 1.00 70.31 573 PRO A CA 1
ATOM 4574 C C . PRO A 1 573 ? -29.711 -5.644 35.359 1.00 70.31 573 PRO A C 1
ATOM 4576 O O . PRO A 1 573 ? -30.182 -6.565 34.684 1.00 70.31 573 PRO A O 1
ATOM 4579 N N . LEU A 1 574 ? -30.407 -4.566 35.682 1.00 66.44 574 LEU A N 1
ATOM 4580 C CA . LEU A 1 574 ? -31.703 -4.283 35.088 1.00 66.44 574 LEU A CA 1
ATOM 4581 C C . LEU A 1 574 ? -31.496 -3.284 33.957 1.00 66.44 574 LEU A C 1
ATOM 4583 O O . LEU A 1 574 ? -31.115 -2.140 34.202 1.00 66.44 574 LEU A O 1
ATOM 4587 N N . VAL A 1 575 ? -31.731 -3.721 32.718 1.00 68.69 575 VAL A N 1
ATOM 4588 C CA . VAL A 1 575 ? -31.625 -2.868 31.530 1.00 68.69 575 VAL A CA 1
ATOM 4589 C C . VAL A 1 575 ? -33.019 -2.454 31.087 1.00 68.69 575 VAL A C 1
ATOM 4591 O O . VAL A 1 575 ? -33.858 -3.291 30.749 1.00 68.69 575 VAL A O 1
ATOM 4594 N N . PHE A 1 576 ? -33.245 -1.147 31.050 1.00 67.19 576 PHE A N 1
ATOM 4595 C CA . PHE A 1 576 ? -34.490 -0.525 30.628 1.00 67.19 576 PHE A CA 1
ATOM 4596 C C . PHE A 1 576 ? -34.271 0.203 29.306 1.00 67.19 576 PHE A C 1
ATOM 4598 O O . PHE A 1 576 ? -33.445 1.111 29.230 1.00 67.19 576 PHE A O 1
ATOM 4605 N N . THR A 1 577 ? -35.039 -0.150 28.275 1.00 65.56 577 THR A N 1
ATOM 4606 C CA . THR A 1 577 ? -35.121 0.653 27.047 1.00 65.56 577 THR A CA 1
ATOM 4607 C C . THR A 1 577 ? -36.243 1.681 27.172 1.00 65.56 577 THR A C 1
ATOM 4609 O O . THR A 1 577 ? -37.398 1.323 27.405 1.00 65.56 577 THR A O 1
ATOM 4612 N N . LEU A 1 578 ? -35.911 2.958 27.000 1.00 64.69 578 LEU A N 1
ATOM 4613 C CA . LEU A 1 578 ? -36.821 4.091 27.142 1.00 64.69 578 LEU A CA 1
ATOM 4614 C C . LEU A 1 578 ? -37.301 4.542 25.753 1.00 64.69 578 LEU A C 1
ATOM 4616 O O . LEU A 1 578 ? -36.507 5.004 24.937 1.00 64.69 578 LEU A O 1
ATOM 4620 N N . LYS A 1 579 ? -38.605 4.429 25.466 1.00 53.88 579 LYS A N 1
ATOM 4621 C CA . LYS A 1 579 ? -39.217 4.977 24.241 1.00 53.88 579 LYS A CA 1
ATOM 4622 C C . LYS A 1 579 ? -39.918 6.300 24.550 1.00 53.88 579 LYS A C 1
ATOM 4624 O O . LYS A 1 579 ? -40.829 6.311 25.363 1.00 53.88 579 LYS A O 1
ATOM 4629 N N . LYS A 1 580 ? -39.525 7.369 23.839 1.00 48.81 580 LYS A N 1
ATOM 4630 C CA . LYS A 1 580 ? -40.089 8.738 23.873 1.00 48.81 580 LYS A CA 1
ATOM 4631 C C . LYS A 1 580 ? -40.124 9.367 25.274 1.00 48.81 580 LYS A C 1
ATOM 4633 O O . LYS A 1 580 ? -40.969 9.071 26.106 1.00 48.81 580 LYS A O 1
ATOM 4638 N N . GLY A 1 581 ? -39.167 10.267 25.495 1.00 49.19 581 GLY A N 1
ATOM 4639 C CA . GLY A 1 581 ? -38.861 10.872 26.784 1.00 49.19 581 GLY A CA 1
ATOM 4640 C C . GLY A 1 581 ? -40.051 11.464 27.538 1.00 49.19 581 GLY A C 1
ATOM 4641 O O . GLY A 1 581 ? -40.799 12.279 27.011 1.00 49.19 581 GLY A O 1
ATOM 4642 N N . LEU A 1 582 ? -40.130 11.098 28.815 1.00 41.62 582 LEU A N 1
ATOM 4643 C CA . LEU A 1 582 ? -40.449 11.994 29.924 1.00 41.62 582 LEU A CA 1
ATOM 4644 C C . LEU A 1 582 ? -40.086 11.278 31.228 1.00 41.62 582 LEU A C 1
ATOM 4646 O O . LEU A 1 582 ? -40.922 10.698 31.912 1.00 41.62 582 LEU A O 1
ATOM 4650 N N . ILE A 1 583 ? -38.801 11.327 31.578 1.00 44.41 583 ILE A N 1
ATOM 4651 C CA . ILE A 1 583 ? -38.400 11.172 32.973 1.00 44.41 583 ILE A CA 1
ATOM 4652 C C . ILE A 1 583 ? -38.649 12.529 33.641 1.00 44.41 583 ILE A C 1
ATOM 4654 O O . ILE A 1 583 ? -37.930 13.491 33.374 1.00 44.41 583 ILE A O 1
ATOM 4658 N N . LYS A 1 584 ? -39.683 12.641 34.483 1.00 36.06 584 LYS A N 1
ATOM 4659 C CA . LYS A 1 584 ? -39.891 13.840 35.310 1.00 36.06 584 LYS A CA 1
ATOM 4660 C C . LYS A 1 584 ? -39.039 13.734 36.575 1.00 36.06 584 LYS A C 1
ATOM 4662 O O . LYS A 1 584 ? -39.366 12.987 37.489 1.00 36.06 584 LYS A O 1
ATOM 4667 N N . LEU A 1 585 ? -37.963 14.514 36.635 1.00 34.62 585 LEU A N 1
ATOM 4668 C CA . LEU A 1 585 ? -37.223 14.776 37.870 1.00 34.62 585 LEU A CA 1
ATOM 4669 C C . LEU A 1 585 ? -37.965 15.869 38.655 1.00 34.62 585 LEU A C 1
ATOM 4671 O O . LEU A 1 585 ? -37.956 17.030 38.250 1.00 34.62 585 LEU A O 1
ATOM 4675 N N . SER A 1 586 ? -38.632 15.527 39.761 1.00 29.38 586 SER A N 1
ATOM 4676 C CA . SER A 1 586 ? -39.222 16.535 40.654 1.00 29.38 586 SER A CA 1
ATOM 4677 C C . SER A 1 586 ? -38.208 16.965 41.715 1.00 29.38 586 SER A C 1
ATOM 4679 O O . SER A 1 586 ? -37.704 16.136 42.474 1.00 29.38 586 SER A O 1
ATOM 4681 N N . ARG A 1 587 ? -37.916 18.267 41.791 1.00 26.81 587 ARG A N 1
ATOM 4682 C CA . ARG A 1 587 ? -37.048 18.862 42.819 1.00 26.81 587 ARG A CA 1
ATOM 4683 C C . ARG A 1 587 ? -37.797 18.945 44.153 1.00 26.81 587 ARG A C 1
ATOM 4685 O O . ARG A 1 587 ? -38.694 19.769 44.279 1.00 26.81 587 ARG A O 1
ATOM 4692 N N . CYS A 1 588 ? -37.395 18.157 45.152 1.00 26.11 588 CYS A N 1
ATOM 4693 C CA . CYS A 1 588 ? -37.597 18.496 46.566 1.00 26.11 588 CYS A CA 1
ATOM 4694 C C . CYS A 1 588 ? -36.631 17.695 47.457 1.00 26.11 588 CYS A C 1
ATOM 4696 O O . CYS A 1 588 ? -36.829 16.499 47.630 1.00 26.11 588 CYS A O 1
ATOM 4698 N N . GLY A 1 589 ? -35.583 18.340 47.989 1.00 31.94 589 GLY A N 1
ATOM 4699 C CA . GLY A 1 589 ? -34.766 17.912 49.151 1.00 31.94 589 GLY A CA 1
ATOM 4700 C C . GLY A 1 589 ? -33.939 16.614 49.077 1.00 31.94 589 GLY A C 1
ATOM 4701 O O . GLY A 1 589 ? -32.957 16.478 49.795 1.00 31.94 589 GLY A O 1
ATOM 4702 N N . SER A 1 590 ? -34.283 15.696 48.185 1.00 34.31 590 SER A N 1
ATOM 4703 C CA . SER A 1 590 ? -33.665 14.399 47.916 1.00 34.31 590 SER A CA 1
ATOM 4704 C C . SER A 1 590 ? -34.145 14.012 46.518 1.00 34.31 590 SER A C 1
ATOM 4706 O O . SER A 1 590 ? -35.354 13.957 46.290 1.00 34.31 590 SER A O 1
ATOM 4708 N N . THR A 1 591 ? -33.251 13.850 45.545 1.00 34.91 591 THR A N 1
ATOM 4709 C CA . THR A 1 591 ? -33.658 13.662 44.143 1.00 34.91 591 THR A CA 1
ATOM 4710 C C . THR A 1 591 ? -34.309 12.294 43.973 1.00 34.91 591 THR A C 1
ATOM 4712 O O . THR A 1 591 ? -33.595 11.308 43.862 1.00 34.91 591 THR A O 1
ATOM 4715 N N . ALA A 1 592 ? -35.644 12.241 43.962 1.00 36.09 592 ALA A N 1
ATOM 4716 C CA . ALA A 1 592 ? -36.418 11.033 43.697 1.00 36.09 592 ALA A CA 1
ATOM 4717 C C . ALA A 1 592 ? -36.708 10.902 42.194 1.00 36.09 592 ALA A C 1
ATOM 4719 O O . ALA A 1 592 ? -37.392 11.745 41.611 1.00 36.09 592 ALA A O 1
ATOM 4720 N N . LEU A 1 593 ? -36.196 9.843 41.563 1.00 41.56 593 LEU A N 1
ATOM 4721 C CA . LEU A 1 593 ? -36.555 9.472 40.192 1.00 41.56 593 LEU A CA 1
ATOM 4722 C C . LEU A 1 593 ? -37.828 8.621 40.213 1.00 41.56 593 LEU A C 1
ATOM 4724 O O . LEU A 1 593 ? -37.728 7.430 40.465 1.00 41.56 593 LEU A O 1
ATOM 4728 N N . GLN A 1 594 ? -39.002 9.189 39.937 1.00 43.78 594 GLN A N 1
ATOM 4729 C CA . GLN A 1 594 ? -40.236 8.406 39.808 1.00 43.78 594 GLN A CA 1
ATOM 4730 C C . GLN A 1 594 ? -40.509 8.073 38.334 1.00 43.78 594 GLN A C 1
ATOM 4732 O O . GLN A 1 594 ? -40.724 8.968 37.516 1.00 43.78 594 GLN A O 1
ATOM 4737 N N . ILE A 1 595 ? -40.527 6.782 37.994 1.00 46.72 595 ILE A N 1
ATOM 4738 C CA . ILE A 1 595 ? -40.903 6.292 36.659 1.00 46.72 595 ILE A CA 1
ATOM 4739 C C . ILE A 1 595 ? -42.396 5.934 36.690 1.00 46.72 595 ILE A C 1
ATOM 4741 O O . ILE A 1 595 ? -42.767 4.850 37.124 1.00 46.72 595 ILE A O 1
ATOM 4745 N N . ASP A 1 596 ? -43.271 6.859 36.283 1.00 39.19 596 ASP A N 1
ATOM 4746 C CA . ASP A 1 596 ? -44.727 6.637 36.274 1.00 39.19 596 ASP A CA 1
ATOM 4747 C C . ASP A 1 596 ? -45.183 6.151 34.886 1.00 39.19 596 ASP A C 1
ATOM 4749 O O . ASP A 1 596 ? -45.356 6.936 33.953 1.00 39.19 596 ASP A O 1
ATOM 4753 N N . ASN A 1 597 ? -45.351 4.835 34.722 1.00 38.62 597 ASN A N 1
ATOM 4754 C CA . ASN A 1 597 ? -45.835 4.236 33.474 1.00 38.62 597 ASN A CA 1
ATOM 4755 C C . ASN A 1 597 ? -47.374 4.279 33.418 1.00 38.62 597 ASN A C 1
ATOM 4757 O O . ASN A 1 597 ? -48.040 3.254 33.569 1.00 38.62 597 ASN A O 1
ATOM 4761 N N . ARG A 1 598 ? -47.953 5.479 33.282 1.00 35.84 598 ARG A N 1
ATOM 4762 C CA . ARG A 1 598 ? -49.418 5.660 33.191 1.00 35.84 598 ARG A CA 1
ATOM 4763 C C . ARG A 1 598 ? -49.964 5.798 31.777 1.00 35.84 598 ARG A C 1
ATOM 4765 O O . ARG A 1 598 ? -51.181 5.847 31.626 1.00 35.84 598 ARG A O 1
ATOM 4772 N N . VAL A 1 599 ? -49.121 5.831 30.747 1.00 33.53 599 VAL A N 1
ATOM 4773 C CA . VAL A 1 599 ? -49.594 5.972 29.367 1.00 33.53 599 VAL A CA 1
ATOM 4774 C C . VAL A 1 599 ? -48.751 5.116 28.425 1.00 33.53 599 VAL A C 1
ATOM 4776 O O . VAL A 1 599 ? -47.627 5.456 28.088 1.00 33.53 599 VAL A O 1
ATOM 4779 N N . ASP A 1 600 ? -49.382 4.035 27.983 1.00 34.16 600 ASP A N 1
ATOM 4780 C CA . ASP A 1 600 ? -49.084 3.250 26.788 1.00 34.16 600 ASP A CA 1
ATOM 4781 C C . ASP A 1 600 ? -47.819 2.365 26.728 1.00 34.16 600 ASP A C 1
ATOM 4783 O O . ASP A 1 600 ? -46.740 2.622 27.252 1.00 34.16 600 ASP A O 1
ATOM 4787 N N . LYS A 1 601 ? -48.024 1.221 26.083 1.00 35.44 601 LYS A N 1
ATOM 4788 C CA . LYS A 1 601 ? -47.258 -0.024 26.180 1.00 35.44 601 LYS A CA 1
ATOM 4789 C C . LYS A 1 601 ? -45.878 0.082 25.517 1.00 35.44 601 LYS A C 1
ATOM 4791 O O . LYS A 1 601 ? -45.809 0.122 24.294 1.00 35.44 601 LYS A O 1
ATOM 4796 N N . SER A 1 602 ? -44.777 0.037 26.278 1.00 39.09 602 SER A N 1
ATOM 4797 C CA . SER A 1 602 ? -43.551 -0.756 25.975 1.00 39.09 602 SER A CA 1
ATOM 4798 C C . SER A 1 602 ? -42.297 -0.251 26.708 1.00 39.09 602 SER A C 1
ATOM 4800 O O . SER A 1 602 ? -41.368 0.270 26.093 1.00 39.09 602 SER A O 1
ATOM 4802 N N . ILE A 1 603 ? -42.214 -0.475 28.023 1.00 38.38 603 ILE A N 1
ATOM 4803 C CA . ILE A 1 603 ? -40.900 -0.603 28.671 1.00 38.38 603 ILE A CA 1
ATOM 4804 C C . ILE A 1 603 ? -40.478 -2.058 28.476 1.00 38.38 603 ILE A C 1
ATOM 4806 O O . ILE A 1 603 ? -41.122 -2.966 28.998 1.00 38.38 603 ILE A O 1
ATOM 4810 N N . HIS A 1 604 ? -39.430 -2.284 27.685 1.00 39.31 604 HIS A N 1
ATOM 4811 C CA . HIS A 1 604 ? -38.822 -3.604 27.567 1.00 39.31 604 HIS A CA 1
ATOM 4812 C C . HIS A 1 604 ? -37.703 -3.701 28.595 1.00 39.31 604 HIS A C 1
ATOM 4814 O O . HIS A 1 604 ? -36.702 -2.990 28.494 1.00 39.31 604 HIS A O 1
ATOM 4820 N N . VAL A 1 605 ? -37.897 -4.569 29.583 1.00 39.94 605 VAL A N 1
ATOM 4821 C CA . VAL A 1 605 ? -36.837 -4.972 30.502 1.00 39.94 605 VAL A CA 1
ATOM 4822 C C . VAL A 1 605 ? -36.126 -6.154 29.872 1.00 39.94 605 VAL A C 1
ATOM 4824 O O . VAL A 1 605 ? -36.764 -7.131 29.481 1.00 39.94 605 VAL A O 1
ATOM 4827 N N . ARG A 1 606 ? -34.808 -6.049 29.732 1.00 39.97 606 ARG A N 1
ATOM 4828 C CA . ARG A 1 606 ? -33.961 -7.181 29.356 1.00 39.97 606 ARG A CA 1
ATOM 4829 C C . ARG A 1 606 ? -32.985 -7.443 30.490 1.00 39.97 606 ARG A C 1
ATOM 4831 O O . ARG A 1 606 ? -32.409 -6.508 31.039 1.00 39.97 606 ARG A O 1
ATOM 4838 N N . HIS A 1 607 ? -32.791 -8.715 30.811 1.00 38.72 607 HIS A N 1
ATOM 4839 C CA . HIS A 1 607 ? -31.707 -9.147 31.680 1.00 38.72 607 HIS A CA 1
ATOM 4840 C C . HIS A 1 607 ? -30.502 -9.470 30.803 1.00 38.72 607 HIS A C 1
ATOM 4842 O O . HIS A 1 607 ? -30.575 -10.421 30.023 1.00 38.72 607 HIS A O 1
ATOM 4848 N N . PRO A 1 608 ? -29.403 -8.710 30.878 1.00 33.88 608 PRO A N 1
ATOM 4849 C CA . PRO A 1 608 ? -28.134 -9.227 30.418 1.00 33.88 608 PRO A CA 1
ATOM 4850 C C . PRO A 1 608 ? -27.665 -10.326 31.398 1.00 33.88 608 PRO A C 1
ATOM 4852 O O . PRO A 1 608 ? -27.961 -10.258 32.598 1.00 33.88 608 PRO A O 1
ATOM 4855 N N . PRO A 1 609 ? -26.977 -11.365 30.907 1.00 32.38 609 PRO A N 1
ATOM 4856 C CA . PRO A 1 609 ? -26.449 -12.435 31.750 1.00 32.38 609 PRO A CA 1
ATOM 4857 C C . PRO A 1 609 ? -25.445 -11.898 32.794 1.00 32.38 609 PRO A C 1
ATOM 4859 O O . PRO A 1 609 ? -24.641 -11.017 32.498 1.00 32.38 609 PRO A O 1
ATOM 4862 N N . ILE A 1 610 ? -25.482 -12.443 34.019 1.00 33.97 610 ILE A N 1
ATOM 4863 C CA . ILE A 1 610 ? -24.411 -12.307 35.030 1.00 33.97 610 ILE A CA 1
ATOM 4864 C C . ILE A 1 610 ? -23.924 -13.663 35.434 1.00 33.97 610 ILE A C 1
ATOM 4866 O O . ILE A 1 610 ? -24.768 -14.514 35.712 1.00 33.97 610 ILE A O 1
ATOM 4870 N N . TYR A 1 611 ? -22.605 -13.753 35.645 1.00 39.00 611 TYR A N 1
ATOM 4871 C CA . TYR A 1 611 ? -22.006 -14.719 36.558 1.00 39.00 611 TYR A CA 1
ATOM 4872 C C . TYR A 1 611 ? -20.847 -14.114 37.381 1.00 39.00 611 TYR A C 1
ATOM 4874 O O . TYR A 1 611 ? -20.321 -13.051 37.057 1.00 39.00 611 TYR A O 1
ATOM 4882 N N . GLN A 1 612 ? -20.567 -14.778 38.508 1.00 29.31 612 GLN A N 1
ATOM 4883 C CA . GLN A 1 612 ? -19.878 -14.319 39.721 1.00 29.31 612 GLN A CA 1
ATOM 4884 C C . GLN A 1 612 ? -18.486 -13.689 39.528 1.00 29.31 612 GLN A C 1
ATOM 4886 O O . GLN A 1 612 ? -17.652 -14.184 38.773 1.00 29.31 612 GLN A O 1
ATOM 4891 N N . VAL A 1 613 ? -18.203 -12.660 40.336 1.00 29.39 613 VAL A N 1
ATOM 4892 C CA . VAL A 1 613 ? -16.836 -12.218 40.649 1.00 29.39 613 VAL A CA 1
ATOM 4893 C C . VAL A 1 613 ? -16.171 -13.328 41.461 1.00 29.39 613 VAL A C 1
ATOM 4895 O O . VAL A 1 613 ? -16.596 -13.620 42.578 1.00 29.39 613 VAL A O 1
ATOM 4898 N N . TRP A 1 614 ? -15.145 -13.960 40.899 1.00 32.25 614 TRP A N 1
ATOM 4899 C CA . TRP A 1 614 ? -14.306 -14.907 41.621 1.00 32.25 614 TRP A CA 1
ATOM 4900 C C . TRP A 1 614 ? -13.523 -14.162 42.710 1.00 32.25 614 TRP A C 1
ATOM 4902 O O . TRP A 1 614 ? -12.537 -13.492 42.419 1.00 32.25 614 TRP A O 1
ATOM 4912 N N . LYS A 1 615 ? -13.936 -14.303 43.971 1.00 29.50 615 LYS A N 1
ATOM 4913 C CA . LYS A 1 615 ? -12.998 -14.316 45.098 1.00 29.50 615 LYS A CA 1
ATOM 4914 C C . LYS A 1 615 ? -12.893 -15.766 45.563 1.00 29.50 615 LYS A C 1
ATOM 4916 O O . LYS A 1 615 ? -13.712 -16.220 46.351 1.00 29.50 615 LYS A O 1
ATOM 4921 N N . SER A 1 616 ? -11.923 -16.504 45.028 1.00 30.52 616 SER A N 1
ATOM 4922 C CA . SER A 1 616 ? -11.398 -17.693 45.701 1.00 30.52 616 SER A CA 1
ATOM 4923 C C . SER A 1 616 ? -9.968 -17.372 46.105 1.00 30.52 616 SER A C 1
ATOM 4925 O O . SER A 1 616 ? -9.113 -17.191 45.241 1.00 30.52 616 SER A O 1
ATOM 4927 N N . GLU A 1 617 ? -9.720 -17.291 47.409 1.00 31.62 617 GLU A N 1
ATOM 4928 C CA . GLU A 1 617 ? -8.372 -17.248 47.988 1.00 31.62 617 GLU A CA 1
ATOM 4929 C C . GLU A 1 617 ? -7.679 -18.629 47.952 1.00 31.62 617 GLU A C 1
ATOM 4931 O O . GLU A 1 617 ? -6.568 -18.768 48.455 1.00 31.62 617 GLU A O 1
ATOM 4936 N N . ASP A 1 618 ? -8.283 -19.652 47.325 1.00 31.05 618 ASP A N 1
ATOM 4937 C CA . ASP A 1 618 ? -7.671 -20.975 47.165 1.00 31.05 618 ASP A CA 1
ATOM 4938 C C . ASP A 1 618 ? -7.647 -21.429 45.687 1.00 31.05 618 ASP A C 1
ATOM 4940 O O . ASP A 1 618 ? -8.693 -21.774 45.122 1.00 31.05 618 ASP A O 1
ATOM 4944 N N . PRO A 1 619 ? -6.466 -21.472 45.040 1.00 31.38 619 PRO A N 1
ATOM 4945 C CA . PRO A 1 619 ? -6.304 -21.950 43.666 1.00 31.38 619 PRO A CA 1
ATOM 4946 C C . PRO A 1 619 ? -6.475 -23.474 43.500 1.00 31.38 619 PRO A C 1
ATOM 4948 O O . PRO A 1 619 ? -6.297 -23.983 42.397 1.00 31.38 619 PRO A O 1
ATOM 4951 N N . ARG A 1 620 ? -6.815 -24.231 44.558 1.00 29.77 620 ARG A N 1
ATOM 4952 C CA . ARG A 1 620 ? -7.008 -25.697 44.492 1.00 29.77 620 ARG A CA 1
ATOM 4953 C C . ARG A 1 620 ? -8.466 -26.160 44.549 1.00 29.77 620 ARG A C 1
ATOM 4955 O O . ARG A 1 620 ? -8.727 -27.354 44.391 1.00 29.77 620 ARG A O 1
ATOM 4962 N N . ALA A 1 621 ? -9.426 -25.255 44.730 1.00 30.41 621 ALA A N 1
ATOM 4963 C CA . ALA A 1 621 ? -10.844 -25.600 44.713 1.00 30.41 621 ALA A CA 1
ATOM 4964 C C . ALA A 1 621 ? -11.381 -25.604 43.269 1.00 30.41 621 ALA A C 1
ATOM 4966 O O . ALA A 1 621 ? -11.786 -24.578 42.730 1.00 30.41 621 ALA A O 1
ATOM 4967 N N . ALA A 1 622 ? -11.381 -26.772 42.623 1.00 25.64 622 ALA A N 1
ATOM 4968 C CA . ALA A 1 622 ? -12.039 -26.959 41.331 1.00 25.64 622 ALA A CA 1
ATOM 4969 C C . ALA A 1 622 ? -13.537 -26.576 41.412 1.00 25.64 622 ALA A C 1
ATOM 4971 O O . ALA A 1 622 ? -14.219 -27.044 42.332 1.00 25.64 622 ALA A O 1
ATOM 4972 N N . PRO A 1 623 ? -14.103 -25.811 40.456 1.00 30.42 623 PRO A N 1
ATOM 4973 C CA . PRO A 1 623 ? -15.539 -25.566 40.427 1.00 30.42 623 PRO A CA 1
ATOM 4974 C C . PRO A 1 623 ? -16.258 -26.837 39.961 1.00 30.42 623 PRO A C 1
ATOM 4976 O O . PRO A 1 623 ? -16.364 -27.138 38.771 1.00 30.42 623 PRO A O 1
ATOM 4979 N N . ARG A 1 624 ? -16.766 -27.616 40.918 1.00 27.80 624 ARG A N 1
ATOM 4980 C CA . ARG A 1 624 ? -17.792 -28.622 40.643 1.00 27.80 624 ARG A CA 1
ATOM 4981 C C . ARG A 1 624 ? -19.121 -27.893 40.403 1.00 27.80 624 ARG A C 1
ATOM 4983 O O . ARG A 1 624 ? -19.716 -27.381 41.339 1.00 27.80 624 ARG A O 1
ATOM 4990 N N . GLN A 1 625 ? -19.566 -27.938 39.147 1.00 29.52 625 GLN A N 1
ATOM 4991 C CA . GLN A 1 625 ? -20.885 -27.572 38.604 1.00 29.52 625 GLN A CA 1
ATOM 4992 C C . GLN A 1 625 ? -21.245 -26.080 38.404 1.00 29.52 625 GLN A C 1
ATOM 4994 O O . GLN A 1 625 ? -20.844 -25.222 39.187 1.00 29.52 625 GLN A O 1
ATOM 4999 N N . PRO A 1 626 ? -21.985 -25.774 37.309 1.00 37.69 626 PRO A N 1
ATOM 5000 C CA . PRO A 1 626 ? -22.189 -24.427 36.786 1.00 37.69 626 PRO A CA 1
ATOM 5001 C C . PRO A 1 626 ? -23.485 -23.783 37.293 1.00 37.69 626 PRO A C 1
ATOM 5003 O O . PRO A 1 626 ? -24.447 -24.472 37.612 1.00 37.69 626 PRO A O 1
ATOM 5006 N N . CYS A 1 627 ? -23.507 -22.448 37.244 1.00 30.06 627 CYS A N 1
ATOM 5007 C CA . CYS A 1 627 ? -24.673 -21.584 37.429 1.00 30.06 627 CYS A CA 1
ATOM 5008 C C . CYS A 1 627 ? -25.369 -21.735 38.792 1.00 30.06 627 CYS A C 1
ATOM 5010 O O . CYS A 1 627 ? -26.214 -22.605 38.986 1.00 30.06 627 CYS A O 1
ATOM 5012 N N . LEU A 1 628 ? -25.115 -20.791 39.709 1.00 31.59 628 LEU A N 1
ATOM 5013 C CA . LEU A 1 628 ? -26.131 -20.503 40.721 1.00 31.59 628 LEU A CA 1
ATOM 5014 C C . LEU A 1 628 ? -27.468 -20.231 40.001 1.00 31.59 628 LEU A C 1
ATOM 5016 O O . LEU A 1 628 ? -27.461 -19.541 38.969 1.00 31.59 628 LEU A O 1
ATOM 5020 N N . PRO A 1 629 ? -28.592 -20.768 40.507 1.00 34.75 629 PRO A N 1
ATOM 5021 C CA . PRO A 1 629 ? -29.914 -20.414 40.013 1.00 34.75 629 PRO A CA 1
ATOM 5022 C C . PRO A 1 629 ? -30.091 -18.891 40.053 1.00 34.75 629 PRO A C 1
ATOM 5024 O O . PRO A 1 629 ? -29.478 -18.205 40.874 1.00 34.75 629 PRO A O 1
ATOM 5027 N N . VAL A 1 630 ? -30.902 -18.361 39.133 1.00 41.19 630 VAL A N 1
ATOM 5028 C CA . VAL A 1 630 ? -31.336 -16.958 39.172 1.00 41.19 630 VAL A CA 1
ATOM 5029 C C . VAL A 1 630 ? -31.844 -16.671 40.584 1.00 41.19 630 VAL A C 1
ATOM 5031 O O . VAL A 1 630 ? -32.604 -17.476 41.118 1.00 41.19 630 VAL A O 1
ATOM 5034 N N . ASP A 1 631 ? -31.393 -15.573 41.204 1.00 53.28 631 ASP A N 1
ATOM 5035 C CA . ASP A 1 631 ? -31.922 -15.180 42.510 1.00 53.28 631 ASP A CA 1
ATOM 5036 C C . ASP A 1 631 ? -33.454 -15.061 42.380 1.00 53.28 631 ASP A C 1
ATOM 5038 O O . ASP A 1 631 ? -33.921 -14.238 41.576 1.00 53.28 631 ASP A O 1
ATOM 5042 N N . PRO A 1 632 ? -34.235 -15.872 43.120 1.00 54.34 632 PRO A N 1
ATOM 5043 C CA . PRO A 1 632 ? -35.689 -15.881 43.019 1.00 54.34 632 PRO A CA 1
ATOM 5044 C C . PRO A 1 632 ? -36.309 -14.493 43.217 1.00 54.34 632 PRO A C 1
ATOM 5046 O O . PRO A 1 632 ? -37.380 -14.223 42.673 1.00 54.34 632 PRO A O 1
ATOM 5049 N N . GLU A 1 633 ? -35.655 -13.590 43.957 1.00 54.75 633 GLU A N 1
ATOM 5050 C CA . GLU A 1 633 ? -36.137 -12.220 44.146 1.00 54.75 633 GLU A CA 1
ATOM 5051 C C . GLU A 1 633 ? -36.009 -11.360 42.881 1.00 54.75 633 GLU A C 1
ATOM 5053 O O . GLU A 1 633 ? -36.901 -10.558 42.600 1.00 54.75 633 GLU A O 1
ATOM 5058 N N . ILE A 1 634 ? -34.958 -11.541 42.070 1.00 50.81 634 ILE A N 1
ATOM 5059 C CA . ILE A 1 634 ? -34.793 -10.821 40.793 1.00 50.81 634 ILE A CA 1
ATOM 5060 C C . ILE A 1 634 ? -35.779 -11.337 39.749 1.00 50.81 634 ILE A C 1
ATOM 5062 O O . ILE A 1 634 ? -36.342 -10.548 38.985 1.00 50.81 634 ILE A O 1
ATOM 5066 N N . GLU A 1 635 ? -36.007 -12.649 39.720 1.00 51.47 635 GLU A N 1
ATOM 5067 C CA . GLU A 1 635 ? -36.977 -13.263 38.815 1.00 51.47 635 GLU A CA 1
ATOM 5068 C C . GLU A 1 635 ? -38.402 -12.801 39.158 1.00 51.47 635 GLU A C 1
ATOM 5070 O O . GLU A 1 635 ? -39.099 -12.271 38.288 1.00 51.47 635 GLU A O 1
ATOM 5075 N N . LYS A 1 636 ? -38.779 -12.815 40.446 1.00 54.41 636 LYS A N 1
ATOM 5076 C CA . LYS A 1 636 ? -40.034 -12.217 40.941 1.00 54.41 636 LYS A CA 1
ATOM 5077 C C . LYS A 1 636 ? -40.173 -10.735 40.595 1.00 54.41 636 LYS A C 1
ATOM 5079 O O . LYS A 1 636 ? -41.247 -10.284 40.188 1.00 54.41 636 LYS A O 1
ATOM 5084 N N . LEU A 1 637 ? -39.097 -9.963 40.749 1.00 50.28 637 LEU A N 1
ATOM 5085 C CA . LEU A 1 637 ? -39.057 -8.554 40.366 1.00 50.28 637 LEU A CA 1
ATOM 5086 C C . LEU A 1 637 ? -39.326 -8.379 38.870 1.00 50.28 637 LEU A C 1
ATOM 5088 O O . LEU A 1 637 ? -40.162 -7.556 38.502 1.00 50.28 637 LEU A O 1
ATOM 5092 N N . SER A 1 638 ? -38.685 -9.175 38.012 1.00 46.44 638 SER A N 1
ATOM 5093 C CA . SER A 1 638 ? -38.863 -9.122 36.556 1.00 46.44 638 SER A CA 1
ATOM 5094 C C . SER A 1 638 ? -40.314 -9.357 36.120 1.00 46.44 638 SER A C 1
ATOM 5096 O O . SER A 1 638 ? -40.854 -8.584 35.322 1.00 46.44 638 SER A O 1
ATOM 5098 N N . GLU A 1 639 ? -40.984 -10.343 36.723 1.00 45.38 639 GLU A N 1
ATOM 5099 C CA . GLU A 1 639 ? -42.389 -10.657 36.456 1.00 45.38 639 GLU A CA 1
ATOM 5100 C C . GLU A 1 639 ? -43.334 -9.546 36.945 1.00 45.38 639 GLU A C 1
ATOM 5102 O O . GLU A 1 639 ? -44.370 -9.268 36.327 1.00 45.38 639 GLU A O 1
ATOM 5107 N N . CYS A 1 640 ? -42.968 -8.857 38.030 1.00 42.72 640 CYS A N 1
ATOM 5108 C CA . CYS A 1 640 ? -43.745 -7.759 38.600 1.00 42.72 640 CYS A CA 1
ATOM 5109 C C . CYS A 1 640 ? -43.579 -6.426 37.849 1.00 42.72 640 CYS A C 1
ATOM 5111 O O . CYS A 1 640 ? -44.541 -5.653 37.756 1.00 42.72 640 CYS A O 1
ATOM 5113 N N . ILE A 1 641 ? -42.397 -6.154 37.278 1.00 43.34 641 ILE A N 1
ATOM 5114 C CA . ILE A 1 641 ? -42.082 -4.902 36.563 1.00 43.34 641 ILE A CA 1
ATOM 5115 C C . ILE A 1 641 ? -42.998 -4.685 35.344 1.00 43.34 641 ILE A C 1
ATOM 5117 O O . ILE A 1 641 ? -43.307 -3.542 34.999 1.00 43.34 641 ILE A O 1
ATOM 5121 N N . LEU A 1 642 ? -43.533 -5.755 34.747 1.00 39.94 642 LEU A N 1
ATOM 5122 C CA . LEU A 1 642 ? -44.448 -5.687 33.600 1.00 39.94 642 LEU A CA 1
ATOM 5123 C C . LEU A 1 642 ? -45.802 -5.000 33.894 1.00 39.94 642 LEU A C 1
ATOM 5125 O O . LEU A 1 642 ? -46.561 -4.759 32.955 1.00 39.94 642 LEU A O 1
ATOM 5129 N N . LYS A 1 643 ? -46.136 -4.677 35.159 1.00 38.75 643 LYS A N 1
ATOM 5130 C CA . LYS A 1 643 ? -47.481 -4.192 35.545 1.00 38.75 643 LYS A CA 1
ATOM 5131 C C . LYS A 1 643 ? -47.566 -2.803 36.194 1.00 38.75 643 LYS A C 1
ATOM 5133 O O . LYS A 1 643 ? -48.686 -2.312 36.262 1.00 38.75 643 LYS A O 1
ATOM 5138 N N . ILE A 1 644 ? -46.461 -2.211 36.672 1.00 43.06 644 ILE A N 1
ATOM 5139 C CA . ILE A 1 644 ? -46.225 -0.822 37.169 1.00 43.06 644 ILE A CA 1
ATOM 5140 C C . ILE A 1 644 ? -45.065 -0.923 38.178 1.00 43.06 644 ILE A C 1
ATOM 5142 O O . ILE A 1 644 ? -45.199 -1.621 39.182 1.00 43.06 644 ILE A O 1
ATOM 5146 N N . LEU A 1 645 ? -43.956 -0.219 37.937 1.00 42.88 645 LEU A N 1
ATOM 5147 C CA . LEU A 1 645 ? -42.796 -0.176 38.832 1.00 42.88 645 LEU A CA 1
ATOM 5148 C C . LEU A 1 645 ? -42.571 1.257 39.318 1.00 42.88 645 LEU A C 1
ATOM 5150 O O . LEU A 1 645 ? -42.262 2.130 38.513 1.00 42.88 645 LEU A O 1
ATOM 5154 N N . THR A 1 646 ? -42.668 1.490 40.625 1.00 46.69 646 THR A N 1
ATOM 5155 C CA . THR A 1 646 ? -42.190 2.736 41.234 1.00 46.69 646 THR A CA 1
ATOM 5156 C C . THR A 1 646 ? -40.799 2.473 41.789 1.00 46.69 646 THR A C 1
ATOM 5158 O O . THR A 1 646 ? -40.662 1.803 42.808 1.00 46.69 646 THR A O 1
ATOM 5161 N N . ILE A 1 647 ? -39.768 2.986 41.121 1.00 51.09 647 ILE A N 1
ATOM 5162 C CA . ILE A 1 647 ? -38.419 3.036 41.694 1.00 51.09 647 ILE A CA 1
ATOM 5163 C C . ILE A 1 647 ? -38.326 4.343 42.475 1.00 51.09 647 ILE A C 1
ATOM 5165 O O . ILE A 1 647 ? -38.682 5.387 41.939 1.00 51.09 647 ILE A O 1
ATOM 5169 N N . ARG A 1 648 ? -37.876 4.310 43.731 1.00 50.59 648 ARG A N 1
ATOM 5170 C CA . ARG A 1 648 ? -37.493 5.524 44.461 1.00 50.59 648 ARG A CA 1
ATOM 5171 C C . ARG A 1 648 ? -35.986 5.533 44.652 1.00 50.59 648 ARG A C 1
ATOM 5173 O O . ARG A 1 648 ? -35.457 4.933 45.587 1.00 50.59 648 ARG A O 1
ATOM 5180 N N . ILE A 1 649 ? -35.315 6.199 43.724 1.00 51.84 649 ILE A N 1
ATOM 5181 C CA . ILE A 1 649 ? -33.870 6.409 43.769 1.00 51.84 649 ILE A CA 1
ATOM 5182 C C . ILE A 1 649 ? -33.599 7.609 44.664 1.00 51.84 649 ILE A C 1
ATOM 5184 O O . ILE A 1 649 ? -34.189 8.655 44.426 1.00 51.84 649 ILE A O 1
ATOM 5188 N N . THR A 1 650 ? -32.716 7.477 45.647 1.00 50.00 650 THR A N 1
ATOM 5189 C CA . THR A 1 650 ? -32.157 8.626 46.364 1.00 50.00 650 THR A CA 1
ATOM 5190 C C . THR A 1 650 ? -30.716 8.800 45.906 1.00 50.00 650 THR A C 1
ATOM 5192 O O . THR A 1 650 ? -29.900 7.893 46.073 1.00 50.00 650 THR A O 1
ATOM 5195 N N . LEU A 1 651 ? -30.401 9.952 45.308 1.00 43.94 651 LEU A N 1
ATOM 5196 C CA . LEU A 1 651 ? -29.019 10.305 44.984 1.00 43.94 651 LEU A CA 1
ATOM 5197 C C . LEU A 1 651 ? -28.279 10.661 46.276 1.00 43.94 651 LEU A C 1
ATOM 5199 O O . LEU A 1 651 ? -28.699 11.574 46.994 1.00 43.94 651 LEU A O 1
ATOM 5203 N N . ALA A 1 652 ? -27.195 9.946 46.570 1.00 43.16 652 ALA A N 1
ATOM 5204 C CA . ALA A 1 652 ? -26.301 10.317 47.656 1.00 43.16 652 ALA A CA 1
ATOM 5205 C C . ALA A 1 652 ? -25.590 11.628 47.284 1.00 43.16 652 ALA A C 1
ATOM 5207 O O . ALA A 1 652 ? -25.070 11.779 46.180 1.00 43.16 652 ALA A O 1
ATOM 5208 N N . LYS A 1 653 ? -25.609 12.606 48.191 1.00 35.88 653 LYS A N 1
ATOM 5209 C CA . LYS A 1 653 ? -24.868 13.859 48.027 1.00 35.88 653 LYS A CA 1
ATOM 5210 C C . LYS A 1 653 ? -23.425 13.572 48.443 1.00 35.88 653 LYS A C 1
ATOM 5212 O O . LYS A 1 653 ? -23.183 13.393 49.634 1.00 35.88 653 LYS A O 1
ATOM 5217 N N . GLU A 1 654 ? -22.487 13.500 47.501 1.00 31.67 654 GLU A N 1
ATOM 5218 C CA . GLU A 1 654 ? -21.065 13.483 47.857 1.00 31.67 654 GLU A CA 1
ATOM 5219 C C . GLU A 1 654 ? -20.730 14.801 48.564 1.00 31.67 654 GLU A C 1
ATOM 5221 O O . GLU A 1 654 ? -20.864 15.894 48.009 1.00 31.67 654 GLU A O 1
ATOM 5226 N N . GLN A 1 655 ? -20.355 14.711 49.839 1.00 31.39 655 GLN A N 1
ATOM 5227 C CA . GLN A 1 655 ? -19.728 15.822 50.537 1.00 31.39 655 GLN A CA 1
ATOM 5228 C C . GLN A 1 655 ? -18.286 15.934 50.037 1.00 31.39 655 GLN A C 1
ATOM 5230 O O . GLN A 1 655 ? -17.395 15.288 50.578 1.00 31.39 655 GLN A O 1
ATOM 5235 N N . GLY A 1 656 ? -18.049 16.759 49.017 1.00 28.31 656 GLY A N 1
ATOM 5236 C CA . GLY A 1 656 ? -16.696 17.213 48.698 1.00 28.31 656 GLY A CA 1
ATOM 5237 C C . GLY A 1 656 ? -16.391 17.383 47.214 1.00 28.31 656 GLY A C 1
ATOM 5238 O O . GLY A 1 656 ? -16.227 16.404 46.503 1.00 28.31 656 GLY A O 1
ATOM 5239 N N . LYS A 1 657 ? -16.143 18.651 46.860 1.00 26.30 657 LYS A N 1
ATOM 5240 C CA . LYS A 1 657 ? -15.591 19.216 45.613 1.00 26.30 657 LYS A CA 1
ATOM 5241 C C . LYS A 1 657 ? -16.590 19.448 44.469 1.00 26.30 657 LYS A C 1
ATOM 5243 O O . LYS A 1 657 ? -17.394 18.592 44.131 1.00 26.30 657 LYS A O 1
ATOM 5248 N N . GLN A 1 658 ? -16.541 20.707 44.019 1.00 25.39 658 GLN A N 1
ATOM 5249 C CA . GLN A 1 658 ? -17.453 21.433 43.129 1.00 25.39 658 GLN A CA 1
ATOM 5250 C C . GLN A 1 658 ? -17.551 20.845 41.728 1.00 25.39 658 GLN A C 1
ATOM 5252 O O . GLN A 1 658 ? -16.511 20.357 41.232 1.00 25.39 658 GLN A O 1
#

Sequence (658 aa):
MRKRMKPYSTNEKLLFALKSVKIIPDAPLMNMERDVLSMVSRISDAVSENIITLMACYKWKESMHFLFPFVEADLSDLLRNNNSRCPPHLREKLKAGEVLLDHWLWQQMEGVSRALSAFHTQMENPFKDVKGKVIALHFDLKPANILVTSGPDGVTLKITDFGQSIIQIIDDDKDISLPHNTGHPRYGPPESRPSSQHLTQGSGDDLKVLLNYDVWSLGCIMVEVLIHLLDEDLNDFDSKLQGPFYIKEPNGLKKCVTDSFRRFEQAFQHDSDQTEYMKDIVALLQNMLNHDKNNRAYSSTVTQKLDEARGNLEALRDGRNQLVVAVEKQGFKDWKGFRKLGWHKGTSIVSFSEKEGITLHLIRQRTGEPVYKNTTSIPCRISLWAKTIRTEQTQTGIEIGLVWAVEKGGTPEVGRKNFDPRKWCFAPTYVFPDPASSTNRFDCILFPEIGTTTPGDDDFVFTLGFPSLEDVLIFQGALFQRSILPPISISISTLKPKREAEAPKINEQDSYLQFWAPDKPKYVGPLSPDGKSDRTKPRGSIDSSSTGLSEHNGRALEKPFETMVILFKHHRPLVFTLKKGLIKLSRCGSTALQIDNRVDKSIHVRHPPIYQVWKSEDPRAAPRQPCLPVDPEIEKLSECILKILTIRITLAKEQGKQ

Secondary structure (DSSP, 8-state):
----PPPPPTT----EEEEEEE--TT-HHHHHHHHHHHHHTTS-HHHHTTBPPP-EEEEETTEEEEEEE--SEEHHHHHH-SSS-S-GGGGPPPPTT--GGG-HHHHHHHHHHHHHHHHHH-PPPS-TTS-SEEEEE-----GGGEEEEEETTEEEEEE--GGG-EEEEE-TT-----------TTTS-SSPPPPGGGSSS--HHHHHHHHHHHHHHHHHHHHHHHHHHTT--HHHHHHHH-S-SEEETTEEE-HHHHHHHHHHHHHTTTSHHHHHHHHHHHHHHHHHT-SSTTSSPPHHHHHHHHHHHHHHHHHHHHTS-HHHHHHHHHHHHH-TTPEEBEEEETTEEEEGGG--SEEEEEEETTT--BSSSSSS-EEEEEEEEEEEEE-TTS-EEEEEEEEEEEEETTEEEEEEEEE-TTTEEEE-GGGS--TT-----EEEEEEEPTTSS-TTT--EEEEEEESSHHHHHHHHHHHHTEEEPPPEEEEEEEE--TT-SS--GGGGS-EEEEEEEE-PPPBSSSPPS-------PPP-------------------S---EEEEEETTEEEEEEE--S----EE-SSS-EE-----S-S--EEE----------S-TT----S--PPPPHHHHHHHHHHTT---EEEEE----S--

Organism: Fusarium oxysporum f. sp. cubense (NCBI:txid61366)

InterPro domains:
  IPR000719 Protein kinase domain [PF00069] (11-300)
  IPR000719 Protein kinase domain [PS50011] (1-316)
  IPR000719 Protein kinase domain [SM00220] (2-310)
  IPR011009 Protein kinase-like domain superfamily [SSF56112] (12-303)
  IPR053083 Transcription factor and kinase domain-containing protein [PTHR44305] (50-316)